Protein AF-A0A3A2ZND7-F1 (afdb_monomer)

Sequence (398 aa):
MRRGGEITGFNQIARPYLLRYAGAKEFNNSEEVTDALQNVILQHSDIRIFVRHYKVDVDVDVQGIIRKTGSQTSLVRFACSLSASIDPDRPYKLSPEESKSLNELPVVRARQDTADKRNHLDDEAVPNHHLRAKLELLQDRTTEAKRKYNKAVRELRNEKQRQRNRRIRENLERYRDEQPVLDLERQLARKLVDTKVMDTLENKGFMPPQQLIVIDAILTMPGTTLEAEYQRRINAINAITAFCPVKEGRPTPRPVQSCRRPVSDDDKSHPPAKRQRRLLEDDTVLSLRQAMETLRIKSKNKRPTVYFLCLGNPNLPLNERIAKHTTPDSLTRHFLRKHVNRPWPAGGVECNVCGMELFERKADLLNHAKRCHGTVVRGATIAKLVLECQHPAGLVVL

Organism: NCBI:txid2070753

Nearest PDB structures (foldseek):
  2v0o-assembly2_C  TM=2.479E-01  e=1.164E+00  Homo sapiens
  2q13-assembly1_A-2  TM=2.036E-01  e=2.330E+00  Homo sapiens
  2z0n-assembly1_A-2  TM=2.254E-01  e=5.153E+00  Homo sapiens
  5i6r-assembly1_A-2  TM=1.854E-01  e=8.462E+00  Homo sapiens

pLDDT: mean 74.57, std 17.46, range [28.83, 96.31]

Radius of gyration: 34.38 Å; Cα contacts (8 Å, |Δi|>4): 276; chains: 1; bounding box: 66×66×100 Å

Solvent-accessible surface area (backbone atoms only — not comparable to full-atom values): 23670 Å² total; per-residue (Å²): 93,48,68,56,23,40,74,54,18,31,78,60,84,35,45,72,64,56,56,52,37,52,51,52,45,52,36,74,72,34,93,87,40,48,73,69,56,43,26,59,77,70,69,43,97,47,68,66,57,47,47,71,73,51,60,76,73,86,47,58,31,61,66,27,54,76,69,68,73,55,63,54,29,69,57,40,34,48,64,71,32,73,73,60,39,49,31,90,84,50,66,70,72,74,53,76,66,59,58,50,54,58,57,71,35,67,75,44,40,57,33,44,54,54,24,52,58,39,52,56,65,66,72,77,70,77,80,82,94,72,63,76,73,52,49,54,58,52,50,53,50,51,54,50,46,54,49,53,26,56,48,32,50,50,53,35,53,52,45,54,49,49,54,51,56,48,51,48,48,52,53,41,49,50,46,66,64,48,48,62,50,54,52,51,52,31,50,75,71,58,42,80,65,58,68,69,58,53,51,54,58,68,70,46,89,80,66,58,73,52,56,54,48,29,52,50,38,63,55,52,63,81,46,98,44,72,66,50,36,51,49,45,52,52,48,26,52,51,29,45,61,68,33,67,81,60,76,79,67,79,82,69,77,71,74,74,78,70,78,78,78,79,84,85,81,91,82,83,89,85,88,84,87,70,68,60,60,60,54,51,53,51,51,52,53,50,52,51,51,56,53,54,56,56,38,51,74,88,49,99,83,62,65,44,46,53,55,64,65,44,54,39,37,85,92,50,60,67,72,64,24,66,41,73,38,96,43,72,68,53,46,41,51,47,45,42,62,72,70,59,73,44,86,78,57,94,86,34,51,63,37,63,77,82,70,65,56,71,24,80,48,77,67,56,48,51,52,44,35,38,73,64,37,48,47,76,80,84,62,78,68,54,59,52,59,57,53,58,71,75,55,79,91,80,78,91,77,136

Structure (mmCIF, N/CA/C/O backbone):
data_AF-A0A3A2ZND7-F1
#
_entry.id   AF-A0A3A2ZND7-F1
#
loop_
_atom_site.group_PDB
_atom_site.id
_atom_site.type_symbol
_atom_site.label_atom_id
_atom_site.label_alt_id
_atom_site.label_comp_id
_atom_site.label_asym_id
_atom_site.label_entity_id
_atom_site.label_seq_id
_atom_site.pdbx_PDB_ins_code
_atom_site.Cartn_x
_atom_site.Cartn_y
_atom_site.Cartn_z
_atom_site.occupancy
_atom_site.B_iso_or_equiv
_atom_site.auth_seq_id
_atom_site.auth_comp_id
_atom_site.auth_asym_id
_atom_site.auth_atom_id
_atom_site.pdbx_PDB_model_num
ATOM 1 N N . MET A 1 1 ? -2.348 -0.847 -6.771 1.00 82.50 1 MET A N 1
ATOM 2 C CA . MET A 1 1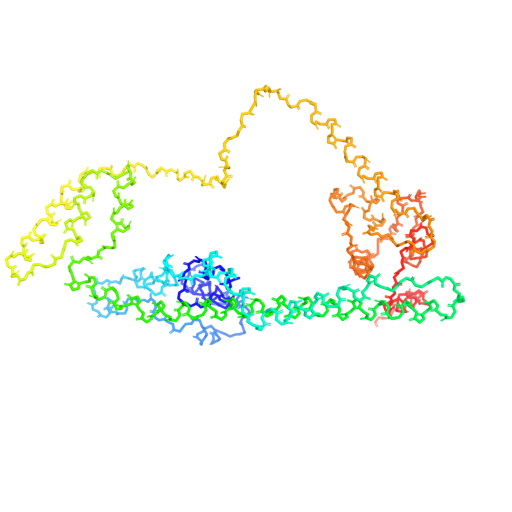 ? -2.669 -1.433 -5.449 1.00 82.50 1 MET A CA 1
ATOM 3 C C . MET A 1 1 ? -1.466 -1.510 -4.529 1.00 82.50 1 MET A C 1
ATOM 5 O O . MET A 1 1 ? -1.463 -0.767 -3.562 1.00 82.50 1 MET A O 1
ATOM 9 N N . ARG A 1 2 ? -0.423 -2.291 -4.849 1.00 84.38 2 ARG A N 1
ATOM 10 C CA . ARG A 1 2 ? 0.765 -2.448 -3.985 1.00 84.38 2 ARG A CA 1
ATOM 11 C C . ARG A 1 2 ? 1.323 -1.131 -3.434 1.00 84.38 2 ARG A C 1
ATOM 13 O O . ARG A 1 2 ? 1.423 -0.980 -2.226 1.00 84.38 2 ARG A O 1
ATOM 20 N N . ARG A 1 3 ? 1.605 -0.162 -4.313 1.00 86.12 3 ARG A N 1
ATOM 21 C CA . ARG A 1 3 ? 2.137 1.145 -3.902 1.00 86.12 3 ARG A CA 1
ATOM 22 C C . ARG A 1 3 ? 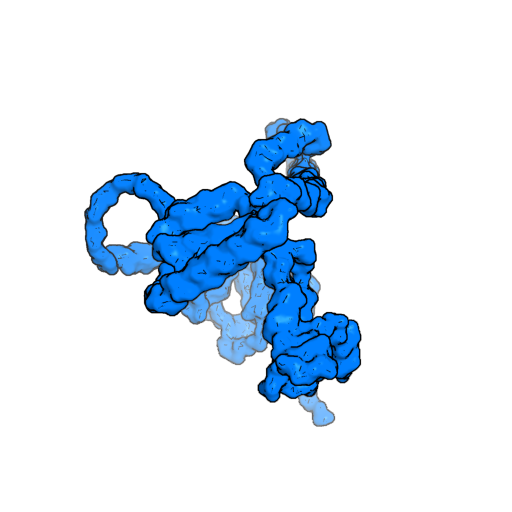1.192 1.925 -2.983 1.00 86.12 3 ARG A C 1
ATOM 24 O O . ARG A 1 3 ? 1.667 2.633 -2.112 1.00 86.12 3 ARG A O 1
ATOM 31 N N . GLY A 1 4 ? -0.121 1.784 -3.171 1.00 86.62 4 GLY A N 1
ATOM 32 C CA . GLY A 1 4 ? -1.122 2.386 -2.288 1.00 86.62 4 GLY A CA 1
ATOM 33 C C . GLY A 1 4 ? -1.046 1.796 -0.883 1.00 86.62 4 GLY A C 1
ATOM 34 O O . GLY A 1 4 ? -0.924 2.548 0.067 1.00 86.62 4 GLY A O 1
ATOM 35 N N . GLY A 1 5 ? -0.986 0.465 -0.763 1.00 86.88 5 GLY A N 1
ATOM 36 C CA . GLY A 1 5 ? -0.822 -0.191 0.541 1.00 86.88 5 GLY A CA 1
ATOM 37 C C . GLY A 1 5 ? 0.495 0.147 1.239 1.00 86.88 5 GLY A C 1
ATOM 38 O O . GLY A 1 5 ? 0.503 0.336 2.446 1.00 86.88 5 GLY A O 1
ATOM 39 N N . GLU A 1 6 ? 1.587 0.285 0.480 1.00 87.75 6 GLU A N 1
ATOM 40 C CA . GLU A 1 6 ? 2.873 0.764 1.007 1.00 87.75 6 GLU A CA 1
ATOM 41 C C . GLU A 1 6 ? 2.766 2.197 1.556 1.00 87.75 6 GLU A C 1
ATOM 43 O O . GLU A 1 6 ? 3.259 2.456 2.642 1.00 87.75 6 GLU A O 1
ATOM 48 N N . ILE A 1 7 ? 2.104 3.113 0.836 1.00 87.12 7 ILE A N 1
ATOM 49 C CA . ILE A 1 7 ? 1.906 4.508 1.276 1.00 87.12 7 ILE A CA 1
ATOM 50 C C . ILE A 1 7 ? 1.002 4.585 2.511 1.00 87.12 7 ILE A C 1
ATOM 52 O O . ILE A 1 7 ? 1.235 5.413 3.381 1.00 87.12 7 ILE A O 1
ATOM 56 N N . THR A 1 8 ? -0.038 3.754 2.564 1.00 86.62 8 THR A N 1
ATOM 57 C CA . THR A 1 8 ? -0.980 3.690 3.689 1.00 86.62 8 THR A CA 1
ATOM 58 C C . THR A 1 8 ? -0.385 2.982 4.911 1.00 86.62 8 THR A C 1
ATOM 60 O O . THR A 1 8 ? -0.956 3.071 5.987 1.00 86.62 8 THR A O 1
ATOM 63 N N . GLY A 1 9 ? 0.737 2.273 4.762 1.00 87.94 9 GLY A N 1
ATOM 64 C CA . GLY A 1 9 ? 1.390 1.583 5.873 1.00 87.94 9 GLY A CA 1
ATOM 65 C C . GLY A 1 9 ? 0.836 0.192 6.190 1.00 87.94 9 GLY A C 1
ATOM 66 O O . GLY A 1 9 ? 1.268 -0.408 7.162 1.00 87.94 9 GLY A O 1
ATOM 67 N N . PHE A 1 10 ? -0.051 -0.381 5.366 1.00 88.25 10 PHE A N 1
ATOM 68 C CA . PHE A 1 10 ? -0.634 -1.705 5.636 1.00 88.25 10 PHE A CA 1
ATOM 69 C C . PHE A 1 10 ? 0.430 -2.786 5.792 1.00 88.25 10 PHE A C 1
ATOM 71 O O . PHE A 1 10 ? 1.204 -3.015 4.859 1.00 88.25 10 PHE A O 1
ATOM 78 N N . ASN A 1 11 ? 0.420 -3.529 6.899 1.00 83.75 11 ASN A N 1
ATOM 79 C CA . ASN A 1 11 ? 1.403 -4.593 7.134 1.00 83.75 11 ASN A CA 1
ATOM 80 C C . ASN A 1 11 ? 1.460 -5.607 5.966 1.00 83.75 11 ASN A C 1
ATOM 82 O O . ASN A 1 11 ? 2.541 -5.955 5.473 1.00 83.75 11 ASN A O 1
ATOM 86 N N . GLN A 1 12 ? 0.295 -6.008 5.449 1.00 80.81 12 GLN A N 1
ATOM 87 C CA . GLN A 1 12 ? 0.191 -6.905 4.298 1.00 80.81 12 GLN A CA 1
ATOM 88 C C . GLN A 1 12 ? 0.306 -6.176 2.951 1.00 80.81 12 GLN A C 1
ATOM 90 O O . GLN A 1 12 ? -0.110 -5.032 2.772 1.00 80.81 12 GLN A O 1
ATOM 95 N N . ILE A 1 13 ? 0.828 -6.877 1.940 1.00 82.88 13 ILE A N 1
ATOM 96 C CA . ILE A 1 13 ? 0.927 -6.341 0.578 1.00 82.88 13 ILE A CA 1
ATOM 97 C C . ILE A 1 13 ? -0.479 -6.184 -0.012 1.00 82.88 13 ILE A C 1
ATOM 99 O O . ILE A 1 13 ? -1.147 -7.177 -0.298 1.00 82.88 13 ILE A O 1
ATOM 103 N N . ALA A 1 14 ? -0.880 -4.946 -0.308 1.00 86.75 14 ALA A N 1
ATOM 104 C CA . ALA A 1 14 ? -2.148 -4.655 -0.973 1.00 86.75 14 ALA A CA 1
ATOM 105 C C . ALA A 1 14 ? -2.222 -5.282 -2.381 1.00 86.75 14 ALA A C 1
ATOM 107 O O . ALA A 1 14 ? -1.612 -4.795 -3.344 1.00 86.75 14 ALA A O 1
ATOM 108 N N . ARG A 1 15 ? -3.010 -6.355 -2.512 1.00 88.56 15 ARG A N 1
ATOM 109 C CA . ARG A 1 15 ? -3.305 -7.064 -3.769 1.00 88.56 15 ARG A CA 1
ATOM 110 C C . ARG A 1 15 ? -4.769 -6.848 -4.174 1.00 88.56 15 ARG A C 1
ATOM 112 O O . ARG A 1 15 ? -5.600 -6.661 -3.292 1.00 88.56 15 ARG A O 1
ATOM 119 N N . PRO A 1 16 ? -5.116 -6.937 -5.473 1.00 89.62 16 PRO A N 1
ATOM 120 C CA . PRO A 1 16 ? -6.515 -6.882 -5.916 1.00 89.62 16 PRO A CA 1
ATOM 121 C C . PRO A 1 16 ? -7.414 -7.899 -5.203 1.00 89.62 16 PRO A C 1
ATOM 123 O O . PRO A 1 16 ? -8.553 -7.591 -4.876 1.00 89.62 16 PRO A O 1
ATOM 126 N N . TYR A 1 17 ? -6.866 -9.079 -4.891 1.00 88.69 17 TYR A N 1
ATOM 127 C CA . TYR A 1 17 ? -7.565 -10.102 -4.119 1.00 88.69 17 TYR A CA 1
ATOM 128 C C . TYR A 1 17 ? -8.058 -9.595 -2.759 1.00 88.69 17 TYR A C 1
ATOM 130 O O . TYR A 1 17 ? -9.180 -9.906 -2.399 1.00 88.69 17 TYR A O 1
ATOM 138 N N . LEU A 1 18 ? -7.281 -8.775 -2.039 1.00 85.31 18 LEU A N 1
ATOM 139 C CA . LEU A 1 18 ? -7.693 -8.249 -0.730 1.00 85.31 18 LEU A CA 1
ATOM 140 C C . LEU A 1 18 ? -8.900 -7.311 -0.837 1.00 85.31 18 LEU A C 1
ATOM 142 O O . LEU A 1 18 ? -9.757 -7.325 0.036 1.00 85.31 18 LEU A O 1
ATOM 146 N N . LEU A 1 19 ? -9.002 -6.537 -1.923 1.00 86.38 19 LEU A N 1
ATOM 147 C CA . LEU A 1 19 ? -10.187 -5.710 -2.168 1.00 86.38 19 LEU A CA 1
ATOM 148 C C . LEU A 1 19 ? -11.411 -6.565 -2.474 1.00 86.38 19 LEU A C 1
ATOM 150 O O . LEU A 1 19 ? -12.489 -6.309 -1.951 1.00 86.38 19 LEU A O 1
ATOM 154 N N . ARG A 1 20 ? -11.234 -7.594 -3.309 1.00 90.12 20 ARG A N 1
ATOM 155 C CA . ARG A 1 20 ? -12.300 -8.556 -3.592 1.00 90.12 20 ARG A CA 1
ATOM 156 C C . ARG A 1 20 ? -12.693 -9.320 -2.330 1.00 90.12 20 ARG A C 1
ATOM 158 O O . ARG A 1 20 ? -13.869 -9.587 -2.155 1.00 90.12 20 ARG A O 1
ATOM 165 N N . TYR A 1 21 ? -11.733 -9.629 -1.459 1.00 88.56 21 TYR A N 1
ATOM 166 C CA . TYR A 1 21 ? -11.968 -10.281 -0.178 1.00 88.56 21 TYR A CA 1
ATOM 167 C C . TYR A 1 21 ? -12.818 -9.420 0.747 1.00 88.56 21 TYR A C 1
ATOM 169 O O . TYR A 1 21 ? -13.872 -9.863 1.190 1.00 88.56 21 TYR A O 1
ATOM 177 N N . ALA A 1 22 ? -12.408 -8.166 0.947 1.00 85.06 22 ALA A N 1
ATOM 178 C CA . ALA A 1 22 ? -13.172 -7.201 1.723 1.00 85.06 22 ALA A CA 1
ATOM 179 C C . ALA A 1 22 ? -14.590 -7.022 1.156 1.00 85.06 22 ALA A C 1
ATOM 181 O O . ALA A 1 22 ? -15.558 -7.191 1.884 1.00 85.06 22 ALA A O 1
ATOM 182 N N . GLY A 1 23 ? -14.722 -6.781 -0.154 1.00 88.94 23 GLY A N 1
ATOM 183 C CA . GLY A 1 23 ? -16.029 -6.617 -0.798 1.00 88.94 23 GLY A CA 1
ATOM 184 C C . GLY A 1 23 ? -16.921 -7.856 -0.692 1.00 88.94 23 GLY A C 1
ATOM 185 O O . GLY A 1 23 ? -18.099 -7.737 -0.383 1.00 88.94 23 GLY A O 1
ATOM 186 N N . ALA A 1 24 ? -16.363 -9.055 -0.872 1.00 89.94 24 ALA A N 1
ATOM 187 C CA . ALA A 1 24 ? -17.101 -10.305 -0.707 1.00 89.94 24 ALA A CA 1
ATOM 188 C C . ALA A 1 24 ? -17.641 -10.473 0.723 1.00 89.94 24 ALA A C 1
ATOM 190 O O . ALA A 1 24 ? -18.758 -10.959 0.903 1.00 89.94 24 ALA A O 1
ATOM 191 N N . LYS A 1 25 ? -16.868 -10.042 1.727 1.00 86.94 25 LYS A N 1
ATOM 192 C CA . LYS A 1 25 ? -17.280 -10.065 3.133 1.00 86.94 25 LYS A CA 1
ATOM 193 C C . LYS A 1 25 ? -18.406 -9.072 3.417 1.00 86.94 25 LYS A C 1
ATOM 195 O O . LYS A 1 25 ? -19.359 -9.426 4.100 1.00 86.94 25 LYS A O 1
ATOM 200 N N . GLU A 1 26 ? -18.343 -7.875 2.831 1.00 87.81 26 GLU A N 1
ATOM 201 C CA . GLU A 1 26 ? -19.446 -6.906 2.899 1.00 87.81 26 GLU A CA 1
ATOM 202 C C . GLU A 1 26 ? -20.729 -7.455 2.277 1.00 87.81 26 GLU A C 1
ATOM 204 O O . GLU A 1 26 ? -21.790 -7.342 2.880 1.00 87.81 26 GLU A O 1
ATOM 209 N N . PHE A 1 27 ? -20.632 -8.110 1.116 1.00 90.69 27 PHE A N 1
ATOM 210 C CA . PHE A 1 27 ? -21.788 -8.745 0.483 1.00 90.69 27 PHE A CA 1
ATOM 211 C C . PHE A 1 27 ? -22.406 -9.824 1.375 1.00 90.69 27 PHE A C 1
ATOM 213 O O . PHE A 1 27 ? -23.616 -9.850 1.522 1.00 90.69 27 PHE A O 1
ATOM 220 N N . ASN A 1 28 ? -21.592 -10.669 2.017 1.00 87.88 28 ASN A N 1
ATOM 221 C CA . ASN A 1 28 ? -22.088 -11.723 2.913 1.00 87.88 28 ASN A CA 1
ATOM 222 C C . ASN A 1 28 ? -22.828 -11.177 4.142 1.00 87.88 28 ASN A C 1
ATOM 224 O O . ASN A 1 28 ? -23.677 -11.854 4.710 1.00 87.88 28 ASN A O 1
ATOM 228 N N . ASN A 1 29 ? -22.434 -9.993 4.605 1.00 84.44 29 ASN A N 1
ATOM 229 C CA . ASN A 1 29 ? -22.974 -9.384 5.814 1.00 84.44 29 ASN A CA 1
ATOM 230 C C . ASN A 1 29 ? -24.139 -8.426 5.516 1.00 84.44 29 ASN A C 1
ATOM 232 O O . ASN A 1 29 ? -24.696 -7.847 6.444 1.00 84.44 29 ASN A O 1
ATOM 236 N N . SER A 1 30 ? -24.470 -8.219 4.240 1.00 86.62 30 SER A N 1
ATOM 237 C CA . SER A 1 30 ? -25.561 -7.355 3.810 1.00 86.62 30 SER A CA 1
ATOM 238 C C . SER A 1 30 ? -26.863 -8.141 3.748 1.00 86.62 30 SER A C 1
ATOM 240 O O . SER A 1 30 ? -26.926 -9.196 3.126 1.00 86.62 30 SER A O 1
ATOM 242 N N . GLU A 1 31 ? -27.926 -7.588 4.325 1.00 89.31 31 GLU A N 1
ATOM 243 C CA . GLU A 1 31 ? -29.279 -8.139 4.179 1.00 89.31 31 GLU A CA 1
ATOM 244 C C . GLU A 1 31 ? -29.828 -7.961 2.751 1.00 89.31 31 GLU A C 1
ATOM 246 O O . GLU A 1 31 ? -30.711 -8.698 2.322 1.00 89.31 31 GLU A O 1
ATOM 251 N N . GLU A 1 32 ? -29.282 -7.008 1.987 1.00 93.88 32 GLU A N 1
ATOM 252 C CA . GLU A 1 32 ? -29.717 -6.693 0.620 1.00 93.88 32 GLU A CA 1
ATOM 253 C C . GLU A 1 32 ? -29.107 -7.634 -0.430 1.00 93.88 32 GLU A C 1
ATOM 255 O O . GLU A 1 32 ? -29.640 -7.774 -1.535 1.00 93.88 32 GLU A O 1
ATOM 260 N N . VAL A 1 33 ? -27.979 -8.280 -0.116 1.00 91.94 33 VAL A N 1
ATOM 261 C CA . VAL A 1 33 ? -27.241 -9.119 -1.065 1.00 91.94 33 VAL A CA 1
ATOM 262 C C . VAL A 1 33 ? -27.422 -10.590 -0.712 1.00 91.94 33 VAL A C 1
ATOM 264 O O . VAL A 1 33 ? -26.769 -11.124 0.175 1.00 91.94 33 VAL A O 1
ATOM 267 N N . THR A 1 34 ? -28.284 -11.272 -1.466 1.00 91.44 34 THR A N 1
ATOM 268 C CA . THR A 1 34 ? -28.481 -12.723 -1.321 1.00 91.44 34 THR A CA 1
ATOM 269 C C . THR A 1 34 ? -27.232 -13.516 -1.717 1.00 91.44 34 THR A C 1
ATOM 271 O O . THR A 1 34 ? -26.465 -13.083 -2.578 1.00 91.44 34 THR A O 1
ATOM 274 N N . ASP A 1 35 ? -27.071 -14.732 -1.187 1.00 89.06 35 ASP A N 1
ATOM 275 C CA . ASP A 1 35 ? -25.974 -15.648 -1.548 1.00 89.06 35 ASP A CA 1
ATOM 276 C C . ASP A 1 35 ? -25.872 -15.894 -3.066 1.00 89.06 35 ASP A C 1
ATOM 278 O O . ASP A 1 35 ? -24.781 -15.970 -3.639 1.00 89.06 35 ASP A O 1
ATOM 282 N N . ALA A 1 36 ? -27.017 -15.990 -3.752 1.00 90.31 36 ALA A N 1
ATOM 283 C CA . ALA A 1 36 ? -27.062 -16.142 -5.204 1.00 90.31 36 ALA A CA 1
ATOM 284 C C . ALA A 1 36 ? -26.516 -14.893 -5.913 1.00 90.31 36 ALA A C 1
ATOM 286 O O . ALA A 1 36 ? -25.667 -15.005 -6.800 1.00 90.31 36 ALA A O 1
ATOM 287 N N . LEU A 1 37 ? -26.948 -13.700 -5.491 1.00 93.38 37 LEU A N 1
ATOM 288 C CA . LEU A 1 37 ? -26.474 -12.435 -6.048 1.00 93.38 37 LEU A CA 1
ATOM 289 C C . LEU A 1 37 ? -24.988 -12.207 -5.745 1.00 93.38 37 LEU A C 1
ATOM 291 O O . LEU A 1 37 ? -24.238 -11.809 -6.635 1.00 93.38 37 LEU A O 1
ATOM 295 N N . GLN A 1 38 ? -24.536 -12.522 -4.532 1.00 93.56 38 GLN A N 1
ATOM 296 C CA . GLN A 1 38 ? -23.125 -12.491 -4.155 1.00 93.56 38 GLN A CA 1
ATOM 297 C C . GLN A 1 38 ? -22.286 -13.353 -5.107 1.00 93.56 38 GLN A C 1
ATOM 299 O O . GLN A 1 38 ? -21.266 -12.890 -5.622 1.00 93.56 38 GLN A O 1
ATOM 304 N N . ASN A 1 39 ? -22.714 -14.589 -5.375 1.00 91.62 39 ASN A N 1
ATOM 305 C CA . ASN A 1 39 ? -22.002 -15.484 -6.284 1.00 91.62 39 ASN A CA 1
ATOM 306 C C . ASN A 1 39 ? -22.015 -14.977 -7.728 1.00 91.62 39 ASN A C 1
ATOM 308 O O . ASN A 1 39 ? -20.993 -15.084 -8.402 1.00 91.62 39 ASN A O 1
ATOM 312 N N . VAL A 1 40 ? -23.097 -14.345 -8.191 1.00 94.44 40 VAL A N 1
ATOM 313 C CA . VAL A 1 40 ? -23.128 -13.674 -9.502 1.00 94.44 40 VAL A CA 1
ATOM 314 C C . VAL A 1 40 ? -22.128 -12.514 -9.551 1.00 94.44 40 VAL A C 1
ATOM 316 O O . VAL A 1 40 ? -21.325 -12.441 -10.483 1.00 94.44 40 VAL A O 1
ATOM 319 N N . ILE A 1 41 ? -22.110 -11.642 -8.535 1.00 93.56 41 ILE A N 1
ATOM 320 C CA . ILE A 1 41 ? -21.193 -10.492 -8.453 1.00 93.56 41 ILE A CA 1
ATOM 321 C C . ILE A 1 41 ? -19.734 -10.959 -8.427 1.00 93.56 41 ILE A C 1
ATOM 323 O O . ILE A 1 41 ? -18.876 -10.406 -9.119 1.00 93.56 41 ILE A O 1
ATOM 327 N N . LEU A 1 42 ? -19.440 -11.995 -7.641 1.00 92.81 42 LEU A N 1
ATOM 328 C CA . LEU A 1 42 ? -18.107 -12.580 -7.547 1.00 92.81 42 LEU A CA 1
ATOM 329 C C . LEU A 1 42 ? -17.800 -13.535 -8.713 1.00 92.81 42 LEU A C 1
ATOM 331 O O . LEU A 1 42 ? -16.659 -13.966 -8.846 1.00 92.81 42 LEU A O 1
ATOM 335 N N . GLN A 1 43 ? -18.752 -13.839 -9.594 1.00 94.44 43 GLN A N 1
ATOM 336 C CA . GLN A 1 43 ? -18.602 -14.823 -10.674 1.00 94.44 43 GLN A CA 1
ATOM 337 C C . GLN A 1 43 ? -18.158 -16.203 -10.158 1.00 94.44 43 GLN A C 1
ATOM 339 O O . GLN A 1 43 ? -17.268 -16.846 -10.716 1.00 94.44 43 GLN A O 1
ATOM 344 N N . HIS A 1 44 ? -18.738 -16.642 -9.046 1.00 94.75 44 HIS A N 1
ATOM 345 C CA . HIS A 1 44 ? -18.561 -17.988 -8.523 1.00 94.75 44 HIS A CA 1
ATOM 346 C C . HIS A 1 44 ? -19.662 -18.897 -9.066 1.00 94.75 44 HIS A C 1
ATOM 348 O O . HIS A 1 44 ? -20.836 -18.539 -9.053 1.00 94.75 44 HIS A O 1
ATOM 354 N N . SER A 1 45 ? -19.282 -20.094 -9.507 1.00 91.62 45 SER A N 1
ATOM 355 C CA . SER A 1 45 ? -20.238 -21.137 -9.888 1.00 91.62 45 SER A CA 1
ATOM 356 C C . SER A 1 45 ? -20.908 -21.802 -8.682 1.00 91.62 45 SER A C 1
ATOM 358 O O . SER A 1 45 ? -21.937 -22.448 -8.839 1.00 91.62 45 SER A O 1
ATOM 360 N N . ASP A 1 46 ? -20.315 -21.675 -7.491 1.00 91.38 46 ASP A N 1
ATOM 361 C CA . ASP A 1 46 ? -20.738 -22.366 -6.276 1.00 91.38 46 ASP A CA 1
ATOM 362 C C . ASP A 1 46 ? -20.352 -21.557 -5.026 1.00 91.38 46 ASP A C 1
ATOM 364 O O . ASP A 1 46 ? -19.225 -21.060 -4.918 1.00 91.38 46 ASP A O 1
ATOM 368 N N . ILE A 1 47 ? -21.262 -21.483 -4.051 1.00 89.44 47 ILE A N 1
ATOM 369 C CA . ILE A 1 47 ? -21.046 -20.835 -2.750 1.00 89.44 47 ILE A CA 1
ATOM 370 C C . ILE A 1 47 ? -19.860 -21.433 -1.977 1.00 89.44 47 ILE A C 1
ATOM 372 O O . ILE A 1 47 ? -19.195 -20.737 -1.211 1.00 89.44 47 ILE A O 1
ATOM 376 N N . ARG A 1 48 ? -19.505 -22.700 -2.212 1.00 91.50 48 ARG A N 1
ATOM 377 C CA . ARG A 1 48 ? -18.318 -23.339 -1.616 1.00 91.50 48 ARG A CA 1
ATOM 378 C C . ARG A 1 48 ? -17.025 -22.604 -1.969 1.00 91.50 48 ARG A C 1
ATOM 380 O O . ARG A 1 48 ? -16.095 -22.593 -1.163 1.00 91.50 48 ARG A O 1
ATOM 387 N N . ILE A 1 49 ? -16.966 -21.956 -3.136 1.00 91.81 49 ILE A N 1
ATOM 388 C CA . ILE A 1 49 ? -15.834 -21.106 -3.531 1.00 91.81 49 ILE A CA 1
ATOM 389 C C . ILE A 1 49 ? -15.761 -19.888 -2.607 1.00 91.81 49 ILE A C 1
ATOM 391 O O . ILE A 1 49 ? -14.679 -19.555 -2.123 1.00 91.81 49 ILE A O 1
ATOM 395 N N . PHE A 1 50 ? -16.905 -19.262 -2.311 1.00 90.94 50 PHE A N 1
ATOM 396 C CA . PHE A 1 50 ? -16.973 -18.178 -1.338 1.00 90.94 50 PHE A CA 1
ATOM 397 C C . PHE A 1 50 ? -16.494 -18.650 0.040 1.00 90.94 50 PHE A C 1
ATOM 399 O O . PHE A 1 50 ? -15.534 -18.100 0.573 1.00 90.94 50 PHE A O 1
ATOM 406 N N . VAL A 1 51 ? -17.079 -19.721 0.580 1.00 89.44 51 VAL A N 1
ATOM 407 C CA . VAL A 1 51 ? -16.729 -20.223 1.920 1.00 89.44 51 VAL A CA 1
ATOM 408 C C . VAL A 1 51 ? -15.231 -20.524 2.032 1.00 89.44 51 VAL A C 1
ATOM 410 O O . VAL A 1 51 ? -14.584 -20.084 2.977 1.00 89.44 51 VAL A O 1
ATOM 413 N N . ARG A 1 52 ? -14.650 -21.199 1.033 1.00 89.81 52 ARG A N 1
ATOM 414 C CA . ARG A 1 52 ? -13.235 -21.595 1.047 1.00 89.81 52 ARG A CA 1
ATOM 415 C C . ARG A 1 52 ? -12.259 -20.420 0.961 1.00 89.81 52 ARG A C 1
ATOM 417 O O . ARG A 1 52 ? -11.180 -20.491 1.541 1.00 89.81 52 ARG A O 1
ATOM 424 N N . HIS A 1 53 ? -12.586 -19.386 0.189 1.00 88.12 53 HIS A N 1
ATOM 425 C CA . HIS A 1 53 ? -11.639 -18.315 -0.142 1.00 88.12 53 HIS A CA 1
ATOM 426 C C . HIS A 1 53 ? -11.908 -16.999 0.600 1.00 88.12 53 HIS A C 1
ATOM 428 O O . HIS A 1 53 ? -10.995 -16.189 0.765 1.00 88.12 53 HIS A O 1
ATOM 434 N N . TYR A 1 54 ? -13.139 -16.786 1.056 1.00 87.56 54 TYR A N 1
ATOM 435 C CA . TYR A 1 54 ? -13.627 -15.500 1.551 1.00 87.56 54 TYR A CA 1
ATOM 436 C C . TYR A 1 54 ? -14.173 -15.557 2.982 1.00 87.56 54 TYR A C 1
ATOM 438 O O . TYR A 1 54 ? -14.165 -14.537 3.667 1.00 87.56 54 TYR A O 1
ATOM 446 N N . LYS A 1 55 ? -14.575 -16.738 3.470 1.00 82.50 55 LYS A N 1
ATOM 447 C CA . LYS A 1 55 ? -15.031 -16.957 4.853 1.00 82.50 55 LYS A CA 1
ATOM 448 C C . LYS A 1 55 ? -13.942 -17.619 5.705 1.00 82.50 55 LYS A C 1
ATOM 450 O O . LYS A 1 55 ? -14.170 -18.642 6.340 1.00 82.50 55 LYS A O 1
ATOM 455 N N . VAL A 1 56 ? -12.735 -17.052 5.658 1.00 74.38 56 VAL A N 1
ATOM 456 C CA . VAL A 1 56 ? -11.553 -17.605 6.343 1.00 74.38 56 VAL A CA 1
ATOM 457 C C . VAL A 1 56 ? -11.440 -17.079 7.777 1.00 74.38 56 VAL A C 1
ATOM 459 O O . VAL A 1 56 ? -11.087 -17.839 8.674 1.00 74.38 56 VAL A O 1
ATOM 462 N N . ASP A 1 57 ? -11.801 -15.812 8.004 1.00 74.00 57 ASP A N 1
ATOM 463 C CA . ASP A 1 57 ? -11.660 -15.163 9.312 1.00 74.00 57 ASP A CA 1
ATOM 464 C C . ASP A 1 57 ? -12.999 -14.986 10.027 1.00 74.00 57 ASP A C 1
ATOM 466 O O . ASP A 1 57 ? -13.964 -14.476 9.445 1.00 74.00 57 ASP A O 1
ATOM 470 N N . VAL A 1 58 ? -13.003 -15.303 11.322 1.00 75.25 58 VAL A N 1
ATOM 471 C CA . VAL A 1 58 ? -14.105 -15.023 12.246 1.00 75.25 58 VAL A CA 1
ATOM 472 C C . VAL A 1 58 ? -14.045 -13.550 12.653 1.00 75.25 58 VAL A C 1
ATOM 474 O O . VAL A 1 58 ? -13.203 -13.154 13.449 1.00 75.25 58 VAL A O 1
ATOM 477 N N . ASP A 1 59 ? -14.930 -12.728 12.095 1.00 78.12 59 ASP A N 1
ATOM 478 C CA . ASP A 1 59 ? -15.077 -11.297 12.410 1.00 78.12 59 ASP A CA 1
ATOM 479 C C . ASP A 1 59 ? -16.289 -10.990 13.298 1.00 78.12 59 ASP A C 1
ATOM 481 O O . ASP A 1 59 ? -16.731 -9.846 13.386 1.00 78.12 59 ASP A O 1
ATOM 485 N N . VAL A 1 60 ? -16.818 -12.016 13.964 1.00 83.62 60 VAL A N 1
ATOM 486 C CA . VAL A 1 60 ? -17.901 -11.910 14.944 1.00 83.62 60 VAL A CA 1
ATOM 487 C C . VAL A 1 60 ? -17.372 -12.127 16.355 1.00 83.62 60 VAL A C 1
ATOM 489 O O . VAL A 1 60 ? -16.424 -12.885 16.567 1.00 83.62 60 VAL A O 1
ATOM 492 N N . ASP A 1 61 ? -18.000 -11.480 17.335 1.00 88.56 61 ASP A N 1
ATOM 493 C CA . ASP A 1 61 ? -17.644 -11.638 18.746 1.00 88.56 61 ASP A CA 1
ATOM 494 C C . ASP A 1 61 ? -18.211 -12.947 19.314 1.00 88.56 61 ASP A C 1
ATOM 496 O O . ASP A 1 61 ? -19.227 -12.992 20.010 1.00 88.56 61 ASP A O 1
ATOM 500 N N . VAL A 1 62 ? -17.531 -14.049 18.993 1.00 87.75 62 VAL A N 1
ATOM 501 C CA . VAL A 1 62 ? -17.911 -15.393 19.446 1.00 87.75 62 VAL A CA 1
ATOM 502 C C . VAL A 1 62 ? -17.941 -15.480 20.974 1.00 87.75 62 VAL A C 1
ATOM 504 O O . VAL A 1 62 ? -18.807 -16.153 21.529 1.00 87.75 62 VAL A O 1
ATOM 507 N N . GLN A 1 63 ? -17.033 -14.789 21.669 1.00 87.56 63 GLN A N 1
ATOM 508 C CA . GLN A 1 63 ? -16.984 -14.803 23.133 1.00 87.56 63 GLN A CA 1
ATOM 509 C C . GLN A 1 63 ? -18.215 -14.126 23.738 1.00 87.56 63 GLN A C 1
ATOM 511 O O . GLN A 1 63 ? -18.850 -14.716 24.614 1.00 87.56 63 GLN A O 1
ATOM 516 N N . GLY A 1 64 ? -18.584 -12.937 23.255 1.00 88.81 64 GLY A N 1
ATOM 517 C CA . GLY A 1 64 ? -19.778 -12.224 23.711 1.00 88.81 64 GLY A CA 1
ATOM 518 C C . GLY A 1 64 ? -21.068 -13.007 23.458 1.00 88.81 64 GLY A C 1
ATOM 519 O O . GLY A 1 64 ? -21.950 -13.057 24.321 1.00 88.81 64 GLY A O 1
ATOM 520 N N . ILE A 1 65 ? -21.142 -13.704 22.318 1.00 87.88 65 ILE A N 1
ATOM 521 C CA . ILE A 1 65 ? -22.255 -14.602 21.979 1.00 87.88 65 ILE A CA 1
ATOM 522 C C . ILE A 1 65 ? -22.326 -15.783 22.958 1.00 87.88 65 ILE A C 1
ATOM 524 O O . ILE A 1 65 ? -23.376 -16.009 23.561 1.00 87.88 65 ILE A O 1
ATOM 528 N N . ILE A 1 66 ? -21.222 -16.515 23.159 1.00 90.81 66 ILE A N 1
ATOM 529 C CA . ILE A 1 66 ? -21.177 -17.690 24.051 1.00 90.81 66 ILE A CA 1
ATOM 530 C C . ILE A 1 66 ? -21.533 -17.302 25.489 1.00 90.81 66 ILE A C 1
ATOM 532 O O . ILE A 1 66 ? -22.279 -18.012 26.163 1.00 90.81 66 ILE A O 1
ATOM 536 N N . ARG A 1 67 ? -21.022 -16.162 25.962 1.00 92.50 67 ARG A N 1
ATOM 537 C CA . ARG A 1 67 ? -21.234 -15.681 27.333 1.00 92.50 67 ARG A CA 1
ATOM 538 C C . ARG A 1 67 ? -22.573 -14.970 27.533 1.00 92.50 67 ARG A C 1
ATOM 540 O O . ARG A 1 67 ? -22.886 -14.609 28.662 1.00 92.50 67 ARG A O 1
ATOM 547 N N . LYS A 1 68 ? -23.362 -14.770 26.469 1.00 89.88 68 LYS A N 1
ATOM 548 C CA . LYS A 1 68 ? -24.635 -14.024 26.482 1.00 89.88 68 LYS A CA 1
ATOM 549 C C . LYS A 1 68 ? -24.510 -12.602 27.050 1.00 89.88 68 LYS A C 1
ATOM 551 O O . LYS A 1 68 ? -25.463 -12.072 27.611 1.00 89.88 68 LYS A O 1
ATOM 556 N N . THR A 1 69 ? -23.352 -11.966 26.885 1.00 89.94 69 THR A N 1
ATOM 557 C CA . THR A 1 69 ? -23.090 -10.591 27.355 1.00 89.94 69 THR A CA 1
ATOM 558 C C . THR A 1 69 ? -23.440 -9.525 26.313 1.00 89.94 69 THR A C 1
ATOM 560 O O . THR A 1 69 ? -23.225 -8.340 26.547 1.00 89.94 69 THR A O 1
ATOM 563 N N . GLY A 1 70 ? -23.969 -9.942 25.159 1.00 86.12 70 GLY A N 1
ATOM 564 C CA . GLY A 1 70 ? -24.090 -9.106 23.966 1.00 86.12 70 GLY A CA 1
ATOM 565 C C . GLY A 1 70 ? -22.834 -9.196 23.095 1.00 86.12 70 GLY A C 1
ATOM 566 O O . GLY A 1 70 ? -21.740 -9.453 23.594 1.00 86.12 70 GLY A O 1
ATOM 567 N N . SER A 1 71 ? -23.010 -9.032 21.782 1.00 85.69 71 SER A N 1
ATOM 568 C CA . SER A 1 71 ? -21.943 -9.183 20.786 1.00 85.69 71 SER A CA 1
ATOM 569 C C . SER A 1 71 ? -21.327 -7.833 20.426 1.00 85.69 71 SER A C 1
ATOM 571 O O . SER A 1 71 ? -22.034 -6.944 19.950 1.00 85.69 71 SER A O 1
ATOM 573 N N . GLN A 1 72 ? -20.009 -7.692 20.559 1.00 88.44 72 GLN A N 1
ATOM 574 C CA . GLN A 1 72 ? -19.256 -6.527 20.077 1.00 88.44 72 GLN A CA 1
ATOM 575 C C . GLN A 1 72 ? -18.711 -6.745 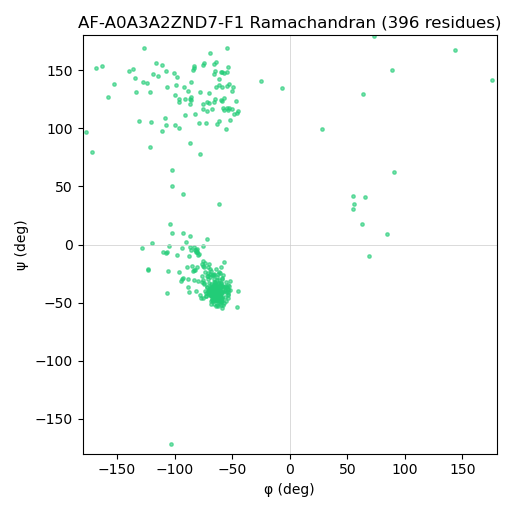18.655 1.00 88.44 72 GLN A C 1
ATOM 577 O O . GLN A 1 72 ? -17.565 -6.416 18.348 1.00 88.44 72 GLN A O 1
ATOM 582 N N . THR A 1 73 ? -19.533 -7.299 17.755 1.00 84.69 73 THR A N 1
ATOM 583 C CA . THR A 1 73 ? -19.143 -7.649 16.373 1.00 84.69 73 THR A CA 1
ATOM 584 C C . THR A 1 73 ? -18.494 -6.484 15.624 1.00 84.69 73 THR A C 1
ATOM 586 O O . THR A 1 73 ? -17.524 -6.686 14.902 1.00 84.69 73 THR A O 1
ATOM 589 N N . SER A 1 74 ? -18.990 -5.257 15.799 1.00 85.56 74 SER A N 1
ATOM 590 C CA . SER A 1 74 ? -18.416 -4.068 15.155 1.00 85.56 74 SER A CA 1
ATOM 591 C C . SER A 1 74 ? -16.972 -3.804 15.593 1.00 85.56 74 SER A C 1
ATOM 593 O O . SER A 1 74 ? -16.125 -3.505 14.750 1.00 85.56 74 SER A O 1
ATOM 595 N N . LEU A 1 75 ? -16.676 -3.970 16.885 1.00 86.81 75 LEU A N 1
ATOM 596 C CA . LEU A 1 75 ? -15.332 -3.830 17.442 1.00 86.81 75 LEU A CA 1
ATOM 597 C C . LEU A 1 75 ? -14.405 -4.930 16.916 1.00 86.81 75 LEU A C 1
ATOM 599 O O . LEU A 1 75 ? -13.314 -4.631 16.435 1.00 86.81 75 LEU A O 1
ATOM 603 N N . VAL A 1 76 ? -14.849 -6.191 16.959 1.00 86.75 76 VAL A N 1
ATOM 604 C CA . VAL A 1 76 ? -14.066 -7.334 16.463 1.00 86.75 76 VAL A CA 1
ATOM 605 C C . VAL A 1 76 ? -13.770 -7.167 14.977 1.00 86.75 76 VAL A C 1
ATOM 607 O O . VAL A 1 76 ? -12.621 -7.269 14.555 1.00 86.75 76 VAL A O 1
ATOM 610 N N . ARG A 1 77 ? -14.773 -6.802 14.179 1.00 83.75 77 ARG A N 1
ATOM 611 C CA . ARG A 1 77 ? -14.606 -6.531 12.751 1.00 83.75 77 ARG A CA 1
ATOM 612 C C . ARG A 1 77 ? -13.637 -5.382 12.484 1.00 83.75 77 ARG A C 1
ATOM 614 O O . ARG A 1 77 ? -12.837 -5.477 11.555 1.00 83.75 77 ARG A O 1
ATOM 621 N N . PHE A 1 78 ? -13.678 -4.317 13.284 1.00 83.50 78 PHE A N 1
ATOM 622 C CA . PHE A 1 78 ? -12.708 -3.230 13.182 1.00 83.50 78 PHE A CA 1
ATOM 623 C C . PHE A 1 78 ? -11.287 -3.714 13.506 1.00 83.50 78 PHE A C 1
ATOM 625 O O . PHE A 1 78 ? -10.377 -3.482 12.711 1.00 83.50 78 PHE A O 1
ATOM 632 N N . ALA A 1 79 ? -11.101 -4.451 14.602 1.00 84.12 79 ALA A N 1
ATOM 633 C CA . ALA A 1 79 ? -9.807 -5.003 15.010 1.00 84.12 79 ALA A CA 1
ATOM 634 C C . ALA A 1 79 ? -9.240 -6.008 13.987 1.00 84.12 79 ALA A C 1
ATOM 636 O O . ALA A 1 79 ? -8.033 -6.053 13.764 1.00 84.12 79 ALA A O 1
ATOM 637 N N . CYS A 1 80 ? -10.105 -6.769 13.312 1.00 79.62 80 CYS A N 1
ATOM 638 C CA . CYS A 1 80 ? -9.733 -7.720 12.263 1.00 79.62 80 CYS A CA 1
ATOM 639 C C . CYS A 1 80 ? -9.636 -7.092 10.858 1.00 79.62 80 CYS A C 1
ATOM 641 O O . CYS A 1 80 ? -9.313 -7.782 9.889 1.00 79.62 80 CYS A O 1
ATOM 643 N N . SER A 1 81 ? -9.937 -5.800 10.707 1.00 80.12 81 SER A N 1
ATOM 644 C CA . SER A 1 81 ? -9.871 -5.114 9.416 1.00 80.12 81 SER A CA 1
ATOM 645 C C . SER A 1 81 ? -8.431 -4.838 8.979 1.00 80.12 81 SER A C 1
ATOM 647 O O . SER A 1 81 ? -7.526 -4.657 9.791 1.00 80.12 81 SER A O 1
ATOM 649 N N . LEU A 1 82 ? -8.217 -4.681 7.669 1.00 80.50 82 LEU A N 1
ATOM 650 C CA . LEU A 1 82 ? -6.918 -4.251 7.142 1.00 80.50 82 LEU A CA 1
ATOM 651 C C . LEU A 1 82 ? -6.488 -2.879 7.702 1.00 80.50 82 LEU A C 1
ATOM 653 O O . LEU A 1 82 ? -5.291 -2.623 7.840 1.00 80.50 82 LEU A O 1
ATOM 657 N N . SER A 1 83 ? -7.449 -2.014 8.047 1.00 82.81 83 SER A N 1
ATOM 658 C CA . SER A 1 83 ? -7.182 -0.702 8.639 1.00 82.81 83 SER A CA 1
ATOM 659 C C . SER A 1 83 ? -6.555 -0.766 10.028 1.00 82.81 83 SER A C 1
ATOM 661 O O . SER A 1 83 ? -5.809 0.145 10.365 1.00 82.81 83 SER A O 1
ATOM 663 N N . ALA A 1 84 ? -6.751 -1.847 10.788 1.00 84.38 84 ALA A N 1
ATOM 664 C CA . ALA A 1 84 ? -6.052 -2.043 12.062 1.00 84.38 84 ALA A CA 1
ATOM 665 C C . ALA A 1 84 ? -4.528 -2.176 11.881 1.00 84.38 84 ALA A C 1
ATOM 667 O O . ALA A 1 84 ? -3.769 -1.939 12.810 1.00 84.38 84 ALA A O 1
ATOM 668 N N . SER A 1 85 ? -4.072 -2.523 10.671 1.00 86.19 85 SER A N 1
ATOM 669 C CA . SER A 1 85 ? -2.647 -2.624 10.329 1.00 86.19 85 SER A CA 1
ATOM 670 C C . SER A 1 85 ? -2.050 -1.345 9.736 1.00 86.19 85 SER A C 1
ATOM 672 O O . SER A 1 85 ? -0.957 -1.401 9.169 1.00 86.19 85 SER A O 1
ATOM 674 N N . ILE A 1 86 ? -2.786 -0.229 9.762 1.00 88.25 86 ILE A N 1
ATOM 675 C CA . ILE A 1 86 ? -2.284 1.067 9.297 1.00 88.25 86 ILE A CA 1
ATOM 676 C C . ILE A 1 86 ? -1.239 1.562 10.282 1.00 88.25 86 ILE A C 1
ATOM 678 O O . ILE A 1 86 ? -1.533 1.782 11.451 1.00 88.25 86 ILE A O 1
ATOM 682 N N . ASP A 1 87 ? -0.047 1.795 9.757 1.00 87.31 87 ASP A N 1
ATOM 683 C CA . ASP A 1 87 ? 1.081 2.322 10.500 1.00 87.31 87 ASP A CA 1
ATOM 684 C C . ASP A 1 87 ? 1.695 3.488 9.705 1.00 87.31 87 ASP A C 1
ATOM 686 O O . ASP A 1 87 ? 2.310 3.263 8.654 1.00 87.31 87 ASP A O 1
ATOM 690 N N . PRO A 1 88 ? 1.484 4.739 10.152 1.00 84.38 88 PRO A N 1
ATOM 691 C CA . PRO A 1 88 ? 2.012 5.924 9.482 1.00 84.38 88 PRO A CA 1
ATOM 692 C C . PRO A 1 88 ? 3.543 5.995 9.448 1.00 84.38 88 PRO A C 1
ATOM 694 O O . PRO A 1 88 ? 4.090 6.604 8.524 1.00 84.38 88 PRO A O 1
ATOM 697 N N . ASP A 1 89 ? 4.220 5.388 10.424 1.00 85.25 89 ASP A N 1
ATOM 698 C CA . ASP A 1 89 ? 5.676 5.454 10.577 1.00 85.25 89 ASP A CA 1
ATOM 699 C C . ASP A 1 89 ? 6.392 4.361 9.778 1.00 85.25 89 ASP A C 1
ATOM 701 O O . ASP A 1 89 ? 7.610 4.414 9.570 1.00 85.25 89 ASP A O 1
ATOM 705 N N . ARG A 1 90 ? 5.634 3.404 9.235 1.00 88.50 90 ARG A N 1
ATOM 706 C CA . ARG A 1 90 ? 6.174 2.316 8.430 1.00 88.50 90 ARG A CA 1
ATOM 707 C C . ARG A 1 90 ? 6.927 2.826 7.187 1.00 88.50 90 ARG A C 1
ATOM 709 O O . ARG A 1 90 ? 6.340 3.469 6.306 1.00 88.50 90 ARG A O 1
ATOM 716 N N . PRO A 1 91 ? 8.211 2.464 7.007 1.00 89.81 91 PRO A N 1
ATOM 717 C CA . PRO A 1 91 ? 9.030 3.013 5.933 1.00 89.81 91 PRO A CA 1
ATOM 718 C C . PRO A 1 91 ? 8.623 2.472 4.555 1.00 89.81 91 PRO A C 1
ATOM 720 O O . PRO A 1 91 ? 8.682 1.278 4.278 1.00 89.81 91 PRO A O 1
ATOM 723 N N . TYR A 1 92 ? 8.273 3.371 3.633 1.00 88.88 92 TYR A N 1
ATOM 724 C CA . TYR A 1 92 ? 7.869 3.014 2.259 1.00 88.88 92 TYR A CA 1
ATOM 725 C C . TYR A 1 92 ? 8.623 3.783 1.157 1.00 88.88 92 TYR A C 1
ATOM 727 O O . TYR A 1 92 ? 8.423 3.567 -0.052 1.00 88.88 92 TYR A O 1
ATOM 735 N N . LYS A 1 93 ? 9.490 4.712 1.563 1.00 89.25 93 LYS A N 1
ATOM 736 C CA . LYS A 1 93 ? 10.367 5.531 0.721 1.00 89.25 93 LYS A CA 1
ATOM 737 C C . LYS A 1 93 ? 11.753 5.574 1.355 1.00 89.25 93 LYS A C 1
ATOM 739 O O . LYS A 1 93 ? 11.879 5.481 2.567 1.00 89.25 93 LYS A O 1
ATOM 744 N N . LEU A 1 94 ? 12.763 5.734 0.509 1.00 91.44 94 LEU A N 1
ATOM 745 C CA . LEU A 1 94 ? 14.124 6.028 0.948 1.00 91.44 94 LEU A CA 1
ATOM 746 C C . LEU A 1 94 ? 14.269 7.524 1.195 1.00 91.44 94 LEU A C 1
ATOM 748 O O . LEU A 1 94 ? 13.601 8.321 0.520 1.00 91.44 94 LEU A O 1
ATOM 752 N N . SER A 1 95 ? 15.172 7.895 2.099 1.00 90.69 95 SER A N 1
ATOM 753 C CA . SER A 1 95 ? 15.560 9.296 2.234 1.00 90.69 95 SER A CA 1
ATOM 754 C C . SER A 1 95 ? 16.249 9.787 0.946 1.00 90.69 95 SER A C 1
ATOM 756 O O . SER A 1 95 ? 16.775 8.983 0.161 1.00 90.69 95 SER A O 1
ATOM 758 N N . PRO A 1 96 ? 16.261 11.105 0.673 1.00 91.12 96 PRO A N 1
ATOM 759 C CA . PRO A 1 96 ? 17.003 11.651 -0.461 1.00 91.12 96 PRO A CA 1
ATOM 760 C C . PRO A 1 96 ? 18.493 11.282 -0.427 1.00 91.12 96 PRO A C 1
ATOM 762 O O . PRO A 1 96 ? 19.076 11.009 -1.474 1.00 91.12 96 PRO A O 1
ATOM 765 N N . GLU A 1 97 ? 19.089 11.236 0.763 1.00 92.50 97 GLU A N 1
ATOM 766 C CA . GLU A 1 97 ? 20.493 10.880 0.995 1.00 92.50 97 GLU A CA 1
ATOM 767 C C . GLU A 1 97 ? 20.757 9.404 0.693 1.00 92.50 97 GLU A C 1
ATOM 769 O O . GLU A 1 97 ? 21.643 9.090 -0.101 1.00 92.50 97 GLU A O 1
ATOM 774 N N . GLU A 1 98 ? 19.927 8.498 1.219 1.00 91.06 98 GLU A N 1
ATOM 775 C CA . GLU A 1 98 ? 19.992 7.068 0.899 1.00 91.06 98 GLU A CA 1
ATOM 776 C C . GLU A 1 98 ? 19.786 6.830 -0.599 1.00 91.06 98 GLU A C 1
ATOM 778 O O . GLU A 1 98 ? 20.477 6.036 -1.234 1.00 91.06 98 GLU A O 1
ATOM 783 N N . SER A 1 99 ? 18.840 7.542 -1.214 1.00 91.19 99 SER A N 1
ATOM 784 C CA . SER A 1 99 ? 18.606 7.418 -2.648 1.00 91.19 99 SER A CA 1
ATOM 785 C C . SER A 1 99 ? 19.790 7.916 -3.482 1.00 91.19 99 SER A C 1
ATOM 787 O O . SER A 1 99 ? 19.944 7.437 -4.611 1.00 91.19 99 SER A O 1
ATOM 789 N N . LYS A 1 100 ? 20.570 8.888 -2.991 1.00 92.12 100 LYS A N 1
ATOM 790 C CA . LYS A 1 100 ? 21.791 9.372 -3.649 1.00 92.12 100 LYS A CA 1
ATOM 791 C C . LYS A 1 100 ? 22.927 8.368 -3.478 1.00 92.12 100 LYS A C 1
ATOM 793 O O . LYS A 1 100 ? 23.537 8.009 -4.480 1.00 92.12 100 LYS A O 1
ATOM 798 N N . SER A 1 101 ? 23.142 7.843 -2.271 1.00 93.88 101 SER A N 1
ATOM 799 C CA . SER A 1 101 ? 24.211 6.870 -2.003 1.00 93.88 101 SER A CA 1
ATOM 800 C C . SER A 1 101 ? 24.057 5.577 -2.813 1.00 93.88 101 SER A C 1
ATOM 802 O O . SER A 1 101 ? 25.047 4.998 -3.251 1.00 93.88 101 SER A O 1
ATOM 804 N N . LEU A 1 102 ? 22.826 5.164 -3.136 1.00 93.06 102 LEU A N 1
ATOM 805 C CA . LEU A 1 102 ? 22.590 4.024 -4.031 1.00 93.06 102 LEU A CA 1
ATOM 806 C C . LEU A 1 102 ? 23.127 4.223 -5.458 1.00 93.06 102 LEU A C 1
ATOM 808 O O . LEU A 1 102 ? 23.407 3.234 -6.137 1.00 93.06 102 LEU A O 1
ATOM 812 N N . ASN A 1 103 ? 23.263 5.463 -5.938 1.00 91.06 103 ASN A N 1
ATOM 813 C CA . ASN A 1 103 ? 23.864 5.722 -7.250 1.00 91.06 103 ASN A CA 1
ATOM 814 C C . ASN A 1 103 ? 25.385 5.513 -7.238 1.00 91.06 103 ASN A C 1
ATOM 816 O O . ASN A 1 103 ? 25.956 5.200 -8.278 1.00 91.06 103 ASN A O 1
ATOM 820 N N . GLU A 1 104 ? 26.008 5.623 -6.065 1.00 93.56 104 GLU A N 1
ATOM 821 C CA . GLU A 1 104 ? 27.448 5.463 -5.864 1.00 93.56 104 GLU A CA 1
ATOM 822 C C . GLU A 1 104 ? 27.883 3.992 -5.786 1.00 93.56 104 GLU A C 1
ATOM 824 O O . GLU A 1 104 ? 29.084 3.709 -5.756 1.00 93.56 104 GLU A O 1
ATOM 829 N N . LEU A 1 105 ? 26.933 3.046 -5.775 1.00 94.31 105 LEU A N 1
ATOM 830 C CA . LEU A 1 105 ? 27.224 1.615 -5.709 1.00 94.31 105 LEU A CA 1
ATOM 831 C C . LEU A 1 105 ? 28.046 1.151 -6.925 1.00 94.31 105 LEU A C 1
ATOM 833 O O . LEU A 1 105 ? 27.674 1.476 -8.058 1.00 94.31 105 LEU A O 1
ATOM 837 N N . PRO A 1 106 ? 29.080 0.303 -6.738 1.00 95.25 106 PRO A N 1
ATOM 838 C CA . PRO A 1 106 ? 29.946 -0.152 -7.830 1.00 95.25 106 PRO A CA 1
ATOM 839 C C . PRO A 1 106 ? 29.177 -0.765 -9.005 1.00 95.25 106 PRO A C 1
ATOM 841 O O . PRO A 1 106 ? 29.450 -0.462 -10.161 1.00 95.25 106 PRO A O 1
ATOM 844 N N . VAL A 1 107 ? 28.147 -1.569 -8.717 1.00 94.75 107 VAL A N 1
ATOM 845 C CA . VAL A 1 107 ? 27.298 -2.196 -9.744 1.00 94.75 107 VAL A CA 1
ATOM 846 C C . VAL A 1 107 ? 26.492 -1.176 -10.557 1.00 94.75 107 VAL A C 1
ATOM 848 O O . VAL A 1 107 ? 26.242 -1.387 -11.744 1.00 94.75 107 VAL A O 1
ATOM 851 N N . VAL A 1 108 ? 26.082 -0.065 -9.938 1.00 95.00 108 VAL A N 1
ATOM 852 C CA . VAL A 1 108 ? 25.335 1.002 -10.610 1.00 95.00 108 VAL A CA 1
ATOM 853 C C . VAL A 1 108 ? 26.286 1.853 -11.443 1.00 95.00 108 VAL A C 1
ATOM 855 O O . VAL A 1 108 ? 25.969 2.108 -12.605 1.00 95.00 108 VAL A O 1
ATOM 858 N N . ARG A 1 109 ? 27.462 2.210 -10.905 1.00 95.44 109 ARG A N 1
ATOM 859 C CA . ARG A 1 109 ? 28.504 2.934 -11.650 1.00 95.44 109 ARG A CA 1
ATOM 860 C C . ARG A 1 109 ? 28.993 2.151 -12.862 1.00 95.44 109 ARG A C 1
ATOM 862 O O . ARG A 1 109 ? 28.920 2.661 -13.966 1.00 95.44 109 ARG A O 1
ATOM 869 N N . ALA A 1 110 ? 29.326 0.870 -12.708 1.00 93.94 110 ALA A N 1
ATOM 870 C CA . ALA A 1 110 ? 29.777 0.041 -13.828 1.00 93.94 110 ALA A CA 1
ATOM 871 C C . ALA A 1 110 ? 28.755 -0.011 -14.985 1.00 93.94 110 ALA A C 1
ATOM 873 O O . ALA A 1 110 ? 29.117 -0.020 -16.166 1.00 93.94 110 ALA A O 1
ATOM 874 N N . ARG A 1 111 ? 27.450 -0.021 -14.668 1.00 93.31 111 ARG A N 1
ATOM 875 C CA . ARG A 1 111 ? 26.383 0.051 -15.681 1.00 93.31 111 ARG A CA 1
ATOM 876 C C . ARG A 1 111 ? 26.191 1.449 -16.256 1.00 93.31 111 ARG A C 1
ATOM 878 O O . ARG A 1 111 ? 25.815 1.550 -17.422 1.00 93.31 111 ARG A O 1
ATOM 885 N N . GLN A 1 112 ? 26.423 2.486 -15.458 1.00 94.06 112 GLN A N 1
ATOM 886 C CA . GLN A 1 112 ? 26.434 3.877 -15.901 1.00 94.06 112 GLN A CA 1
ATOM 887 C C . GLN A 1 112 ? 27.558 4.075 -16.923 1.00 94.06 112 GLN A C 1
ATOM 889 O O . GLN A 1 112 ? 27.262 4.390 -18.069 1.00 94.06 112 GLN A O 1
ATOM 894 N N . ASP A 1 113 ? 28.786 3.680 -16.586 1.00 93.19 113 ASP A N 1
ATOM 895 C CA . ASP A 1 113 ? 29.948 3.738 -17.479 1.00 93.19 113 ASP A CA 1
ATOM 896 C C . ASP A 1 113 ? 29.705 2.966 -18.781 1.00 93.19 113 ASP A C 1
ATOM 898 O O . ASP A 1 113 ? 30.086 3.390 -19.867 1.00 93.19 113 ASP A O 1
ATOM 902 N N . THR A 1 114 ? 29.040 1.810 -18.697 1.00 90.81 114 THR A N 1
ATOM 903 C CA . THR A 1 114 ? 28.682 1.009 -19.875 1.00 90.81 114 THR A CA 1
ATOM 904 C C . THR A 1 114 ? 27.665 1.719 -20.777 1.00 90.81 114 THR A C 1
ATOM 906 O O . THR A 1 114 ? 27.714 1.564 -22.000 1.00 90.81 114 THR A O 1
ATOM 909 N N . ALA A 1 115 ? 26.716 2.456 -20.198 1.00 91.19 115 ALA A N 1
ATOM 910 C CA . ALA A 1 115 ? 25.757 3.252 -20.955 1.00 91.19 115 ALA A CA 1
ATOM 911 C C . ALA A 1 115 ? 26.438 4.472 -21.590 1.00 91.19 115 ALA A C 1
ATOM 913 O O . ALA A 1 115 ? 26.213 4.730 -22.771 1.00 91.19 115 ALA A O 1
ATOM 914 N N . ASP A 1 116 ? 27.321 5.140 -20.850 1.00 90.19 116 ASP A N 1
ATOM 915 C CA . ASP A 1 116 ? 28.032 6.340 -21.296 1.00 90.19 116 ASP A CA 1
ATOM 916 C C . ASP A 1 116 ? 29.031 6.001 -22.416 1.00 90.19 116 ASP A C 1
ATOM 918 O O . ASP A 1 116 ? 28.990 6.609 -23.484 1.00 90.19 116 ASP A O 1
ATOM 922 N N . LYS A 1 117 ? 29.808 4.915 -22.278 1.00 88.12 117 LYS A N 1
ATOM 923 C CA . LYS A 1 117 ? 30.667 4.376 -23.356 1.00 88.12 117 LYS A CA 1
ATOM 924 C C . LYS A 1 117 ? 29.895 4.095 -24.645 1.00 88.12 117 LYS A C 1
ATOM 926 O O . LYS A 1 117 ? 30.423 4.277 -25.733 1.00 88.12 117 LYS A O 1
ATOM 931 N N . ARG A 1 118 ? 28.648 3.626 -24.539 1.00 83.06 118 ARG A N 1
ATOM 932 C CA . ARG A 1 118 ? 27.796 3.332 -25.704 1.00 83.06 118 ARG A CA 1
ATOM 933 C C . ARG A 1 118 ? 27.135 4.573 -26.296 1.00 83.06 118 ARG A C 1
ATOM 935 O O . ARG A 1 118 ? 26.726 4.498 -27.443 1.00 83.06 118 ARG A O 1
ATOM 942 N N . ASN A 1 119 ? 27.038 5.663 -25.538 1.00 80.50 119 ASN A N 1
ATOM 943 C CA . ASN A 1 119 ? 26.572 6.956 -26.028 1.00 80.50 119 ASN A CA 1
ATOM 944 C C . ASN A 1 119 ? 27.639 7.614 -26.917 1.00 80.50 119 ASN A C 1
ATOM 946 O O . ASN A 1 119 ? 27.335 8.071 -28.008 1.00 80.50 119 ASN A O 1
ATOM 950 N N . HIS A 1 120 ? 28.905 7.576 -26.489 1.00 65.94 120 HIS A N 1
ATOM 951 C CA . HIS A 1 120 ? 30.019 8.176 -27.236 1.00 65.94 120 HIS A CA 1
ATOM 952 C C . HIS A 1 120 ? 30.310 7.491 -28.583 1.00 65.94 120 HIS A C 1
ATOM 954 O O . HIS A 1 120 ? 30.775 8.137 -29.515 1.00 65.94 120 HIS A O 1
ATOM 960 N N . LEU A 1 121 ? 29.980 6.202 -28.722 1.00 59.56 121 LEU A N 1
ATOM 961 C CA . LEU A 1 121 ? 30.117 5.471 -29.989 1.00 59.56 121 LEU A CA 1
ATOM 962 C C . LEU A 1 121 ? 29.110 5.912 -31.071 1.00 59.56 121 LEU A C 1
ATOM 964 O O . LEU A 1 121 ? 29.317 5.582 -32.239 1.00 59.56 121 LEU A O 1
ATOM 968 N N . ASP A 1 122 ? 28.037 6.623 -30.702 1.00 52.97 122 ASP A N 1
ATOM 969 C CA . ASP A 1 122 ? 27.064 7.174 -31.655 1.00 52.97 122 ASP A CA 1
ATOM 970 C C . ASP A 1 122 ? 27.530 8.533 -32.241 1.00 52.97 122 ASP A C 1
ATOM 972 O O . ASP A 1 122 ? 27.106 8.881 -33.343 1.00 52.97 122 ASP A O 1
ATOM 976 N N . ASP A 1 123 ? 28.439 9.259 -31.567 1.00 54.28 123 ASP A N 1
ATOM 977 C CA . ASP A 1 123 ? 28.918 10.593 -31.985 1.00 54.28 123 ASP A CA 1
ATOM 978 C C . ASP A 1 123 ? 30.139 10.544 -32.936 1.00 54.28 123 ASP A C 1
ATOM 980 O O . ASP A 1 123 ? 30.286 11.408 -33.799 1.00 54.28 123 ASP A O 1
ATOM 984 N N . GLU A 1 124 ? 30.999 9.520 -32.847 1.00 54.47 124 GLU A N 1
ATOM 985 C CA . GLU A 1 124 ? 32.218 9.395 -33.679 1.00 54.47 124 GLU A CA 1
ATOM 986 C C . GLU A 1 124 ? 31.975 8.842 -35.101 1.00 54.47 124 GLU A C 1
ATOM 988 O O . GLU A 1 124 ? 32.892 8.774 -35.923 1.00 54.47 124 GLU A O 1
ATOM 993 N N . ALA A 1 125 ? 30.745 8.446 -35.441 1.00 51.28 125 ALA A N 1
ATOM 994 C CA . ALA A 1 125 ? 30.426 7.795 -36.711 1.00 51.28 125 ALA A CA 1
ATOM 995 C C . ALA A 1 125 ? 29.758 8.742 -37.726 1.00 51.28 125 ALA A C 1
ATOM 997 O O . ALA A 1 125 ? 28.638 8.492 -38.171 1.00 51.28 125 ALA A O 1
ATOM 998 N N . VAL A 1 126 ? 30.470 9.782 -38.178 1.00 55.53 126 VAL A N 1
ATOM 999 C CA . VAL A 1 126 ? 30.115 10.497 -39.424 1.00 55.53 126 VAL A CA 1
ATOM 1000 C C . VAL A 1 126 ? 31.274 10.463 -40.430 1.00 55.53 126 VAL A C 1
ATOM 1002 O O . VAL A 1 126 ? 32.045 11.416 -40.518 1.00 55.53 126 VAL A O 1
ATOM 1005 N N . PRO A 1 127 ? 31.427 9.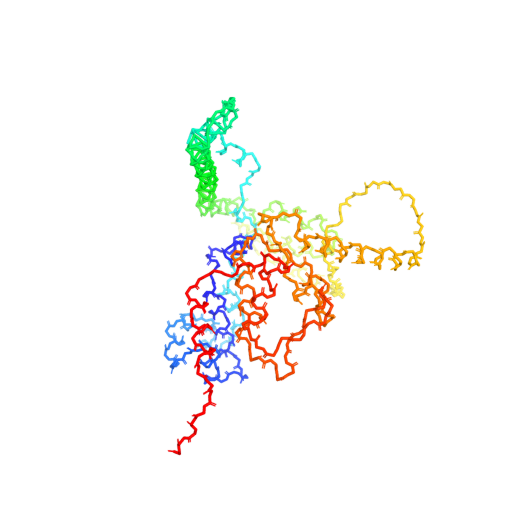389 -41.230 1.00 52.44 127 PRO A N 1
ATOM 1006 C CA . PRO A 1 127 ? 32.348 9.403 -42.358 1.00 52.44 127 PRO A CA 1
ATOM 1007 C C . PRO A 1 127 ? 31.709 9.981 -43.622 1.00 52.44 127 PRO A C 1
ATOM 1009 O O . PRO A 1 127 ? 30.565 9.687 -43.976 1.00 52.44 127 PRO A O 1
ATOM 1012 N N . ASN A 1 128 ? 32.528 10.766 -44.315 1.00 56.41 128 ASN A N 1
ATOM 1013 C CA . ASN A 1 128 ? 32.265 11.412 -45.589 1.00 56.41 128 ASN A CA 1
ATOM 1014 C C . ASN A 1 128 ? 31.796 10.452 -46.703 1.00 56.41 128 ASN A C 1
ATOM 1016 O O . ASN A 1 128 ? 32.112 9.265 -46.759 1.00 56.41 128 ASN A O 1
ATOM 1020 N N . HIS A 1 129 ? 31.037 11.051 -47.609 1.00 53.28 129 HIS A N 1
ATOM 1021 C CA . HIS A 1 129 ? 30.236 10.498 -48.694 1.00 53.28 129 HIS A CA 1
ATOM 1022 C C . HIS A 1 129 ? 30.943 9.461 -49.605 1.00 53.28 129 HIS A C 1
ATOM 1024 O O . HIS A 1 129 ? 31.761 9.835 -50.444 1.00 53.28 129 HIS A O 1
ATOM 1030 N N . HIS A 1 130 ? 30.536 8.178 -49.571 1.00 50.78 130 HIS A N 1
ATOM 1031 C CA . HIS A 1 130 ? 30.598 7.321 -50.772 1.00 50.78 130 HIS A CA 1
ATOM 1032 C C . HIS A 1 130 ? 29.648 6.104 -50.769 1.00 50.78 130 HIS A C 1
ATOM 1034 O O . HIS A 1 130 ? 29.711 5.254 -49.888 1.00 50.78 130 HIS A O 1
ATOM 1040 N N . LEU A 1 131 ? 28.860 6.013 -51.851 1.00 55.34 131 LEU A N 1
ATOM 1041 C CA . LEU A 1 131 ? 28.090 4.882 -52.404 1.00 55.34 131 LEU A CA 1
ATOM 1042 C C . LEU A 1 131 ? 26.933 4.272 -51.581 1.00 55.34 131 LEU A C 1
ATOM 1044 O O . LEU A 1 131 ? 27.060 3.835 -50.443 1.00 55.34 131 LEU A O 1
ATOM 1048 N N . ARG A 1 132 ? 25.783 4.155 -52.259 1.00 53.25 132 ARG A N 1
ATOM 1049 C CA . ARG A 1 132 ? 24.456 3.724 -51.775 1.00 53.25 132 ARG A CA 1
ATOM 1050 C C . ARG A 1 132 ? 24.441 2.384 -51.012 1.00 53.25 132 ARG A C 1
ATOM 1052 O O . ARG A 1 132 ? 23.661 2.250 -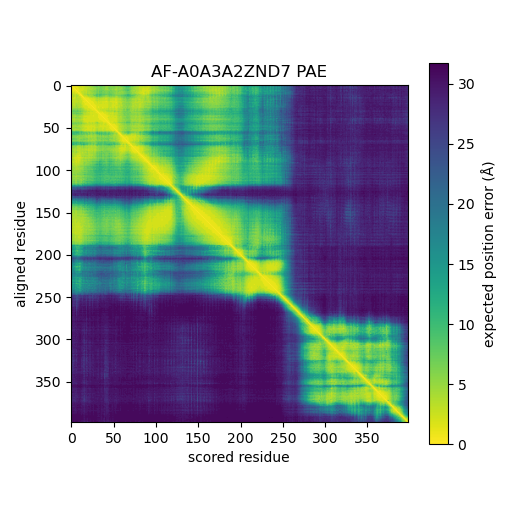50.081 1.00 53.25 132 ARG A O 1
ATOM 1059 N N . ALA A 1 133 ? 25.333 1.445 -51.347 1.00 55.41 133 ALA A N 1
ATOM 1060 C CA . ALA A 1 133 ? 25.480 0.159 -50.649 1.00 55.41 133 ALA A CA 1
ATOM 1061 C C . ALA A 1 133 ? 26.191 0.275 -49.283 1.00 55.41 133 ALA A C 1
ATOM 1063 O O . ALA A 1 133 ? 25.870 -0.456 -48.351 1.00 55.41 133 ALA A O 1
ATOM 1064 N N . LYS A 1 134 ? 27.109 1.240 -49.113 1.00 60.38 134 LYS A N 1
ATOM 1065 C CA . LYS A 1 134 ? 27.684 1.560 -47.792 1.00 60.38 134 LYS A CA 1
ATOM 1066 C C . LYS A 1 134 ? 26.656 2.242 -46.887 1.00 60.38 134 LYS A C 1
ATOM 1068 O O . LYS A 1 134 ? 26.759 2.153 -45.671 1.00 60.38 134 LYS A O 1
ATOM 1073 N N . LEU A 1 135 ? 25.653 2.892 -47.474 1.00 61.84 135 LEU A N 1
ATOM 1074 C CA . LEU A 1 135 ? 24.612 3.634 -46.764 1.00 61.84 135 LEU A CA 1
ATOM 1075 C C . LEU A 1 135 ? 23.664 2.705 -45.986 1.00 61.84 135 LEU A C 1
ATOM 1077 O O . LEU A 1 135 ? 23.340 3.014 -44.844 1.00 61.84 135 LEU A O 1
ATOM 1081 N N . GLU A 1 136 ? 23.288 1.554 -46.553 1.00 66.56 136 GLU A N 1
ATOM 1082 C CA . GLU A 1 136 ? 22.499 0.527 -45.848 1.00 66.56 136 GLU A CA 1
ATOM 1083 C C . GLU A 1 136 ? 23.297 -0.103 -44.694 1.00 66.56 136 GLU A C 1
ATOM 1085 O O . GLU A 1 136 ? 22.815 -0.133 -43.565 1.00 66.56 136 GLU A O 1
ATOM 1090 N N . LEU A 1 137 ? 24.565 -0.472 -44.919 1.00 71.69 137 LEU A N 1
ATOM 1091 C CA . LEU A 1 137 ? 25.438 -1.019 -43.869 1.00 71.69 137 LEU A CA 1
ATOM 1092 C C . LEU A 1 137 ? 25.682 -0.023 -42.715 1.00 71.69 137 LEU A C 1
ATOM 1094 O O . LEU A 1 137 ? 25.729 -0.407 -41.545 1.00 71.69 137 LEU A O 1
ATOM 1098 N N . LEU A 1 138 ? 25.824 1.270 -43.023 1.00 68.12 138 LEU A N 1
ATOM 1099 C CA . LEU A 1 138 ? 25.950 2.333 -42.020 1.00 68.12 138 LEU A CA 1
ATOM 1100 C C . LEU A 1 138 ? 24.635 2.558 -41.252 1.00 68.12 138 LEU A C 1
ATOM 1102 O O . LEU A 1 138 ? 24.658 2.782 -40.038 1.00 68.12 138 LEU A O 1
ATOM 1106 N N . GLN A 1 139 ? 23.481 2.458 -41.918 1.00 71.62 139 GLN A N 1
ATOM 1107 C CA . GLN A 1 139 ? 22.169 2.509 -41.263 1.00 71.62 139 GLN A CA 1
ATOM 1108 C C . GLN A 1 139 ? 21.948 1.304 -40.335 1.00 71.62 139 GLN A C 1
ATOM 1110 O O . GLN A 1 139 ? 21.487 1.466 -39.203 1.00 71.62 139 GLN A O 1
ATOM 1115 N N . ASP A 1 140 ? 22.347 0.104 -40.748 1.00 79.31 140 ASP A N 1
ATOM 1116 C CA . ASP A 1 140 ? 22.266 -1.088 -39.904 1.00 79.31 140 ASP A CA 1
ATOM 1117 C C . ASP A 1 140 ? 23.176 -0.963 -38.675 1.00 79.31 140 ASP A C 1
ATOM 1119 O O . ASP A 1 140 ? 22.737 -1.195 -37.547 1.00 79.31 140 ASP A O 1
ATOM 1123 N N . ARG A 1 141 ? 24.405 -0.467 -38.852 1.00 78.62 141 ARG A N 1
ATOM 1124 C CA . ARG A 1 141 ? 25.349 -0.253 -37.745 1.00 78.62 141 ARG A CA 1
ATOM 1125 C C . ARG A 1 141 ? 24.860 0.792 -36.738 1.00 78.62 141 ARG A C 1
ATOM 1127 O O . ARG A 1 141 ? 24.947 0.563 -35.533 1.00 78.62 141 ARG A O 1
ATOM 1134 N N . THR A 1 142 ? 24.312 1.912 -37.208 1.00 80.31 142 THR A N 1
ATOM 1135 C CA . THR A 1 142 ? 23.758 2.969 -36.337 1.00 80.31 142 THR A CA 1
ATOM 1136 C C . THR A 1 142 ? 22.494 2.506 -35.612 1.00 80.31 142 THR A C 1
ATOM 1138 O O . THR A 1 142 ? 22.317 2.771 -34.420 1.00 80.31 142 THR A O 1
ATOM 1141 N N . THR A 1 143 ? 21.616 1.748 -36.278 1.00 83.44 143 THR A N 1
ATOM 1142 C CA . THR A 1 143 ? 20.437 1.177 -35.611 1.00 83.44 143 THR A CA 1
ATOM 1143 C C . THR A 1 143 ? 20.820 0.123 -34.572 1.00 83.44 143 THR A C 1
ATOM 1145 O O . THR A 1 143 ? 20.199 0.066 -33.506 1.00 83.44 143 THR A O 1
ATOM 1148 N N . GLU A 1 144 ? 21.855 -0.679 -34.823 1.00 86.06 144 GLU A N 1
ATOM 1149 C CA . GLU A 1 144 ? 22.381 -1.643 -33.860 1.00 86.06 144 GLU A CA 1
ATOM 1150 C C . GLU A 1 144 ? 23.048 -0.957 -32.657 1.00 86.06 144 GLU A C 1
ATOM 1152 O O . GLU A 1 144 ? 22.780 -1.340 -31.513 1.00 86.06 144 GLU A O 1
ATOM 1157 N N . ALA A 1 145 ? 23.848 0.089 -32.882 1.00 84.62 145 ALA A N 1
ATOM 1158 C CA . ALA A 1 145 ? 24.471 0.886 -31.823 1.00 84.62 145 ALA A CA 1
ATOM 1159 C C . ALA A 1 145 ? 23.411 1.523 -30.909 1.00 84.62 145 ALA A C 1
ATOM 1161 O O . ALA A 1 145 ? 23.385 1.262 -29.701 1.00 84.62 145 ALA A O 1
ATOM 1162 N N . LYS A 1 146 ? 22.399 2.169 -31.498 1.00 86.69 146 LYS A N 1
ATOM 1163 C CA . LYS A 1 146 ? 21.251 2.717 -30.766 1.00 86.69 146 LYS A CA 1
ATOM 1164 C C . LYS A 1 146 ? 20.463 1.648 -30.002 1.00 86.69 146 LYS A C 1
ATOM 1166 O O . LYS A 1 146 ? 19.975 1.894 -28.895 1.00 86.69 146 LYS A O 1
ATOM 1171 N N . ARG A 1 147 ? 20.310 0.434 -30.549 1.00 89.75 147 ARG A N 1
ATOM 1172 C CA . ARG A 1 147 ? 19.697 -0.703 -29.826 1.00 89.75 147 ARG A CA 1
ATOM 1173 C C . ARG A 1 147 ? 20.539 -1.111 -28.615 1.00 89.75 147 ARG A C 1
ATOM 1175 O O . ARG A 1 147 ? 19.967 -1.342 -27.546 1.00 89.75 147 ARG A O 1
ATOM 1182 N N . LYS A 1 148 ? 21.867 -1.177 -28.758 1.00 89.94 148 LYS A N 1
ATOM 1183 C CA . LYS A 1 148 ? 22.812 -1.498 -27.674 1.00 89.94 148 LYS A CA 1
ATOM 1184 C C . LYS A 1 148 ? 22.806 -0.424 -26.583 1.00 89.94 148 LYS A C 1
ATOM 1186 O O . LYS A 1 148 ? 22.707 -0.781 -25.408 1.00 89.94 148 LYS A O 1
ATOM 1191 N N . TYR A 1 149 ? 22.809 0.857 -26.946 1.00 90.75 149 TYR A N 1
ATOM 1192 C CA . TYR A 1 149 ? 22.663 1.974 -26.009 1.00 90.75 149 TYR A CA 1
ATOM 1193 C C . TYR A 1 149 ? 21.335 1.898 -25.240 1.00 90.75 149 TYR A C 1
ATOM 1195 O O . TYR 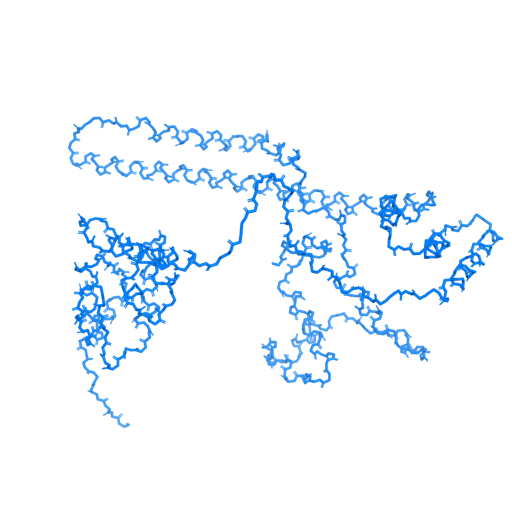A 1 149 ? 21.321 1.825 -24.011 1.00 90.75 149 TYR A O 1
ATOM 1203 N N . ASN A 1 150 ? 20.206 1.768 -25.944 1.00 92.56 150 ASN A N 1
ATOM 1204 C CA . ASN A 1 150 ? 18.888 1.642 -25.309 1.00 92.56 150 ASN A CA 1
ATOM 1205 C C . ASN A 1 150 ? 18.783 0.411 -24.394 1.00 92.56 150 ASN A C 1
ATOM 1207 O O . ASN A 1 150 ? 18.073 0.430 -23.385 1.00 92.56 150 ASN A O 1
ATOM 1211 N N . LYS A 1 151 ? 19.460 -0.692 -24.734 1.00 95.25 151 LYS A N 1
ATOM 1212 C CA . LYS A 1 151 ? 19.570 -1.864 -23.857 1.00 95.25 151 LYS A CA 1
ATOM 1213 C C . LYS A 1 151 ? 20.350 -1.519 -22.582 1.00 95.25 151 LYS A C 1
ATOM 1215 O O . LYS A 1 151 ? 19.831 -1.781 -21.500 1.00 95.25 151 LYS A O 1
ATOM 1220 N N . ALA A 1 152 ? 21.500 -0.856 -22.701 1.00 93.81 152 ALA A N 1
ATOM 1221 C CA . ALA A 1 152 ? 22.324 -0.422 -21.570 1.00 93.81 152 ALA A CA 1
ATOM 1222 C C . ALA A 1 152 ? 21.563 0.507 -20.609 1.00 93.81 152 ALA A C 1
ATOM 1224 O O . ALA A 1 152 ? 21.532 0.274 -19.402 1.00 93.81 152 ALA A O 1
ATOM 1225 N N . VAL A 1 153 ? 20.859 1.510 -21.143 1.00 94.94 153 VAL A N 1
ATOM 1226 C CA . VAL A 1 153 ? 20.053 2.451 -20.347 1.00 94.94 153 VAL A CA 1
ATOM 1227 C C . VAL A 1 153 ? 18.921 1.734 -19.604 1.00 94.94 153 VAL A C 1
ATOM 1229 O O . VAL A 1 153 ? 18.654 2.025 -18.433 1.00 94.94 153 VAL A O 1
ATOM 1232 N N . ARG A 1 154 ? 18.255 0.763 -20.247 1.00 96.25 154 ARG A N 1
ATOM 1233 C CA . ARG A 1 154 ? 17.234 -0.067 -19.583 1.00 96.25 154 ARG A CA 1
ATOM 1234 C C . ARG A 1 154 ? 17.837 -0.905 -18.460 1.00 96.25 154 ARG A C 1
ATOM 1236 O O . ARG A 1 154 ? 17.259 -0.959 -17.378 1.00 96.25 154 ARG A O 1
ATOM 1243 N N . GLU A 1 155 ? 18.985 -1.533 -18.689 1.00 95.44 155 GLU A N 1
ATOM 1244 C CA . GLU A 1 155 ? 19.691 -2.336 -17.684 1.00 95.44 155 GLU A CA 1
ATOM 1245 C C . GLU A 1 155 ? 20.145 -1.500 -16.485 1.00 95.44 155 GLU A C 1
ATOM 1247 O O . GLU A 1 155 ? 19.995 -1.946 -15.346 1.00 95.44 155 GLU A O 1
ATOM 1252 N N . LEU A 1 156 ? 20.633 -0.282 -16.719 1.00 95.75 156 LEU A N 1
ATOM 1253 C CA . LEU A 1 156 ? 20.974 0.691 -15.684 1.00 95.75 156 LEU A CA 1
ATOM 1254 C C . LEU A 1 156 ? 19.744 1.093 -14.859 1.00 95.75 156 LEU A C 1
ATOM 1256 O O . LEU A 1 156 ? 19.775 1.036 -13.629 1.00 95.75 156 LEU A O 1
ATOM 1260 N N . ARG A 1 157 ? 18.636 1.464 -15.516 1.00 95.69 157 ARG A N 1
ATOM 1261 C CA . ARG A 1 157 ? 17.385 1.834 -14.831 1.00 95.69 157 ARG A CA 1
ATOM 1262 C C . ARG A 1 157 ? 16.845 0.676 -13.993 1.00 95.69 157 ARG A C 1
ATOM 1264 O O . ARG A 1 157 ? 16.443 0.881 -12.849 1.00 95.69 157 ARG A O 1
ATOM 1271 N N . ASN A 1 158 ? 16.862 -0.533 -14.549 1.00 96.31 158 ASN A N 1
ATOM 1272 C CA . ASN A 1 158 ? 16.429 -1.739 -13.854 1.00 96.31 158 ASN A CA 1
ATOM 1273 C C . ASN A 1 158 ? 17.305 -2.019 -12.629 1.00 96.31 158 ASN A C 1
ATOM 1275 O O . ASN A 1 158 ? 16.768 -2.372 -11.583 1.00 96.31 158 ASN A O 1
ATOM 1279 N N . GLU A 1 159 ? 18.623 -1.828 -12.725 1.00 95.88 159 GLU A N 1
ATOM 1280 C CA . GLU A 1 159 ? 19.530 -2.020 -11.590 1.00 95.88 159 GLU A CA 1
ATOM 1281 C C . GLU A 1 159 ? 19.306 -0.982 -10.494 1.00 95.88 159 GLU A C 1
ATOM 1283 O O . GLU A 1 159 ? 19.108 -1.356 -9.341 1.00 95.88 159 GLU A O 1
ATOM 1288 N N . LYS A 1 160 ? 19.214 0.307 -10.849 1.00 94.62 160 LYS A N 1
ATOM 1289 C CA . LYS A 1 160 ? 18.862 1.376 -9.899 1.00 94.62 160 LYS A CA 1
ATOM 1290 C C . LYS A 1 160 ? 17.554 1.052 -9.172 1.00 94.62 160 LYS A C 1
ATOM 1292 O O . LYS A 1 160 ? 17.469 1.187 -7.953 1.00 94.62 160 LYS A O 1
ATOM 1297 N N . GLN A 1 161 ? 16.545 0.556 -9.893 1.00 93.75 161 GLN A N 1
ATOM 1298 C CA . GLN A 1 161 ? 15.280 0.146 -9.285 1.00 93.75 161 GLN A CA 1
ATOM 1299 C C . GLN A 1 161 ? 15.423 -1.090 -8.382 1.00 93.75 161 GLN A C 1
ATOM 1301 O O . GLN A 1 161 ? 14.802 -1.135 -7.321 1.00 93.75 161 GLN A O 1
ATOM 1306 N N . ARG A 1 162 ? 16.231 -2.088 -8.764 1.00 94.69 162 ARG A N 1
ATOM 1307 C CA . ARG A 1 162 ? 16.501 -3.282 -7.943 1.00 94.69 162 ARG A CA 1
ATOM 1308 C C . ARG A 1 162 ? 17.179 -2.913 -6.631 1.00 94.69 162 ARG A C 1
ATOM 1310 O O . ARG A 1 162 ? 16.706 -3.354 -5.588 1.00 94.69 162 ARG A O 1
ATOM 1317 N N . GLN A 1 163 ? 18.212 -2.073 -6.681 1.00 95.19 163 GLN A N 1
ATOM 1318 C CA . GLN A 1 163 ? 18.928 -1.617 -5.489 1.00 95.19 163 GLN A CA 1
ATOM 1319 C C . GLN A 1 163 ? 18.010 -0.805 -4.566 1.00 95.19 163 GLN A C 1
ATOM 1321 O O . GLN A 1 163 ? 17.952 -1.074 -3.370 1.00 95.19 163 GLN A O 1
ATOM 1326 N N . ARG A 1 164 ? 17.176 0.089 -5.119 1.00 93.12 164 ARG A N 1
ATOM 1327 C CA . ARG A 1 164 ? 16.144 0.799 -4.339 1.00 93.12 164 ARG A CA 1
ATOM 1328 C C . 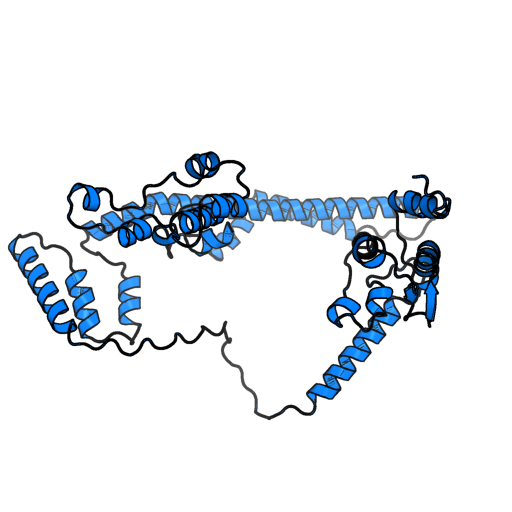ARG A 1 164 ? 15.148 -0.154 -3.678 1.00 93.12 164 ARG A C 1
ATOM 1330 O O . ARG A 1 164 ? 14.896 -0.046 -2.484 1.00 93.12 164 ARG A O 1
ATOM 1337 N N . ASN A 1 165 ? 14.600 -1.109 -4.429 1.00 91.88 165 ASN A N 1
ATOM 1338 C CA . ASN A 1 165 ? 13.644 -2.088 -3.900 1.00 91.88 165 ASN A CA 1
ATOM 1339 C C . ASN A 1 165 ? 14.277 -3.022 -2.858 1.00 91.88 165 ASN A C 1
ATOM 1341 O O . ASN A 1 165 ? 13.585 -3.506 -1.966 1.00 91.88 165 ASN A O 1
ATOM 1345 N N . ARG A 1 166 ? 15.570 -3.332 -2.990 1.00 93.69 166 ARG A N 1
ATOM 1346 C CA . ARG A 1 166 ? 16.329 -4.078 -1.986 1.00 93.69 166 ARG A CA 1
ATOM 1347 C C . ARG A 1 166 ? 16.454 -3.256 -0.707 1.00 93.69 166 ARG A C 1
ATOM 1349 O O . ARG A 1 166 ? 16.028 -3.739 0.332 1.00 93.69 166 ARG A O 1
ATOM 1356 N N . ARG A 1 167 ? 16.905 -2.004 -0.804 1.00 94.56 167 ARG A N 1
ATOM 1357 C CA . ARG A 1 167 ? 17.083 -1.133 0.362 1.00 94.56 167 ARG A CA 1
ATOM 1358 C C . ARG A 1 167 ? 15.780 -0.857 1.110 1.00 94.56 167 ARG A C 1
ATOM 1360 O O . ARG A 1 167 ? 15.757 -0.903 2.328 1.00 94.56 167 ARG A O 1
ATOM 1367 N N . ILE A 1 168 ? 14.673 -0.648 0.393 1.00 91.81 168 ILE A N 1
ATOM 1368 C CA . ILE A 1 168 ? 13.349 -0.494 1.021 1.00 91.81 168 ILE A CA 1
ATOM 1369 C C . ILE A 1 168 ? 12.957 -1.760 1.796 1.00 91.81 168 ILE A C 1
ATOM 1371 O O . ILE A 1 168 ? 12.389 -1.650 2.875 1.00 91.81 168 ILE A O 1
ATOM 1375 N N . ARG A 1 169 ? 13.259 -2.957 1.272 1.00 90.38 169 ARG A N 1
ATOM 1376 C CA . ARG A 1 169 ? 12.987 -4.215 1.985 1.00 90.38 169 ARG A CA 1
ATOM 1377 C C . ARG A 1 169 ? 13.846 -4.361 3.237 1.00 90.38 169 ARG A C 1
ATOM 1379 O O . ARG A 1 169 ? 13.293 -4.698 4.268 1.00 90.38 169 ARG A O 1
ATOM 1386 N N . GLU A 1 170 ? 15.134 -4.041 3.152 1.00 93.75 170 GLU A N 1
ATOM 1387 C CA . GLU A 1 170 ? 16.041 -4.036 4.311 1.00 93.75 170 GLU A CA 1
ATOM 1388 C C . GLU A 1 170 ? 15.575 -3.039 5.385 1.00 93.75 170 GLU A C 1
ATOM 1390 O O . GLU A 1 170 ? 15.563 -3.361 6.566 1.00 93.75 170 GLU A O 1
ATOM 1395 N N . ASN A 1 171 ? 15.133 -1.838 4.992 1.00 93.12 171 ASN A N 1
ATOM 1396 C CA . ASN A 1 171 ? 14.581 -0.853 5.929 1.00 93.12 171 ASN A CA 1
ATOM 1397 C C . ASN A 1 171 ? 13.276 -1.348 6.573 1.00 93.12 171 ASN A C 1
ATOM 1399 O O . ASN A 1 171 ? 13.066 -1.127 7.758 1.00 93.12 171 ASN A O 1
ATOM 1403 N N . LEU A 1 172 ? 12.412 -2.022 5.809 1.00 90.44 172 LEU A N 1
ATOM 1404 C CA . LEU A 1 172 ? 11.176 -2.618 6.325 1.00 90.44 172 LEU A CA 1
ATOM 1405 C C . LEU A 1 172 ? 11.427 -3.784 7.284 1.00 90.44 172 LEU A C 1
ATOM 1407 O O . LEU A 1 172 ? 10.658 -3.962 8.220 1.00 90.44 172 LEU A O 1
ATOM 1411 N N . GLU A 1 173 ? 12.442 -4.600 7.018 1.00 91.75 173 GLU A N 1
ATOM 1412 C CA . GLU A 1 173 ? 12.829 -5.726 7.868 1.00 91.75 173 GLU A CA 1
ATOM 1413 C C . GLU A 1 173 ? 13.401 -5.219 9.190 1.00 91.75 173 GLU A C 1
ATOM 1415 O O . GLU A 1 173 ? 12.838 -5.522 10.234 1.00 91.75 173 GLU A O 1
ATOM 1420 N N . ARG A 1 174 ? 14.369 -4.296 9.133 1.00 94.06 174 ARG A N 1
ATOM 1421 C CA . ARG A 1 174 ? 14.874 -3.605 10.328 1.00 94.06 174 ARG A CA 1
ATOM 1422 C C . ARG A 1 174 ? 13.763 -2.961 11.141 1.00 94.06 174 ARG A C 1
ATOM 1424 O O . ARG A 1 174 ? 13.696 -3.166 12.339 1.00 94.06 174 ARG A O 1
ATOM 1431 N N . TYR A 1 175 ? 12.843 -2.253 10.490 1.00 92.56 175 TYR A N 1
ATOM 1432 C CA . TYR A 1 175 ? 11.705 -1.653 11.180 1.00 92.56 175 TYR A CA 1
ATOM 1433 C C . TYR A 1 175 ? 10.842 -2.693 11.909 1.00 92.56 175 TYR A C 1
ATOM 1435 O O . TYR A 1 175 ? 10.419 -2.458 13.032 1.00 92.56 175 TYR A O 1
ATOM 1443 N N . ARG A 1 176 ? 10.583 -3.853 11.295 1.00 89.81 176 ARG A N 1
ATOM 1444 C CA . ARG A 1 176 ? 9.789 -4.919 11.927 1.00 89.81 176 ARG A CA 1
ATOM 1445 C C . ARG A 1 176 ? 10.464 -5.518 13.155 1.00 89.81 176 ARG A C 1
ATOM 1447 O O . ARG A 1 176 ? 9.747 -5.916 14.065 1.00 89.81 176 ARG A O 1
ATOM 1454 N N . ASP A 1 177 ? 11.789 -5.574 13.160 1.00 92.38 177 ASP A N 1
ATOM 1455 C CA . ASP A 1 177 ? 12.559 -6.175 14.246 1.00 92.38 177 ASP A CA 1
ATOM 1456 C C . ASP A 1 177 ? 12.859 -5.155 15.359 1.00 92.38 177 ASP A C 1
ATOM 1458 O O . ASP A 1 177 ? 12.743 -5.468 16.541 1.00 92.38 177 ASP A O 1
ATOM 1462 N N . GLU A 1 178 ? 13.197 -3.918 14.989 1.00 93.38 178 GLU A N 1
ATOM 1463 C CA . GLU A 1 178 ? 13.602 -2.849 15.908 1.00 93.38 178 GLU A CA 1
ATOM 1464 C C . GLU A 1 178 ? 12.397 -2.157 16.560 1.00 93.38 178 GLU A C 1
ATOM 1466 O O . GLU A 1 178 ? 12.437 -1.859 17.752 1.00 93.38 178 GLU A O 1
ATOM 1471 N N . GLN A 1 179 ? 11.305 -1.917 15.821 1.00 89.56 179 GLN A N 1
ATOM 1472 C CA . GLN A 1 179 ? 10.175 -1.137 16.337 1.00 89.56 179 GLN A CA 1
ATOM 1473 C C . GLN A 1 179 ? 9.516 -1.764 17.579 1.00 89.56 179 GLN A C 1
ATOM 1475 O O . GLN A 1 179 ? 9.302 -1.035 18.547 1.00 89.56 179 GLN A O 1
ATOM 1480 N N . PRO A 1 180 ? 9.257 -3.088 17.634 1.00 90.69 180 PRO A N 1
ATOM 1481 C CA . PRO A 1 180 ? 8.726 -3.710 18.844 1.00 90.69 180 PRO A CA 1
ATOM 1482 C C . PRO A 1 180 ? 9.658 -3.563 20.050 1.00 90.69 180 PRO A C 1
ATOM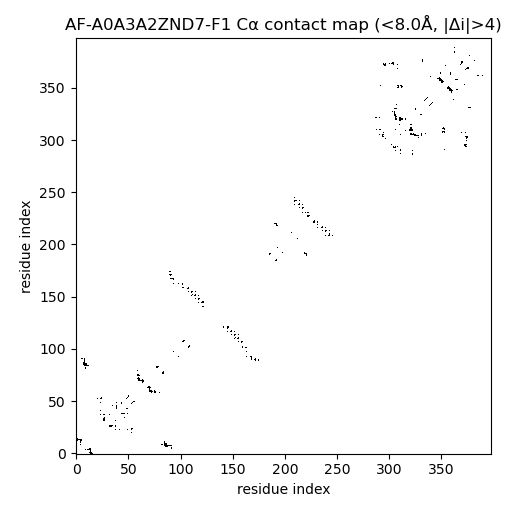 1484 O O . PRO A 1 180 ? 9.180 -3.392 21.168 1.00 90.69 180 PRO A O 1
ATOM 1487 N N . VAL A 1 181 ? 10.978 -3.605 19.838 1.00 92.31 181 VAL A N 1
ATOM 1488 C CA . VAL A 1 181 ? 11.968 -3.417 20.911 1.00 92.31 181 VAL A CA 1
ATOM 1489 C C . VAL A 1 181 ? 11.913 -1.984 21.429 1.00 92.31 181 VAL A C 1
ATOM 1491 O O . VAL A 1 181 ? 11.804 -1.784 22.635 1.00 92.31 181 VAL A O 1
ATOM 1494 N N . LEU A 1 182 ? 11.891 -0.995 20.532 1.00 88.31 182 LEU A N 1
ATOM 1495 C CA . LEU A 1 182 ? 11.753 0.414 20.905 1.00 88.31 182 LEU A CA 1
ATOM 1496 C C . LEU A 1 182 ? 10.450 0.673 21.671 1.00 88.31 182 LEU A C 1
ATOM 1498 O O . LEU A 1 182 ? 10.447 1.416 22.651 1.00 88.31 182 LEU A O 1
ATOM 1502 N N . ASP A 1 183 ? 9.345 0.052 21.259 1.00 85.81 183 ASP A N 1
ATOM 1503 C CA . ASP A 1 183 ? 8.057 0.194 21.938 1.00 85.81 183 ASP A CA 1
ATOM 1504 C C . ASP A 1 183 ? 8.060 -0.474 23.324 1.00 85.81 183 ASP A C 1
ATOM 1506 O O . ASP A 1 183 ? 7.540 0.106 24.280 1.00 85.81 183 ASP A O 1
ATOM 1510 N N . LEU A 1 184 ? 8.711 -1.633 23.480 1.00 87.25 184 LEU A N 1
ATOM 1511 C CA . LEU A 1 184 ? 8.921 -2.272 24.785 1.00 87.25 184 LEU A CA 1
ATOM 1512 C C . LEU A 1 184 ? 9.803 -1.417 25.705 1.00 87.25 184 LEU A C 1
ATOM 1514 O O . LEU A 1 184 ? 9.451 -1.192 26.863 1.00 87.25 184 LEU A O 1
ATOM 1518 N N . GLU A 1 185 ? 10.924 -0.901 25.204 1.00 89.00 185 GLU A N 1
ATOM 1519 C CA . GLU A 1 185 ? 11.818 -0.018 25.960 1.00 89.00 185 GLU A CA 1
ATOM 1520 C C . GLU A 1 185 ? 11.106 1.267 26.398 1.00 89.00 185 GLU A C 1
ATOM 1522 O O . GLU A 1 185 ? 11.251 1.700 27.543 1.00 89.00 185 GLU A O 1
ATOM 1527 N N . ARG A 1 186 ? 10.271 1.850 25.530 1.00 83.88 186 ARG A N 1
ATOM 1528 C CA . ARG A 1 186 ? 9.421 3.005 25.861 1.00 83.88 186 ARG A CA 1
ATOM 1529 C C . ARG A 1 186 ? 8.432 2.686 26.978 1.00 83.88 186 ARG A C 1
ATOM 1531 O O . ARG A 1 186 ? 8.328 3.458 27.934 1.00 83.88 186 ARG A O 1
ATOM 1538 N N . GLN A 1 187 ? 7.749 1.542 26.898 1.00 80.62 187 GLN A N 1
ATOM 1539 C CA . GLN A 1 187 ? 6.833 1.094 27.949 1.00 80.62 187 GLN A CA 1
ATOM 1540 C C . GLN A 1 187 ? 7.562 0.906 29.287 1.00 80.62 187 GLN A C 1
ATOM 1542 O O . GLN A 1 187 ? 7.079 1.381 30.317 1.00 80.62 187 GLN A O 1
ATOM 1547 N N . LEU A 1 188 ? 8.753 0.298 29.283 1.00 81.56 188 LEU A N 1
ATOM 1548 C CA . LEU A 1 188 ? 9.588 0.138 30.480 1.00 81.56 188 LEU A CA 1
ATOM 1549 C C . LEU A 1 188 ? 10.074 1.482 31.039 1.00 81.56 188 LEU A C 1
ATOM 1551 O O . LEU A 1 188 ? 10.070 1.684 32.254 1.00 81.56 188 LEU A O 1
ATOM 1555 N N . ALA A 1 189 ? 10.404 2.435 30.166 1.00 81.31 189 ALA A N 1
ATOM 1556 C CA . ALA A 1 189 ? 10.739 3.811 30.527 1.00 81.31 189 ALA A CA 1
ATOM 1557 C C . ALA A 1 189 ? 9.523 4.640 30.990 1.00 81.31 189 ALA A C 1
ATOM 1559 O O . ALA A 1 189 ? 9.659 5.839 31.237 1.00 81.31 189 ALA A O 1
ATOM 1560 N N . ARG A 1 190 ? 8.338 4.021 31.104 1.00 73.19 190 ARG A N 1
ATOM 1561 C CA . ARG A 1 190 ? 7.060 4.659 31.448 1.00 73.19 190 ARG A CA 1
ATOM 1562 C C . ARG A 1 190 ? 6.670 5.808 30.517 1.00 73.19 190 ARG A C 1
ATOM 1564 O O . ARG A 1 190 ? 6.037 6.772 30.942 1.00 73.19 190 ARG A O 1
ATOM 1571 N N . LYS A 1 191 ? 7.011 5.690 29.237 1.00 70.81 191 LYS A N 1
ATOM 1572 C CA . LYS A 1 191 ? 6.588 6.611 28.180 1.00 70.81 191 LYS A CA 1
ATOM 1573 C C . LYS A 1 191 ? 5.620 5.873 27.261 1.00 70.81 191 LYS A C 1
ATOM 1575 O O . LYS A 1 191 ? 6.047 5.109 26.404 1.00 70.81 191 LYS A O 1
ATOM 1580 N N . LEU A 1 192 ? 4.315 6.066 27.471 1.00 67.19 192 LEU A N 1
ATOM 1581 C CA . LEU A 1 192 ? 3.274 5.359 26.709 1.00 67.19 192 LEU A CA 1
ATOM 1582 C C . LEU A 1 192 ? 3.098 5.915 25.288 1.00 67.19 192 LEU A C 1
ATOM 1584 O O . LEU A 1 192 ? 2.685 5.192 24.386 1.00 67.19 192 LEU A O 1
ATOM 1588 N N . VAL A 1 193 ? 3.411 7.196 25.089 1.00 68.12 193 VAL A N 1
ATOM 1589 C CA . VAL A 1 193 ? 3.218 7.905 23.821 1.00 68.12 193 VAL A CA 1
ATOM 1590 C C . VAL A 1 193 ? 4.534 8.503 23.343 1.00 68.12 193 VAL A C 1
ATOM 1592 O O . VAL A 1 193 ? 5.320 9.024 24.135 1.00 68.12 193 VAL A O 1
ATOM 1595 N N . ASP A 1 194 ? 4.782 8.399 22.034 1.00 68.88 194 ASP A N 1
ATOM 1596 C CA . ASP A 1 194 ? 5.961 8.983 21.398 1.00 68.88 194 ASP A CA 1
ATOM 1597 C C . ASP A 1 194 ? 5.971 10.507 21.573 1.00 68.88 194 ASP A C 1
ATOM 1599 O O . ASP A 1 194 ? 4.929 11.161 21.475 1.00 68.88 194 ASP A O 1
ATOM 1603 N N . THR A 1 195 ? 7.149 11.095 21.784 1.00 69.88 195 THR A N 1
ATOM 1604 C CA . THR A 1 195 ? 7.271 12.541 22.032 1.00 69.88 195 THR A CA 1
ATOM 1605 C C . THR A 1 195 ? 6.724 13.349 20.862 1.00 69.88 195 THR A C 1
ATOM 1607 O O . THR A 1 195 ? 6.043 14.340 21.074 1.00 69.88 195 THR A O 1
ATOM 1610 N N . LYS A 1 196 ? 6.892 12.864 19.625 1.00 72.12 196 LYS A N 1
ATOM 1611 C CA . LYS A 1 196 ? 6.297 13.492 18.437 1.00 72.12 196 LYS A CA 1
ATOM 1612 C C . LYS A 1 196 ? 4.773 13.508 18.476 1.00 72.12 196 LYS A C 1
ATOM 1614 O O . LYS A 1 196 ? 4.162 14.461 18.002 1.00 72.12 196 LYS A O 1
ATOM 1619 N N . VAL A 1 197 ? 4.146 12.452 18.995 1.00 70.31 197 VAL A N 1
ATOM 1620 C CA . VAL A 1 197 ? 2.684 12.380 19.099 1.00 70.31 197 VAL A CA 1
ATOM 1621 C C . VAL A 1 197 ? 2.203 13.386 20.141 1.00 70.31 197 VAL A C 1
ATOM 1623 O O . VAL A 1 197 ? 1.283 14.144 19.835 1.00 70.31 197 VAL A O 1
ATOM 1626 N N . MET A 1 198 ? 2.879 13.480 21.290 1.00 67.75 198 MET A N 1
ATOM 1627 C CA . MET A 1 198 ? 2.614 14.513 22.302 1.00 67.75 198 MET A CA 1
ATOM 1628 C C . MET A 1 198 ? 2.798 15.927 21.734 1.00 67.75 198 MET A C 1
ATOM 1630 O O . MET A 1 198 ? 1.860 16.720 21.773 1.00 67.75 198 MET A O 1
ATOM 1634 N N . ASP A 1 199 ? 3.914 16.198 21.053 1.00 68.00 199 ASP A N 1
ATOM 1635 C CA . ASP A 1 199 ? 4.167 17.488 20.404 1.00 68.00 199 ASP A CA 1
ATOM 1636 C C . ASP A 1 199 ? 3.075 17.824 19.374 1.00 68.00 199 ASP A C 1
ATOM 1638 O O . ASP A 1 199 ? 2.638 18.967 19.250 1.00 68.00 199 ASP A O 1
ATOM 1642 N N . THR A 1 200 ? 2.592 16.844 18.600 1.00 70.38 200 THR A N 1
ATOM 1643 C CA . THR A 1 200 ? 1.494 17.085 17.647 1.00 70.38 200 THR A CA 1
ATOM 1644 C C . THR A 1 200 ? 0.136 17.289 18.309 1.00 70.38 200 THR A C 1
ATOM 1646 O O . THR A 1 200 ? -0.719 17.943 17.708 1.00 70.38 200 THR A O 1
ATOM 1649 N N . LEU A 1 201 ? -0.089 16.721 19.495 1.00 67.06 201 LEU A N 1
ATOM 1650 C CA . LEU A 1 201 ? -1.293 16.952 20.293 1.00 67.06 201 LEU A CA 1
ATOM 1651 C C . LEU A 1 201 ? -1.282 18.378 20.854 1.00 67.06 201 LEU A C 1
ATOM 1653 O O . LEU A 1 201 ? -2.292 19.068 20.745 1.00 67.06 201 LEU A O 1
ATOM 1657 N N . GLU A 1 202 ? -0.135 18.841 21.350 1.00 66.06 202 GLU A N 1
ATOM 1658 C CA . GLU A 1 202 ? 0.051 20.188 21.901 1.00 66.06 202 GLU A CA 1
ATOM 1659 C C . GLU A 1 202 ? -0.002 21.283 20.822 1.00 66.06 202 GLU A C 1
ATOM 1661 O O . GLU A 1 202 ? -0.647 22.315 21.001 1.00 66.06 202 GLU A O 1
ATOM 1666 N N . ASN A 1 203 ? 0.610 21.050 19.654 1.00 64.06 203 ASN A N 1
ATOM 1667 C CA . ASN A 1 203 ? 0.684 22.045 18.574 1.00 64.06 203 ASN A CA 1
ATOM 1668 C C . ASN A 1 203 ? -0.624 22.219 17.781 1.00 64.06 203 ASN A C 1
ATOM 1670 O O . ASN A 1 203 ? -0.796 23.201 17.053 1.00 64.06 203 ASN A O 1
ATOM 1674 N N . LYS A 1 204 ? -1.571 21.280 17.881 1.00 58.91 204 LYS A N 1
ATOM 1675 C CA . LYS A 1 204 ? -2.895 21.417 17.262 1.00 58.91 204 LYS A CA 1
ATOM 1676 C C . LYS A 1 204 ? -3.798 22.176 18.228 1.00 58.91 204 LYS A C 1
ATOM 1678 O O . LYS A 1 204 ? -4.537 21.553 18.981 1.00 58.91 204 LYS A O 1
ATOM 1683 N N . GLY A 1 205 ? -3.782 23.510 18.156 1.00 58.56 205 GLY A N 1
ATOM 1684 C CA . GLY A 1 205 ? -4.621 24.446 18.936 1.00 58.56 205 GLY A CA 1
ATOM 1685 C C . GLY A 1 205 ? -6.148 24.330 18.739 1.00 58.56 205 GLY A C 1
ATOM 1686 O O . GLY A 1 205 ? -6.853 25.332 18.735 1.00 58.56 205 GLY A O 1
ATOM 1687 N N . PHE A 1 206 ? -6.655 23.116 18.532 1.00 60.38 206 PHE A N 1
ATOM 1688 C CA . PHE A 1 206 ? -8.050 22.735 18.350 1.00 60.38 206 PHE A CA 1
ATOM 1689 C C . PHE A 1 206 ? -8.621 21.949 19.542 1.00 60.38 206 PHE A C 1
ATOM 1691 O O . PHE A 1 206 ? -9.820 21.676 19.533 1.00 60.38 206 PHE A O 1
ATOM 1698 N N . MET A 1 207 ? -7.814 21.567 20.541 1.00 68.50 207 MET A N 1
ATOM 1699 C CA . MET A 1 207 ? -8.306 20.805 21.696 1.00 68.50 207 MET A CA 1
ATOM 1700 C C . MET A 1 207 ? -8.548 21.698 22.923 1.00 68.50 207 MET A C 1
ATOM 1702 O O . MET A 1 207 ? -7.645 22.435 23.323 1.00 68.50 207 MET A O 1
ATOM 1706 N N . PRO A 1 208 ? -9.742 21.634 23.548 1.00 74.44 208 PRO A N 1
ATOM 1707 C CA . PRO A 1 208 ? -9.995 22.261 24.840 1.00 74.44 208 PRO A CA 1
ATOM 1708 C C . PRO A 1 208 ? -9.012 21.755 25.912 1.00 74.44 208 PRO A C 1
ATOM 1710 O O . PRO A 1 208 ? -8.655 20.574 25.891 1.00 74.44 208 PRO A O 1
ATOM 1713 N N . PRO A 1 209 ? -8.632 22.585 26.901 1.00 77.50 209 PRO A N 1
ATOM 1714 C CA . PRO A 1 209 ? -7.730 22.182 27.986 1.00 77.50 209 PRO A CA 1
ATOM 1715 C C . PRO A 1 209 ? -8.173 20.905 28.714 1.00 77.50 209 PRO A C 1
ATOM 1717 O O . PRO A 1 209 ? -7.352 20.073 29.083 1.00 77.50 209 PRO A O 1
ATOM 1720 N N . GLN A 1 210 ? -9.484 20.709 28.866 1.00 80.56 210 GLN A N 1
ATOM 1721 C CA . GLN A 1 210 ? -10.067 19.526 29.498 1.00 80.56 210 GLN A CA 1
ATOM 1722 C C . GLN A 1 210 ? -9.778 18.242 28.707 1.00 80.56 210 GLN A C 1
ATOM 1724 O O . GLN A 1 210 ? -9.574 17.193 29.307 1.00 80.56 210 GLN A O 1
ATOM 1729 N N . GLN A 1 211 ? -9.716 18.317 27.374 1.00 81.81 211 GLN A N 1
ATOM 1730 C CA . GLN A 1 211 ? -9.403 17.167 26.525 1.00 81.81 211 GLN A CA 1
ATOM 1731 C C . GLN A 1 211 ? -7.934 16.755 26.667 1.00 81.81 211 GLN A C 1
ATOM 1733 O O . GLN A 1 211 ? -7.639 15.565 26.735 1.00 81.81 211 GLN A O 1
ATOM 1738 N N . LEU A 1 212 ? -7.022 17.727 26.780 1.00 80.00 212 LEU A N 1
ATOM 1739 C CA . LEU A 1 212 ? -5.609 17.460 27.063 1.00 80.00 212 LEU A CA 1
ATOM 1740 C C . LEU A 1 212 ? -5.426 16.807 28.437 1.00 80.00 212 LEU A C 1
ATOM 1742 O O . LEU A 1 212 ? -4.698 15.827 28.539 1.00 80.00 212 LEU A O 1
ATOM 1746 N N . ILE A 1 213 ? -6.144 17.282 29.461 1.00 82.94 213 ILE A N 1
ATOM 1747 C CA . ILE A 1 213 ? -6.116 16.693 30.810 1.00 82.94 213 ILE A CA 1
ATOM 1748 C C . ILE A 1 213 ? -6.634 15.247 30.799 1.00 82.94 213 ILE A C 1
ATOM 1750 O O . ILE A 1 213 ? -6.061 14.384 31.458 1.00 82.94 213 ILE A O 1
ATOM 1754 N N . VAL A 1 214 ? -7.695 14.954 30.039 1.00 87.12 214 VAL A N 1
ATOM 1755 C CA . VAL A 1 214 ? -8.193 13.578 29.876 1.00 87.12 214 VAL A CA 1
ATOM 1756 C C . VAL A 1 214 ? -7.153 12.690 29.209 1.00 87.12 214 VAL A C 1
ATOM 1758 O O . VAL A 1 214 ? -6.894 11.588 29.688 1.00 87.12 214 VAL A O 1
ATOM 1761 N N . ILE A 1 215 ? -6.559 13.162 28.113 1.00 83.44 215 ILE A N 1
ATOM 1762 C CA . ILE A 1 215 ? -5.541 12.423 27.364 1.00 83.44 215 ILE A CA 1
ATOM 1763 C C . ILE A 1 215 ? -4.338 12.130 28.266 1.00 83.44 215 ILE A C 1
ATOM 1765 O O . ILE A 1 215 ? -3.930 10.977 28.366 1.00 83.44 215 ILE A O 1
ATOM 1769 N N . ASP A 1 216 ? -3.835 13.132 28.982 1.00 81.50 216 ASP A N 1
ATOM 1770 C CA . ASP A 1 216 ? -2.726 12.983 29.926 1.00 81.50 216 ASP A CA 1
ATOM 1771 C C . ASP A 1 216 ? -3.056 11.989 31.054 1.00 81.50 216 ASP A C 1
ATOM 1773 O O . ASP A 1 216 ? -2.331 11.016 31.267 1.00 81.50 216 ASP A O 1
ATOM 1777 N N . ALA A 1 217 ? -4.210 12.139 31.713 1.00 85.94 217 ALA A N 1
ATOM 1778 C CA . ALA A 1 217 ? -4.605 11.274 32.822 1.00 85.94 217 ALA A CA 1
ATOM 1779 C C . ALA A 1 217 ? -4.844 9.811 32.397 1.00 85.94 217 ALA A C 1
ATOM 1781 O O . ALA A 1 217 ? -4.538 8.893 33.161 1.00 85.94 217 ALA A O 1
ATOM 1782 N N . ILE A 1 218 ? -5.367 9.575 31.185 1.00 85.50 218 ILE A N 1
ATOM 1783 C CA . ILE A 1 218 ? -5.575 8.225 30.630 1.00 85.50 218 ILE A CA 1
ATOM 1784 C C . ILE A 1 218 ? -4.247 7.587 30.213 1.00 85.50 218 ILE A C 1
ATOM 1786 O O . ILE A 1 218 ? -4.053 6.390 30.425 1.00 85.50 218 ILE A O 1
ATOM 1790 N N . LEU A 1 219 ? -3.345 8.364 29.613 1.00 82.12 219 LEU A N 1
ATOM 1791 C CA . LEU A 1 219 ? -2.062 7.870 29.107 1.00 82.12 219 LEU A CA 1
ATOM 1792 C C . LEU A 1 219 ? -0.961 7.841 30.175 1.00 82.12 219 LEU A C 1
ATOM 1794 O O . LEU A 1 219 ? 0.137 7.342 29.916 1.00 82.12 219 LEU A O 1
ATOM 1798 N N . THR A 1 220 ? -1.248 8.346 31.376 1.00 82.81 220 THR A N 1
ATOM 1799 C CA . THR A 1 220 ? -0.352 8.261 32.528 1.00 82.81 220 THR A CA 1
ATOM 1800 C C . THR A 1 220 ? -0.050 6.794 32.852 1.00 82.81 220 THR A C 1
ATOM 1802 O O . THR A 1 220 ? -0.935 5.939 32.904 1.00 82.81 220 THR A O 1
ATOM 1805 N N . MET A 1 221 ? 1.218 6.482 33.109 1.00 77.69 221 MET A N 1
ATOM 1806 C CA . MET A 1 221 ? 1.642 5.108 33.382 1.00 77.69 221 MET A CA 1
ATOM 1807 C C . MET A 1 221 ? 1.260 4.623 34.789 1.00 77.69 221 MET A C 1
ATOM 1809 O O . MET A 1 221 ? 1.124 5.430 35.710 1.00 77.69 221 MET A O 1
ATOM 1813 N N . PRO A 1 222 ? 1.107 3.299 34.990 1.00 79.62 222 PRO A N 1
ATOM 1814 C CA . PRO A 1 222 ? 0.962 2.707 36.319 1.00 79.62 222 PRO A CA 1
ATOM 1815 C C . PRO A 1 222 ? 2.104 3.081 37.259 1.00 79.62 222 PRO A C 1
ATOM 1817 O O . PRO A 1 222 ? 3.279 3.057 36.881 1.00 79.62 222 PRO A O 1
ATOM 1820 N N . GLY A 1 223 ? 1.747 3.414 38.500 1.00 76.81 223 GLY A N 1
ATOM 1821 C CA . GLY A 1 223 ? 2.715 3.581 39.580 1.00 76.81 223 GLY A CA 1
ATOM 1822 C C . GLY A 1 223 ? 3.342 2.244 39.989 1.00 76.81 223 GLY A C 1
ATOM 1823 O O . GLY A 1 223 ? 2.832 1.176 39.664 1.00 76.81 223 GLY A O 1
ATOM 1824 N N . THR A 1 224 ? 4.453 2.287 40.730 1.00 83.62 224 THR A N 1
ATOM 1825 C CA . THR A 1 224 ? 5.080 1.075 41.303 1.00 83.62 224 THR A CA 1
ATOM 1826 C C . THR A 1 224 ? 4.308 0.491 42.477 1.00 83.62 224 THR A C 1
ATOM 1828 O O . THR A 1 224 ? 4.589 -0.632 42.882 1.00 83.62 224 THR A O 1
ATOM 1831 N N . THR A 1 225 ? 3.387 1.262 43.055 1.00 90.19 225 THR A N 1
ATOM 1832 C CA . THR A 1 225 ? 2.590 0.877 44.219 1.00 90.19 225 THR A CA 1
ATOM 1833 C C . THR A 1 225 ? 1.113 0.813 43.863 1.00 90.19 225 THR A C 1
ATOM 1835 O O . THR A 1 225 ? 0.642 1.473 42.930 1.00 90.19 225 THR A O 1
ATOM 1838 N N . LEU A 1 226 ? 0.377 0.023 44.641 1.00 87.94 226 LEU A N 1
ATOM 1839 C CA . LEU A 1 226 ? -1.063 -0.143 44.498 1.00 87.94 226 LEU A CA 1
ATOM 1840 C C . LEU A 1 226 ? -1.797 1.194 44.703 1.00 87.94 226 LEU A C 1
ATOM 1842 O O . LEU A 1 226 ? -2.709 1.531 43.954 1.00 87.94 226 LEU A O 1
ATOM 1846 N N . GLU A 1 227 ? -1.359 1.993 45.675 1.00 91.00 227 GLU A N 1
ATOM 1847 C CA . GLU A 1 227 ? -1.938 3.297 46.003 1.00 91.00 227 GLU A CA 1
ATOM 1848 C C . GLU A 1 227 ? -1.751 4.305 44.866 1.00 91.00 227 GLU A C 1
ATOM 1850 O O . GLU A 1 227 ? -2.692 5.011 44.506 1.00 91.00 227 GLU A O 1
ATOM 1855 N N . ALA A 1 228 ? -0.563 4.351 44.254 1.00 86.62 228 ALA A N 1
ATOM 1856 C CA . ALA A 1 228 ? -0.296 5.238 43.123 1.00 86.62 228 ALA A CA 1
ATOM 1857 C C . ALA A 1 228 ? -1.132 4.850 41.892 1.00 86.62 228 ALA A C 1
ATOM 1859 O O . ALA A 1 228 ? -1.628 5.718 41.173 1.00 86.62 228 ALA A O 1
ATOM 1860 N N . GLU A 1 229 ? -1.339 3.550 41.673 1.00 89.12 229 GLU A N 1
ATOM 1861 C CA . GLU A 1 229 ? -2.232 3.031 40.636 1.00 89.12 229 GLU A CA 1
ATOM 1862 C C . GLU A 1 229 ? -3.698 3.416 40.895 1.00 89.12 229 GLU A C 1
ATOM 1864 O O . GLU A 1 229 ? -4.379 3.891 39.980 1.00 89.12 229 GLU A O 1
ATOM 1869 N N . TYR A 1 230 ? -4.187 3.269 42.132 1.00 90.19 230 TYR A N 1
ATOM 1870 C CA . TYR A 1 230 ? -5.533 3.715 42.500 1.00 90.19 230 TYR A CA 1
ATOM 1871 C C . TYR A 1 230 ? -5.699 5.219 42.309 1.00 90.19 230 TYR A C 1
ATOM 1873 O O . TYR A 1 230 ? -6.679 5.645 41.698 1.00 90.19 230 TYR A O 1
ATOM 1881 N N . GLN A 1 231 ? -4.727 6.019 42.749 1.00 90.50 231 GLN A N 1
ATOM 1882 C CA . GLN A 1 231 ? -4.783 7.466 42.587 1.00 90.50 231 GLN A CA 1
ATOM 1883 C C . GLN A 1 231 ? -4.791 7.869 41.111 1.00 90.50 231 GLN A C 1
ATOM 1885 O O . GLN A 1 231 ? -5.575 8.730 40.717 1.00 90.50 231 GLN A O 1
ATOM 1890 N N . ARG A 1 232 ? -3.990 7.212 40.264 1.00 89.44 232 ARG A N 1
ATOM 1891 C CA . ARG A 1 232 ? -4.018 7.446 38.816 1.00 89.44 232 ARG A CA 1
ATOM 1892 C C . ARG A 1 232 ? -5.394 7.142 38.224 1.00 89.44 232 ARG A C 1
ATOM 1894 O O . ARG A 1 232 ? -5.916 7.941 37.451 1.00 89.44 232 ARG A O 1
ATOM 1901 N N . ARG A 1 233 ? -6.005 6.009 38.591 1.00 90.38 233 ARG A N 1
ATOM 1902 C CA . ARG A 1 233 ? -7.361 5.651 38.134 1.00 90.38 233 ARG A CA 1
ATOM 1903 C C . ARG A 1 233 ? -8.393 6.684 38.575 1.00 90.38 233 ARG A C 1
ATOM 1905 O O . ARG A 1 233 ? -9.212 7.089 37.758 1.00 90.38 233 ARG A O 1
ATOM 1912 N N . ILE A 1 234 ? -8.326 7.137 39.825 1.00 93.69 234 ILE A N 1
ATOM 1913 C CA . ILE A 1 234 ? -9.199 8.193 40.353 1.00 93.69 234 ILE A CA 1
ATOM 1914 C C . ILE A 1 234 ? -9.013 9.486 39.551 1.00 93.69 234 ILE A C 1
ATOM 1916 O O . ILE A 1 234 ? -9.995 10.079 39.113 1.00 93.69 234 ILE A O 1
ATOM 1920 N N . ASN A 1 235 ? -7.769 9.891 39.285 1.00 91.06 235 ASN A N 1
ATOM 1921 C CA . ASN A 1 235 ? -7.469 11.085 38.496 1.00 91.06 235 ASN A CA 1
ATOM 1922 C C . ASN A 1 235 ? -8.022 10.980 37.066 1.00 91.06 235 ASN A C 1
ATOM 1924 O O . ASN A 1 235 ? -8.628 11.934 36.584 1.00 91.06 235 ASN A O 1
ATOM 1928 N N . ALA A 1 236 ? -7.888 9.821 36.415 1.00 91.88 236 ALA A N 1
ATOM 1929 C CA . ALA A 1 236 ? -8.459 9.577 35.091 1.00 91.88 236 ALA A CA 1
ATOM 1930 C C . ALA A 1 236 ? -9.997 9.635 35.100 1.00 91.88 236 ALA A C 1
ATOM 1932 O O . ALA A 1 236 ? -10.592 10.277 34.236 1.00 91.88 236 ALA A O 1
ATOM 1933 N N . ILE A 1 237 ? -10.649 9.031 36.100 1.00 92.38 237 ILE A N 1
ATOM 1934 C CA . ILE A 1 237 ? -12.111 9.098 36.273 1.00 92.38 237 ILE A CA 1
ATOM 1935 C C . ILE A 1 237 ? -12.564 10.549 36.464 1.00 92.38 237 ILE A C 1
ATOM 1937 O O . ILE A 1 237 ? -13.518 10.989 35.820 1.00 92.38 237 ILE A O 1
ATOM 1941 N N . ASN A 1 238 ? -11.863 11.309 37.305 1.00 92.75 238 ASN A N 1
ATOM 1942 C CA . ASN A 1 238 ? -12.170 12.713 37.559 1.00 92.75 238 ASN A CA 1
ATOM 1943 C C . ASN A 1 238 ? -11.981 13.568 36.301 1.00 92.75 238 ASN A C 1
ATOM 1945 O O . ASN A 1 238 ? -12.842 14.388 35.989 1.00 92.75 238 ASN A O 1
ATOM 1949 N N . ALA A 1 239 ? -10.902 13.344 35.546 1.00 91.19 239 ALA A N 1
ATOM 1950 C CA . ALA A 1 239 ? -10.642 14.034 34.287 1.00 91.19 239 ALA A CA 1
ATOM 1951 C C . ALA A 1 239 ? -11.744 13.760 33.254 1.00 91.19 239 ALA A C 1
ATOM 1953 O O . ALA A 1 239 ? -12.283 14.699 32.670 1.00 91.19 239 ALA A O 1
ATOM 1954 N N . ILE A 1 240 ? -12.134 12.492 33.069 1.00 90.00 240 ILE A N 1
ATOM 1955 C CA . ILE A 1 240 ? -13.229 12.109 32.163 1.00 90.00 240 ILE A CA 1
ATOM 1956 C C . ILE A 1 240 ? -14.538 12.764 32.609 1.00 90.00 240 ILE A C 1
ATOM 1958 O O . ILE A 1 240 ? -15.232 13.363 31.794 1.00 90.00 240 ILE A O 1
ATOM 1962 N N . THR A 1 241 ? -14.847 12.719 33.906 1.00 90.44 241 THR A N 1
ATOM 1963 C CA . THR A 1 241 ? -16.057 13.334 34.473 1.00 90.44 241 THR A CA 1
ATOM 1964 C C . THR A 1 241 ? -16.093 14.844 34.225 1.00 90.44 241 THR A C 1
ATOM 1966 O O . THR A 1 241 ? -17.132 15.382 33.845 1.00 90.44 241 THR A O 1
ATOM 1969 N N . ALA A 1 242 ? -14.956 15.528 34.380 1.00 87.75 242 ALA A N 1
ATOM 1970 C CA . ALA A 1 242 ? -14.820 16.956 34.102 1.00 87.75 242 ALA A CA 1
ATOM 1971 C C . ALA A 1 242 ? -14.918 17.293 32.603 1.00 87.75 242 ALA A C 1
ATOM 1973 O O . ALA A 1 242 ? -15.308 18.406 32.248 1.00 87.75 242 ALA A O 1
ATOM 1974 N N . PHE A 1 243 ? -14.589 16.345 31.723 1.00 86.94 243 PHE A N 1
ATOM 1975 C CA . PHE A 1 243 ? -14.712 16.496 30.275 1.00 86.94 243 PHE A CA 1
ATOM 1976 C C . PHE A 1 243 ? -16.119 16.200 29.744 1.00 86.94 243 PHE A C 1
ATOM 1978 O O . PHE A 1 243 ? -16.538 16.851 28.795 1.00 86.94 243 PHE A O 1
ATOM 1985 N N . CYS A 1 244 ? -16.890 15.306 30.371 1.00 86.00 244 CYS A N 1
ATOM 1986 C CA . CYS A 1 244 ? -18.268 14.980 29.974 1.00 86.00 244 CYS A CA 1
ATOM 1987 C C . CYS A 1 244 ? -19.185 16.184 29.634 1.00 86.00 244 CYS A C 1
ATOM 1989 O O . CYS A 1 244 ? -19.958 16.069 28.682 1.00 86.00 244 CYS A O 1
ATOM 1991 N N . PRO A 1 245 ? -19.162 17.332 30.350 1.00 84.00 245 PRO A N 1
ATOM 1992 C CA . PRO A 1 245 ? -19.991 18.492 30.000 1.00 84.00 245 PRO A CA 1
ATOM 1993 C C . PRO A 1 245 ? -19.440 19.347 28.843 1.00 84.00 245 PRO A C 1
ATOM 1995 O O . PRO A 1 245 ? -20.128 20.263 28.379 1.00 84.00 245 PRO A O 1
ATOM 1998 N N . VAL A 1 246 ? -18.211 19.102 28.378 1.00 80.50 246 VAL A N 1
ATOM 1999 C CA . VAL A 1 246 ? -17.578 19.860 27.293 1.00 80.50 246 VAL A CA 1
ATOM 2000 C C . VAL A 1 246 ? -18.248 19.491 25.974 1.00 80.50 246 VAL A C 1
ATOM 2002 O O . VAL A 1 246 ? -18.164 18.364 25.496 1.00 80.50 246 VAL A O 1
ATOM 2005 N N . LYS A 1 247 ? -18.918 20.464 25.351 1.00 72.94 247 LYS A N 1
ATOM 2006 C CA . LYS A 1 247 ? -19.471 20.290 24.006 1.00 72.94 247 LYS A CA 1
ATOM 2007 C C . LYS A 1 247 ? -18.328 20.297 22.998 1.00 72.94 247 LYS A C 1
ATOM 2009 O O . LYS A 1 247 ? -17.816 21.364 22.659 1.00 72.94 247 LYS A O 1
ATOM 2014 N N . GLU A 1 248 ? -17.968 19.124 22.487 1.00 64.44 248 GLU A N 1
ATOM 2015 C CA . GLU A 1 248 ? -17.242 19.030 21.222 1.00 64.44 248 GLU A CA 1
ATOM 2016 C C . GLU A 1 248 ? -18.079 19.790 20.181 1.00 64.44 248 GLU A C 1
ATOM 2018 O O . GLU A 1 248 ? -19.265 19.506 19.993 1.00 64.44 248 GLU A O 1
ATOM 2023 N N . GLY A 1 249 ? -17.528 20.865 19.608 1.00 60.38 249 GLY A N 1
ATOM 2024 C CA . GLY A 1 249 ? -18.257 21.716 18.667 1.00 60.38 249 GLY A CA 1
ATOM 2025 C C . GLY A 1 249 ? -18.848 20.914 17.500 1.00 60.38 249 GLY A C 1
ATOM 2026 O O . GLY A 1 249 ? -18.513 19.749 17.287 1.00 60.38 249 GLY A O 1
ATOM 2027 N N . ARG A 1 250 ? -19.726 21.536 16.695 1.00 51.78 250 ARG A N 1
ATOM 2028 C CA . ARG A 1 250 ? -20.210 20.893 15.456 1.00 51.78 250 ARG A CA 1
ATOM 2029 C C . ARG A 1 250 ? -19.004 20.369 14.669 1.00 51.78 250 ARG A C 1
ATOM 2031 O O . ARG A 1 250 ? -18.051 21.141 14.542 1.00 51.78 250 ARG A O 1
ATOM 2038 N N . PRO A 1 251 ? -19.043 19.138 14.117 1.00 48.81 251 PRO A N 1
ATOM 2039 C CA . PRO A 1 251 ? -17.992 18.662 13.233 1.00 48.81 251 PRO A CA 1
ATOM 2040 C C . PRO A 1 251 ? -17.799 19.716 12.154 1.00 48.81 251 PRO A C 1
ATOM 2042 O O . PRO A 1 251 ? -18.676 19.921 11.310 1.00 48.81 251 PRO A O 1
ATOM 2045 N N . THR A 1 252 ? -16.696 20.454 12.223 1.00 43.97 252 THR A N 1
ATOM 2046 C CA . THR A 1 252 ? -16.356 21.402 11.178 1.00 43.97 252 THR A CA 1
ATOM 2047 C C . THR A 1 252 ? -16.237 20.548 9.924 1.00 43.97 252 THR A C 1
ATOM 2049 O O . THR A 1 252 ? -15.494 19.557 9.960 1.00 43.97 252 THR A O 1
ATOM 2052 N N . PRO A 1 253 ? -16.969 20.847 8.832 1.00 42.06 253 PRO A N 1
ATOM 2053 C CA . PRO A 1 253 ? -16.703 20.198 7.563 1.00 42.06 253 PRO A CA 1
ATOM 2054 C C . PRO A 1 253 ? -15.210 20.352 7.350 1.00 42.06 253 PRO A C 1
ATOM 2056 O O . PRO A 1 253 ? -14.712 21.483 7.338 1.00 42.06 253 PRO A O 1
ATOM 2059 N N . ARG A 1 254 ? -14.481 19.228 7.305 1.00 41.28 254 ARG A N 1
ATOM 2060 C CA . ARG A 1 254 ? -13.059 19.265 6.979 1.00 41.28 254 ARG A CA 1
ATOM 2061 C C . ARG A 1 254 ? -12.965 20.176 5.762 1.00 41.28 254 ARG A C 1
ATOM 2063 O O . ARG A 1 254 ? -13.664 19.885 4.784 1.00 41.28 254 ARG A O 1
ATOM 2070 N N . PRO A 1 255 ? -12.168 21.259 5.789 1.00 37.41 255 PRO A N 1
ATOM 2071 C CA . PRO A 1 255 ? -11.814 21.897 4.544 1.00 37.41 255 PRO A CA 1
ATOM 2072 C C . PRO A 1 255 ? -11.264 20.747 3.718 1.00 37.41 255 PRO A C 1
ATOM 2074 O O . PRO A 1 255 ? -10.326 20.070 4.154 1.00 37.41 255 PRO A O 1
ATOM 2077 N N . VAL A 1 256 ? -11.922 20.434 2.601 1.00 32.56 256 VAL A N 1
ATOM 2078 C CA . VAL A 1 256 ? -11.330 19.576 1.584 1.00 32.56 256 VAL A CA 1
ATOM 2079 C C . VAL A 1 256 ? -9.935 20.146 1.434 1.00 32.56 256 VAL A C 1
ATOM 2081 O O . VAL A 1 256 ? -9.814 21.327 1.110 1.00 32.56 256 VAL A O 1
ATOM 2084 N N . GLN A 1 257 ? -8.910 19.379 1.819 1.00 36.00 257 GLN A N 1
ATOM 2085 C CA . GLN A 1 257 ? -7.531 19.799 1.649 1.00 36.00 257 GLN A CA 1
ATOM 2086 C C . GLN A 1 257 ? -7.404 20.116 0.168 1.00 36.00 257 GLN A C 1
ATOM 2088 O O . GLN A 1 257 ? -7.302 19.214 -0.663 1.00 36.00 257 GLN A O 1
ATOM 2093 N N . SER A 1 258 ? -7.488 21.403 -0.165 1.00 32.19 258 SER A N 1
ATOM 2094 C CA . SER A 1 258 ? -7.156 21.885 -1.480 1.00 32.19 258 SER A CA 1
ATOM 2095 C C . SER A 1 258 ? -5.730 21.421 -1.668 1.00 32.19 258 SER A C 1
ATOM 2097 O O . SER A 1 258 ? -4.853 21.784 -0.875 1.00 32.19 258 SER A O 1
ATOM 2099 N N . CYS A 1 259 ? -5.509 20.541 -2.641 1.00 31.86 259 CYS A N 1
ATOM 2100 C CA . CYS A 1 259 ? -4.172 20.171 -3.042 1.00 31.86 259 CYS A CA 1
ATOM 2101 C C . CYS A 1 259 ? -3.345 21.453 -3.157 1.00 31.86 259 CYS A C 1
ATOM 2103 O O . CYS A 1 259 ? -3.662 22.307 -3.975 1.00 31.86 259 CYS A O 1
ATOM 2105 N N . ARG A 1 260 ? -2.342 21.575 -2.281 1.00 32.44 260 ARG A N 1
ATOM 2106 C CA . ARG A 1 260 ? -1.131 22.387 -2.422 1.00 32.44 260 ARG A CA 1
ATOM 2107 C C . ARG A 1 260 ? -1.303 23.626 -3.308 1.00 32.44 260 ARG A C 1
ATOM 2109 O O . ARG A 1 260 ? -1.121 23.541 -4.520 1.00 32.44 260 ARG A O 1
ATOM 2116 N N . ARG A 1 261 ? -1.498 24.792 -2.695 1.00 30.62 261 ARG A N 1
ATOM 2117 C CA . ARG A 1 261 ? -0.900 26.002 -3.264 1.00 30.62 261 ARG A CA 1
ATOM 2118 C C . ARG A 1 261 ? 0.523 26.142 -2.716 1.00 30.62 261 ARG A C 1
ATOM 2120 O O . ARG A 1 261 ? 0.689 26.101 -1.498 1.00 30.62 261 ARG A O 1
ATOM 2127 N N . PRO A 1 262 ? 1.541 26.249 -3.583 1.00 35.50 262 PRO A N 1
ATOM 2128 C CA . PRO A 1 262 ? 2.832 26.807 -3.211 1.00 35.50 262 PRO A CA 1
ATOM 2129 C C . PRO A 1 262 ? 2.660 28.247 -2.714 1.00 35.50 262 PRO A C 1
ATOM 2131 O O . PRO A 1 262 ? 1.750 28.952 -3.151 1.00 35.50 262 PRO A O 1
ATOM 2134 N N . VAL A 1 263 ? 3.533 28.641 -1.791 1.00 29.77 263 VAL A N 1
ATOM 2135 C CA . VAL A 1 263 ? 3.683 30.014 -1.299 1.00 29.77 263 VAL A CA 1
ATOM 2136 C C . VAL A 1 263 ? 4.053 30.960 -2.451 1.00 29.77 263 VAL A C 1
ATOM 2138 O O . VAL A 1 263 ? 4.670 30.550 -3.432 1.00 29.77 263 VAL A O 1
ATOM 2141 N N . SER A 1 264 ? 3.573 32.191 -2.288 1.00 36.56 264 SER A N 1
ATOM 2142 C CA . SER A 1 264 ? 3.544 33.355 -3.176 1.00 36.56 264 SER A CA 1
ATOM 2143 C C . SER A 1 264 ? 4.897 33.787 -3.744 1.00 36.56 264 SER A C 1
ATOM 2145 O O . SER A 1 264 ? 5.887 33.748 -3.025 1.00 36.56 264 SER A O 1
ATOM 2147 N N . ASP A 1 265 ? 4.873 34.339 -4.959 1.00 30.70 265 ASP A N 1
ATOM 2148 C CA . ASP A 1 265 ? 5.591 35.579 -5.252 1.00 30.70 265 ASP A CA 1
ATOM 2149 C C . ASP A 1 265 ? 4.672 36.517 -6.047 1.00 30.70 265 ASP A C 1
ATOM 2151 O O . ASP A 1 265 ? 3.803 36.085 -6.807 1.00 30.70 265 ASP A O 1
ATOM 2155 N N . ASP A 1 266 ? 4.832 37.789 -5.718 1.00 37.25 266 ASP A N 1
ATOM 2156 C CA . ASP A 1 266 ? 4.054 38.983 -6.039 1.00 37.25 266 ASP A CA 1
ATOM 2157 C C . ASP A 1 266 ? 3.786 39.192 -7.548 1.00 37.25 266 ASP A C 1
ATOM 2159 O O . ASP A 1 266 ? 4.674 38.969 -8.364 1.00 37.25 266 ASP A O 1
ATOM 2163 N N . ASP A 1 267 ? 2.565 39.604 -7.920 1.00 32.88 267 ASP A N 1
ATOM 2164 C CA . ASP A 1 267 ? 2.297 40.850 -8.669 1.00 32.88 267 ASP A CA 1
ATOM 2165 C C . ASP A 1 267 ? 0.793 40.982 -9.027 1.00 32.88 267 ASP A C 1
ATOM 2167 O O . ASP A 1 267 ? 0.071 40.032 -9.339 1.00 32.88 267 ASP A O 1
ATOM 2171 N N . LYS A 1 268 ? 0.360 42.233 -8.929 1.00 36.00 268 LYS A N 1
ATOM 2172 C CA . LYS A 1 268 ? -0.907 42.930 -9.185 1.00 36.00 268 LYS A CA 1
ATOM 2173 C C . LYS A 1 268 ? -2.109 42.225 -9.845 1.00 36.00 268 LYS A C 1
ATOM 2175 O O . LYS A 1 268 ? -2.084 41.644 -10.925 1.00 36.00 268 LYS A O 1
ATOM 2180 N N . SER A 1 269 ? -3.242 42.503 -9.195 1.00 44.94 269 SER A N 1
ATOM 2181 C CA . SER A 1 269 ? -4.644 42.529 -9.637 1.00 44.94 269 SER A CA 1
ATOM 2182 C C . SER A 1 269 ? -4.934 42.761 -11.132 1.00 44.94 269 SER A C 1
ATOM 2184 O O . SER A 1 269 ? -4.374 43.694 -11.688 1.00 44.94 269 SER A O 1
ATOM 2186 N N . HIS A 1 270 ? -5.939 42.058 -11.698 1.00 28.83 270 HIS A N 1
ATOM 2187 C CA . HIS A 1 270 ? -7.092 42.617 -12.457 1.00 28.83 270 HIS A CA 1
ATOM 2188 C C . HIS A 1 270 ? -8.199 41.546 -12.723 1.00 28.83 270 HIS A C 1
ATOM 2190 O O . HIS A 1 270 ? -7.875 40.361 -12.817 1.00 28.83 270 HIS A O 1
ATOM 2196 N N . PRO A 1 271 ? -9.500 41.920 -12.863 1.00 35.44 271 PRO A N 1
ATOM 2197 C CA . PRO A 1 271 ? -10.625 41.014 -13.177 1.00 35.44 271 PRO A CA 1
ATOM 2198 C C . PRO A 1 271 ? -11.066 41.133 -14.678 1.00 35.44 271 PRO A C 1
ATOM 2200 O O . PRO A 1 271 ? -10.374 41.785 -15.455 1.00 35.44 271 PRO A O 1
ATOM 2203 N N . PRO A 1 272 ? -12.182 40.532 -15.167 1.00 50.78 272 PRO A N 1
ATOM 2204 C CA . PRO A 1 272 ? -12.240 39.147 -15.639 1.00 50.78 272 PRO A CA 1
ATOM 2205 C C . PRO A 1 272 ? -12.802 38.934 -17.082 1.00 50.78 272 PRO A C 1
ATOM 2207 O O . PRO A 1 272 ? -13.429 39.785 -17.711 1.00 50.78 272 PRO A O 1
ATOM 2210 N N . ALA A 1 273 ? -12.624 37.699 -17.569 1.00 44.09 273 ALA A N 1
ATOM 2211 C CA . ALA A 1 273 ? -13.568 36.867 -18.342 1.00 44.09 273 ALA A CA 1
ATOM 2212 C C . ALA A 1 273 ? -14.017 37.180 -19.793 1.00 44.09 273 ALA A C 1
ATOM 2214 O O . ALA A 1 273 ? -14.586 36.277 -20.405 1.00 44.09 273 ALA A O 1
ATOM 2215 N N . LYS A 1 274 ? -13.751 38.331 -20.432 1.00 38.56 274 LYS A N 1
ATOM 2216 C CA . LYS A 1 274 ? -14.187 38.525 -21.850 1.00 38.56 274 LYS A CA 1
ATOM 2217 C C . LYS A 1 274 ? -13.139 38.232 -22.931 1.00 38.56 274 LYS A C 1
ATOM 2219 O O . LYS A 1 274 ? -13.508 37.894 -24.053 1.00 38.56 274 LYS A O 1
ATOM 2224 N N . ARG A 1 275 ? -11.842 38.292 -22.614 1.00 38.38 275 ARG A N 1
ATOM 2225 C CA . ARG A 1 275 ? -10.761 38.079 -23.603 1.00 38.38 275 ARG A CA 1
ATOM 2226 C C . ARG A 1 275 ? -10.410 36.601 -23.829 1.00 38.38 275 ARG A C 1
ATOM 2228 O O . ARG A 1 275 ? -9.916 36.240 -24.891 1.00 38.38 275 ARG A O 1
ATOM 2235 N N . GLN A 1 276 ? -10.721 35.746 -22.856 1.00 43.03 276 GLN A N 1
ATOM 2236 C CA . GLN A 1 276 ? -10.347 34.328 -22.854 1.00 43.03 276 GLN A CA 1
ATOM 2237 C C . GLN A 1 276 ? -11.119 33.496 -23.887 1.00 43.03 276 GLN A C 1
ATOM 2239 O O . GLN A 1 276 ? -10.570 32.542 -24.422 1.00 43.03 276 GLN A O 1
ATOM 2244 N N . ARG A 1 277 ? -12.361 33.880 -24.222 1.00 39.53 277 ARG A N 1
ATOM 2245 C CA . ARG A 1 277 ? -13.191 33.125 -25.174 1.00 39.53 277 ARG A CA 1
ATOM 2246 C C . ARG A 1 277 ? -12.684 33.231 -26.619 1.00 39.53 277 ARG A C 1
ATOM 2248 O O . ARG A 1 277 ? -12.635 32.217 -27.298 1.00 39.53 277 ARG A O 1
ATOM 2255 N N . ARG A 1 278 ? -12.223 34.420 -27.045 1.00 41.47 278 ARG A N 1
ATOM 2256 C CA . ARG A 1 278 ? -11.613 34.607 -28.378 1.00 41.47 278 ARG A CA 1
ATOM 2257 C C . ARG A 1 278 ? -10.244 33.930 -28.493 1.00 41.47 278 ARG A C 1
ATOM 2259 O O . ARG A 1 278 ? -9.983 33.293 -29.499 1.00 41.47 278 ARG A O 1
ATOM 2266 N N . LEU A 1 279 ? -9.421 33.987 -27.440 1.00 46.22 279 LEU A N 1
ATOM 2267 C CA . LEU A 1 279 ? -8.121 33.299 -27.408 1.00 46.22 279 LEU A CA 1
ATOM 2268 C C . LEU A 1 279 ? -8.256 31.767 -27.464 1.00 46.22 279 LEU A C 1
ATOM 2270 O O . LEU A 1 279 ? -7.481 31.122 -28.156 1.00 46.22 279 LEU A O 1
ATOM 2274 N N . LEU A 1 280 ? -9.250 31.186 -26.779 1.00 51.28 280 LEU A N 1
ATOM 2275 C CA . LEU A 1 280 ? -9.528 29.744 -26.832 1.00 51.28 280 LEU A CA 1
ATOM 2276 C C . LEU A 1 280 ? -10.047 29.299 -28.207 1.00 51.28 280 LEU A C 1
ATOM 2278 O O . LEU A 1 280 ? -9.607 28.271 -28.712 1.00 51.28 280 LEU A O 1
ATOM 2282 N N . GLU A 1 281 ? -10.958 30.051 -28.828 1.00 49.62 281 GLU A N 1
ATOM 2283 C CA . GLU A 1 281 ? -11.437 29.737 -30.182 1.00 49.62 281 GLU A CA 1
ATOM 2284 C C . GLU A 1 281 ? -10.294 29.829 -31.209 1.00 49.62 281 GLU A C 1
ATOM 2286 O O . GLU A 1 281 ? -10.099 28.882 -31.975 1.00 49.62 281 GLU A O 1
ATOM 2291 N N . ASP A 1 282 ? -9.455 30.867 -31.138 1.00 55.94 282 ASP A N 1
ATOM 2292 C CA . ASP A 1 282 ? -8.279 31.016 -32.005 1.00 55.94 282 ASP A CA 1
ATOM 2293 C C . ASP A 1 282 ? -7.241 29.895 -31.792 1.00 55.94 282 ASP A C 1
ATOM 2295 O O . ASP A 1 282 ? -6.762 29.314 -32.769 1.00 55.94 282 ASP A O 1
ATOM 2299 N N . ASP A 1 283 ? -6.954 29.486 -30.549 1.00 63.66 283 ASP A N 1
ATOM 2300 C CA . ASP A 1 283 ? -6.027 28.377 -30.251 1.00 63.66 283 ASP A CA 1
ATOM 2301 C C . ASP A 1 283 ? -6.541 27.020 -30.757 1.00 63.66 283 ASP A C 1
ATOM 2303 O O . ASP A 1 283 ? -5.764 26.177 -31.228 1.00 63.66 283 ASP A O 1
ATOM 2307 N N . THR A 1 284 ? -7.855 26.781 -30.690 1.00 64.19 284 THR A N 1
ATOM 2308 C CA . THR A 1 284 ? -8.455 25.531 -31.185 1.00 64.19 284 THR A CA 1
ATOM 2309 C C . THR A 1 284 ? -8.442 25.453 -32.711 1.00 64.19 284 THR A C 1
ATOM 2311 O O . THR A 1 284 ? -8.113 24.399 -33.268 1.00 64.19 284 THR A O 1
ATOM 2314 N N . VAL A 1 285 ? -8.721 26.567 -33.396 1.00 64.75 285 VAL A N 1
ATOM 2315 C CA . VAL A 1 285 ? -8.659 26.671 -34.860 1.00 64.75 285 VAL A CA 1
ATOM 2316 C C . VAL A 1 285 ? -7.214 26.547 -35.348 1.00 64.75 285 VAL A C 1
ATOM 2318 O O . VAL A 1 285 ? -6.955 25.800 -36.295 1.00 64.75 285 VAL A O 1
ATOM 2321 N N . LEU A 1 286 ? -6.252 27.178 -34.667 1.00 70.25 286 LEU A N 1
ATOM 2322 C CA . LEU A 1 286 ? -4.820 27.038 -34.956 1.00 70.25 286 LEU A CA 1
ATOM 2323 C C . LEU A 1 286 ? -4.331 25.598 -34.746 1.00 70.25 286 LEU A C 1
ATOM 2325 O O . LEU A 1 286 ? -3.621 25.062 -35.600 1.00 70.25 286 LEU A O 1
ATOM 2329 N N . SER A 1 287 ? -4.766 24.933 -33.673 1.00 70.50 287 SER A N 1
ATOM 2330 C CA . SER A 1 287 ? -4.417 23.534 -33.380 1.00 70.50 287 SER A CA 1
ATOM 2331 C C . SER A 1 287 ? -4.967 22.559 -34.426 1.00 70.50 287 SER A C 1
ATOM 2333 O O . SER A 1 287 ? -4.262 21.640 -34.854 1.00 70.50 287 SER A O 1
ATOM 2335 N N . LEU A 1 288 ? -6.207 22.766 -34.884 1.00 69.19 288 LEU A N 1
ATOM 2336 C CA . LEU A 1 288 ? -6.795 21.987 -35.977 1.00 69.19 288 LEU A CA 1
ATOM 2337 C C . LEU A 1 288 ? -6.060 22.240 -37.294 1.00 69.19 288 LEU A C 1
ATOM 2339 O O . LEU A 1 288 ? -5.725 21.283 -37.990 1.00 69.19 288 LEU A O 1
ATOM 2343 N N . ARG A 1 289 ? -5.734 23.499 -37.609 1.00 68.00 289 ARG A N 1
ATOM 2344 C CA . ARG A 1 289 ? -4.994 23.869 -38.824 1.00 68.00 289 ARG A CA 1
ATOM 2345 C C . ARG A 1 289 ? -3.599 23.245 -38.850 1.00 68.00 289 ARG A C 1
ATOM 2347 O O . ARG A 1 289 ? -3.210 22.649 -39.854 1.00 68.00 289 ARG A O 1
ATOM 2354 N N . GLN A 1 290 ? -2.883 23.294 -37.729 1.00 70.88 290 GLN A N 1
ATOM 2355 C CA . GLN A 1 290 ? -1.569 22.674 -37.579 1.00 70.88 290 GLN A CA 1
ATOM 2356 C C . GLN A 1 290 ? -1.651 21.146 -37.723 1.00 70.88 290 GLN A C 1
ATOM 2358 O O . GLN A 1 290 ? -0.815 20.538 -38.390 1.00 70.88 290 GLN A O 1
ATOM 2363 N N . ALA A 1 291 ? -2.684 20.511 -37.163 1.00 66.75 291 ALA A N 1
ATOM 2364 C CA . ALA A 1 291 ? -2.908 19.078 -37.321 1.00 66.75 291 ALA A CA 1
ATOM 2365 C C . ALA A 1 291 ? -3.288 18.700 -38.771 1.00 66.75 291 ALA A C 1
ATOM 2367 O O . ALA A 1 291 ? -2.764 17.716 -39.296 1.00 66.75 291 ALA A O 1
ATOM 2368 N N . MET A 1 292 ? -4.088 19.509 -39.473 1.00 68.19 292 MET A N 1
ATOM 2369 C CA . MET A 1 292 ? -4.384 19.329 -40.904 1.00 68.19 292 MET A CA 1
ATOM 2370 C C . MET A 1 292 ? -3.125 19.436 -41.775 1.00 68.19 292 MET A C 1
ATOM 2372 O O . MET A 1 292 ? -2.941 18.647 -42.703 1.00 68.19 292 MET A O 1
ATOM 2376 N N . GLU A 1 293 ? -2.210 20.353 -41.455 1.00 65.00 293 GLU A N 1
ATOM 2377 C CA . GLU A 1 293 ? -0.931 20.482 -42.162 1.00 65.00 293 GLU A CA 1
ATOM 2378 C C . GLU A 1 293 ? 0.001 19.279 -41.967 1.00 65.00 293 GLU A C 1
ATOM 2380 O O . GLU A 1 293 ? 0.807 18.990 -42.854 1.00 65.00 293 GLU A O 1
ATOM 2385 N N . THR A 1 294 ? -0.119 18.546 -40.852 1.00 65.50 294 THR A N 1
ATOM 2386 C CA . THR A 1 294 ? 0.641 17.299 -40.637 1.00 65.50 294 THR A CA 1
ATOM 2387 C C . THR A 1 294 ? 0.114 16.110 -41.443 1.00 65.50 294 THR A C 1
ATOM 2389 O O . THR A 1 294 ? 0.850 15.142 -41.636 1.00 65.50 294 THR A O 1
ATOM 2392 N N . LEU A 1 295 ? -1.129 16.181 -41.934 1.00 60.00 295 LEU A N 1
ATOM 2393 C CA . LEU A 1 295 ? -1.758 15.140 -42.756 1.00 60.00 295 LEU A CA 1
ATOM 2394 C C . LEU A 1 295 ? -1.515 15.323 -44.258 1.00 60.00 295 LEU A C 1
ATOM 2396 O O . LEU A 1 295 ? -1.661 14.366 -45.018 1.00 60.00 295 LEU A O 1
ATOM 2400 N N . ARG A 1 296 ? -1.142 16.530 -44.701 1.00 59.72 296 ARG A N 1
ATOM 2401 C CA . ARG A 1 296 ? -0.775 16.792 -46.099 1.00 59.72 296 ARG A CA 1
ATOM 2402 C C . ARG A 1 296 ? 0.623 16.236 -46.372 1.00 59.72 296 ARG A C 1
ATOM 2404 O O . ARG A 1 296 ? 1.599 16.620 -45.728 1.00 59.72 296 ARG A O 1
ATOM 2411 N N . ILE A 1 297 ? 0.723 15.314 -47.328 1.00 56.72 297 ILE A N 1
ATOM 2412 C CA . ILE A 1 297 ? 1.973 14.629 -47.681 1.00 56.72 297 ILE A CA 1
ATOM 2413 C C . ILE A 1 297 ? 2.988 15.654 -48.216 1.00 56.72 297 ILE A C 1
ATOM 2415 O O . ILE A 1 297 ? 2.898 16.080 -49.361 1.00 56.72 297 ILE A O 1
ATOM 2419 N N . LYS A 1 298 ? 3.984 16.036 -47.403 1.00 57.47 298 LYS A N 1
ATOM 2420 C CA . LYS A 1 298 ? 5.116 16.883 -47.845 1.00 57.47 298 LYS A CA 1
ATOM 2421 C C . LYS A 1 298 ? 6.258 16.068 -48.485 1.00 57.47 298 LYS A C 1
ATOM 2423 O O . LYS A 1 298 ? 7.083 16.627 -49.194 1.00 57.47 298 LYS A O 1
ATOM 2428 N N . SER A 1 299 ? 6.323 14.752 -48.248 1.00 54.00 299 SER A N 1
ATOM 2429 C CA . SER A 1 299 ? 7.238 13.807 -48.916 1.00 54.00 299 SER A CA 1
ATOM 2430 C C . SER A 1 299 ? 6.774 12.353 -48.716 1.00 54.00 299 SER A C 1
ATOM 2432 O O . SER A 1 299 ? 6.143 12.048 -47.705 1.00 54.00 299 SER A O 1
ATOM 2434 N N . LYS A 1 300 ? 7.111 11.432 -49.640 1.00 53.69 300 LYS A N 1
ATOM 2435 C CA . LYS A 1 300 ? 6.665 10.011 -49.628 1.00 53.69 300 LYS A CA 1
ATOM 2436 C C . LYS A 1 300 ? 7.028 9.217 -48.353 1.00 53.69 300 LYS A C 1
ATOM 2438 O O . LYS A 1 300 ? 6.455 8.157 -48.124 1.00 53.69 300 LYS A O 1
ATOM 2443 N N . ASN A 1 301 ? 7.946 9.725 -47.524 1.00 53.34 301 ASN A N 1
ATOM 2444 C CA . ASN A 1 301 ? 8.489 9.022 -46.353 1.00 53.34 301 ASN A CA 1
ATOM 2445 C C . ASN A 1 301 ? 8.001 9.566 -44.995 1.00 53.34 301 ASN A C 1
ATOM 2447 O O . ASN A 1 301 ? 8.291 8.951 -43.967 1.00 53.34 301 ASN A O 1
ATOM 2451 N N . LYS A 1 302 ? 7.264 10.688 -44.948 1.00 56.91 302 LYS A N 1
ATOM 2452 C CA . LYS A 1 302 ? 6.684 11.204 -43.695 1.00 56.91 302 LYS A CA 1
ATOM 2453 C C . LYS A 1 302 ? 5.332 10.545 -43.430 1.00 56.91 302 LYS A C 1
ATOM 2455 O O . LYS A 1 302 ? 4.443 10.593 -44.272 1.00 56.91 302 LYS A O 1
ATOM 2460 N N . ARG A 1 303 ? 5.188 9.926 -42.254 1.00 63.22 303 ARG A N 1
ATOM 2461 C CA . ARG A 1 303 ? 3.952 9.257 -41.826 1.00 63.22 303 ARG A CA 1
ATOM 2462 C C . ARG A 1 303 ? 3.149 10.173 -40.901 1.00 63.22 303 ARG A C 1
ATOM 2464 O O . ARG A 1 303 ? 3.759 10.784 -40.020 1.00 63.22 303 ARG A O 1
ATOM 2471 N N . PRO A 1 304 ? 1.818 10.256 -41.059 1.00 67.12 304 PRO A N 1
ATOM 2472 C CA . PRO A 1 304 ? 0.986 11.033 -40.151 1.00 67.12 304 PRO A CA 1
ATOM 2473 C C . PRO A 1 304 ? 1.014 10.418 -38.747 1.00 67.12 304 PRO A C 1
ATOM 2475 O O . PRO A 1 304 ? 1.158 9.205 -38.598 1.00 67.12 304 PRO A O 1
ATOM 2478 N N . THR A 1 305 ? 0.873 11.255 -37.719 1.00 66.88 305 THR A N 1
ATOM 2479 C CA . THR A 1 305 ? 0.731 10.838 -36.311 1.00 66.88 305 THR A CA 1
ATOM 2480 C C . THR A 1 305 ? -0.696 11.007 -35.792 1.00 66.88 305 THR A C 1
ATOM 2482 O O . THR A 1 305 ? -1.000 10.551 -34.697 1.00 66.88 305 THR A O 1
ATOM 2485 N N . VAL A 1 306 ? -1.588 11.615 -36.573 1.00 72.50 306 VAL A N 1
ATOM 2486 C CA . VAL A 1 306 ? -3.010 11.813 -36.255 1.00 72.50 306 VAL A CA 1
ATOM 2487 C C . VAL A 1 306 ? -3.842 11.084 -37.311 1.00 72.50 306 VAL A C 1
ATOM 2489 O O . VAL A 1 306 ? -3.411 10.965 -38.457 1.00 72.50 306 VAL A O 1
ATOM 2492 N N . TYR A 1 307 ? -5.007 10.547 -36.943 1.00 74.19 307 TYR A N 1
ATOM 2493 C CA . TYR A 1 307 ? -5.863 9.819 -37.883 1.00 74.19 307 TYR A CA 1
ATOM 2494 C C . TYR A 1 307 ? -6.875 10.758 -38.565 1.00 74.19 307 TYR A C 1
ATOM 2496 O O . TYR A 1 307 ? -7.626 11.460 -37.890 1.00 74.19 307 TYR A O 1
ATOM 2504 N N . PHE A 1 308 ? -6.903 10.770 -39.903 1.00 71.69 308 PHE A N 1
ATOM 2505 C CA . PHE A 1 308 ? -7.632 11.773 -40.696 1.00 71.69 308 PHE A CA 1
ATOM 2506 C C . PHE A 1 308 ? -9.159 11.749 -40.496 1.00 71.69 308 PHE A C 1
ATOM 2508 O O . PHE A 1 308 ? -9.763 12.815 -40.417 1.00 71.69 308 PHE A O 1
ATOM 2515 N N . LEU A 1 309 ? -9.785 10.574 -40.318 1.00 73.38 309 LEU A N 1
ATOM 2516 C CA . LEU A 1 309 ? -11.230 10.501 -40.034 1.00 73.38 309 LEU A CA 1
ATOM 2517 C C . LEU A 1 309 ? -11.584 11.010 -38.633 1.00 73.38 309 LEU A C 1
ATOM 2519 O O . LEU A 1 309 ? -12.645 11.593 -38.453 1.00 73.38 309 LEU A O 1
ATOM 2523 N N . CYS A 1 310 ? -10.713 10.818 -37.637 1.00 75.19 310 CYS A N 1
ATOM 2524 C CA . CYS A 1 310 ? -10.931 11.404 -36.311 1.00 75.19 310 CYS A CA 1
ATOM 2525 C C . CYS A 1 310 ? -10.831 12.925 -36.379 1.00 75.19 310 CYS A C 1
ATOM 2527 O O . CYS A 1 310 ? -11.644 13.619 -35.782 1.00 75.19 310 CYS A O 1
ATOM 2529 N N . LEU A 1 311 ? -9.881 13.444 -37.154 1.00 75.50 311 LEU A N 1
ATOM 2530 C CA . LEU A 1 311 ? -9.694 14.877 -37.325 1.00 75.50 311 LEU A CA 1
ATOM 2531 C C . LEU A 1 311 ? -10.873 15.539 -38.066 1.00 75.50 311 LEU A C 1
ATOM 2533 O O . LEU A 1 311 ? -11.307 16.630 -37.686 1.00 75.50 311 LEU A O 1
ATOM 2537 N N . GLY A 1 312 ? -11.425 14.852 -39.069 1.00 67.81 312 GLY A N 1
ATOM 2538 C CA . GLY A 1 312 ? -12.573 15.293 -39.866 1.00 67.81 312 GLY A CA 1
ATOM 2539 C C . GLY A 1 312 ? -13.956 15.051 -39.245 1.00 67.81 312 GLY A C 1
ATOM 2540 O O . GLY A 1 312 ? -14.947 15.479 -39.828 1.00 67.81 312 GLY A O 1
ATOM 2541 N N . ASN A 1 313 ? -14.062 14.387 -38.089 1.00 73.44 313 ASN A N 1
ATOM 2542 C CA . ASN A 1 313 ? -15.358 14.086 -37.475 1.00 73.44 313 ASN A CA 1
ATOM 2543 C C . ASN A 1 313 ? -15.789 15.201 -36.498 1.00 73.44 313 ASN A C 1
ATOM 2545 O O . ASN A 1 313 ? -15.172 15.336 -35.436 1.00 73.44 313 ASN A O 1
ATOM 2549 N N . PRO A 1 314 ? -16.845 15.982 -36.805 1.00 66.19 314 PRO A N 1
ATOM 2550 C CA . PRO A 1 314 ? -17.312 17.062 -35.935 1.00 66.19 314 PRO A CA 1
ATOM 2551 C C . PRO A 1 314 ? -17.986 16.554 -34.651 1.00 66.19 314 PRO A C 1
ATOM 2553 O O . PRO A 1 314 ? -18.050 17.292 -33.674 1.00 66.19 314 PRO A O 1
ATOM 2556 N N . ASN A 1 315 ? -18.426 15.292 -34.620 1.00 71.12 315 ASN A N 1
ATOM 2557 C CA . ASN A 1 315 ? -19.114 14.687 -33.477 1.00 71.12 315 ASN A CA 1
ATOM 2558 C C . ASN A 1 315 ? -18.151 14.163 -32.395 1.00 71.12 315 ASN A C 1
ATOM 2560 O O . ASN A 1 315 ? -18.597 13.629 -31.380 1.00 71.12 315 ASN A O 1
ATOM 2564 N N . LEU A 1 316 ? -16.833 14.269 -32.604 1.00 73.62 316 LEU A N 1
ATOM 2565 C CA . LEU A 1 316 ? -15.825 13.899 -31.610 1.00 73.62 316 LEU A CA 1
ATOM 2566 C C . LEU A 1 316 ? -15.314 15.131 -30.847 1.00 73.62 316 LEU A C 1
ATOM 2568 O O . LEU A 1 316 ? -15.121 16.190 -31.450 1.00 73.62 316 LEU A O 1
ATOM 2572 N N . PRO A 1 317 ? -15.011 15.000 -29.542 1.00 77.12 317 PRO A N 1
ATOM 2573 C CA . PRO A 1 317 ? -14.412 16.089 -28.782 1.00 77.12 317 PRO A CA 1
ATOM 2574 C C . PRO A 1 317 ? -12.998 16.400 -29.305 1.00 77.12 317 PRO A C 1
ATOM 2576 O O . PRO A 1 317 ? -12.277 15.517 -29.775 1.00 77.12 317 PRO A O 1
ATOM 2579 N N . LEU A 1 318 ? -12.588 17.673 -29.245 1.00 72.81 318 LEU A N 1
ATOM 2580 C CA . LEU A 1 318 ? -11.367 18.178 -29.895 1.00 72.81 318 LEU A CA 1
ATOM 2581 C C . LEU A 1 318 ? -10.100 17.392 -29.519 1.00 72.81 318 LEU A C 1
ATOM 2583 O O . LEU A 1 318 ? -9.272 17.110 -30.382 1.00 72.81 318 LEU A O 1
ATOM 2587 N N . ASN A 1 319 ? -9.976 16.996 -28.253 1.00 73.75 319 ASN A N 1
ATOM 2588 C CA . ASN A 1 319 ? -8.871 16.189 -27.731 1.00 73.75 319 ASN A CA 1
ATOM 2589 C C . ASN A 1 319 ? -8.736 14.820 -28.424 1.00 73.75 319 ASN A C 1
ATOM 2591 O O . ASN A 1 319 ? -7.621 14.334 -28.599 1.00 73.75 319 ASN A O 1
ATOM 2595 N N . GLU A 1 320 ? -9.844 14.214 -28.854 1.00 73.69 320 GLU A N 1
ATOM 2596 C CA . GLU A 1 320 ? -9.841 12.978 -29.638 1.00 73.69 320 GLU A CA 1
ATOM 2597 C C . GLU A 1 320 ? -9.545 13.224 -31.118 1.00 73.69 320 GLU A C 1
ATOM 2599 O O . GLU A 1 320 ? -8.927 12.379 -31.768 1.00 73.69 320 GLU A O 1
ATOM 2604 N N . ARG A 1 321 ? -9.945 14.383 -31.651 1.00 74.25 321 ARG A N 1
ATOM 2605 C CA . ARG A 1 321 ? -9.709 14.769 -33.052 1.00 74.25 321 ARG A CA 1
ATOM 2606 C C . ARG A 1 321 ? -8.229 15.022 -33.345 1.00 74.25 321 ARG A C 1
ATOM 2608 O O . ARG A 1 321 ? -7.755 14.690 -34.429 1.00 74.25 321 ARG A O 1
ATOM 2615 N N . ILE A 1 322 ? -7.496 15.575 -32.376 1.00 74.69 322 ILE A N 1
ATOM 2616 C CA . ILE A 1 322 ? -6.062 15.906 -32.490 1.00 74.69 322 ILE A CA 1
ATOM 2617 C C . ILE A 1 322 ? -5.141 14.890 -31.796 1.00 74.69 322 ILE A C 1
ATOM 2619 O O . ILE A 1 322 ? -3.942 15.142 -31.646 1.00 74.69 322 ILE A O 1
ATOM 2623 N N . ALA A 1 323 ? -5.685 13.752 -31.352 1.00 76.62 323 ALA A N 1
ATOM 2624 C CA . ALA A 1 323 ? -4.935 12.745 -30.612 1.00 76.62 323 ALA A CA 1
ATOM 2625 C C . ALA A 1 323 ? -3.734 12.236 -31.426 1.00 76.62 323 ALA A C 1
ATOM 2627 O O . ALA A 1 323 ? -3.876 11.639 -32.496 1.00 76.62 323 ALA A O 1
ATOM 2628 N N . LYS A 1 324 ? -2.528 12.473 -30.897 1.00 76.25 324 LYS A N 1
ATOM 2629 C CA . LYS A 1 324 ? -1.275 12.031 -31.512 1.00 76.25 324 LYS A CA 1
ATOM 2630 C C . LYS A 1 324 ? -0.960 10.606 -31.085 1.00 76.25 324 LYS A C 1
ATOM 2632 O O . LYS A 1 324 ? -0.856 10.287 -29.904 1.00 76.25 324 LYS A O 1
ATOM 2637 N N . HIS A 1 325 ? -0.733 9.761 -32.068 1.00 71.12 325 HIS A N 1
ATOM 2638 C CA . HIS A 1 325 ? -0.333 8.383 -31.905 1.00 71.12 325 HIS A CA 1
ATOM 2639 C C . HIS A 1 325 ? 1.185 8.265 -32.033 1.00 71.12 325 HIS A C 1
ATOM 2641 O O . HIS A 1 325 ? 1.785 8.654 -33.036 1.00 71.12 325 HIS A O 1
ATOM 2647 N N . THR A 1 326 ? 1.812 7.728 -30.988 1.00 63.56 326 THR A N 1
ATOM 2648 C CA . THR A 1 326 ? 3.272 7.692 -30.818 1.00 63.56 326 THR A CA 1
ATOM 2649 C C . THR A 1 326 ? 3.971 6.774 -31.824 1.00 63.56 326 THR A C 1
ATOM 2651 O O . THR A 1 326 ? 5.155 6.953 -32.095 1.00 63.56 326 THR A O 1
ATOM 2654 N N . THR A 1 327 ? 3.262 5.789 -32.390 1.00 63.59 327 THR A N 1
ATOM 2655 C CA . THR A 1 327 ? 3.814 4.850 -33.380 1.00 63.59 327 THR A CA 1
ATOM 2656 C C . THR A 1 327 ? 2.830 4.553 -34.522 1.00 63.59 327 THR A C 1
ATOM 2658 O O . THR A 1 327 ? 1.618 4.507 -34.284 1.00 63.59 327 THR A O 1
ATOM 2661 N N . PRO A 1 328 ? 3.308 4.261 -35.748 1.00 60.97 328 PRO A N 1
ATOM 2662 C CA . PRO A 1 328 ? 2.450 3.864 -36.875 1.00 60.97 328 PRO A CA 1
ATOM 2663 C C . PRO A 1 328 ? 1.550 2.646 -36.586 1.00 60.97 328 PRO A C 1
ATOM 2665 O O . PRO A 1 328 ? 0.407 2.580 -37.041 1.00 60.97 328 PRO A O 1
ATOM 2668 N N . ASP A 1 329 ? 2.015 1.708 -35.760 1.00 62.94 329 ASP A N 1
ATOM 2669 C CA . ASP A 1 329 ? 1.233 0.526 -35.368 1.00 62.94 329 ASP A CA 1
ATOM 2670 C C . ASP A 1 329 ? 0.077 0.870 -34.422 1.00 62.94 329 ASP A C 1
ATOM 2672 O O . ASP A 1 329 ? -0.938 0.172 -34.379 1.00 62.94 329 ASP A O 1
ATOM 2676 N N . SER A 1 330 ? 0.213 1.948 -33.643 1.00 70.56 330 SER A N 1
ATOM 2677 C CA . SER A 1 330 ? -0.859 2.436 -32.772 1.00 70.56 330 SER A CA 1
ATOM 2678 C C . SER A 1 330 ? -1.967 3.141 -33.561 1.00 70.56 330 SER A C 1
ATOM 2680 O O . SER A 1 330 ? -3.137 2.945 -33.237 1.00 70.56 330 SER A O 1
ATOM 2682 N N . LEU A 1 331 ? -1.623 3.841 -34.651 1.00 68.56 331 LEU A N 1
ATOM 2683 C CA . LEU A 1 331 ? -2.597 4.356 -35.626 1.00 68.56 331 LEU A CA 1
ATOM 2684 C C . LEU A 1 331 ? -3.347 3.224 -36.314 1.00 68.56 331 LEU A C 1
ATOM 2686 O O . LEU A 1 331 ? -4.567 3.259 -36.416 1.00 68.56 331 LEU A O 1
ATOM 2690 N N . THR A 1 332 ? -2.615 2.194 -36.737 1.00 66.88 332 THR A N 1
ATOM 2691 C CA . THR A 1 332 ? -3.192 1.032 -37.420 1.00 66.88 332 THR A CA 1
ATOM 2692 C C . THR A 1 332 ? -4.187 0.300 -36.514 1.00 66.88 332 THR A C 1
ATOM 2694 O O . THR A 1 332 ? -5.302 -0.004 -36.932 1.00 66.88 332 THR A O 1
ATOM 2697 N N . ARG A 1 333 ? -3.842 0.086 -35.236 1.00 72.75 333 ARG A N 1
ATOM 2698 C CA . ARG A 1 333 ? -4.765 -0.499 -34.245 1.00 72.75 333 ARG A CA 1
ATOM 2699 C C . ARG A 1 333 ? -5.964 0.396 -3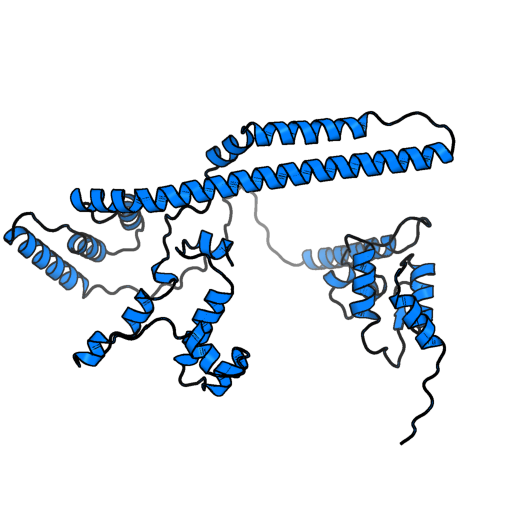3.942 1.00 72.75 333 ARG A C 1
ATOM 2701 O O . ARG A 1 333 ? -7.071 -0.118 -33.799 1.00 72.75 333 ARG A O 1
ATOM 2708 N N . HIS A 1 334 ? -5.758 1.708 -33.838 1.00 76.94 334 HIS A N 1
ATOM 2709 C CA . HIS A 1 334 ? -6.839 2.669 -33.628 1.00 76.94 334 HIS A CA 1
ATOM 2710 C C . HIS A 1 334 ? -7.834 2.647 -34.793 1.00 76.94 334 HIS A C 1
ATOM 2712 O O . HIS A 1 334 ? -9.037 2.517 -34.570 1.00 76.94 334 HIS A O 1
ATOM 2718 N N . PHE A 1 335 ? -7.323 2.674 -36.023 1.00 69.44 335 PHE A N 1
ATOM 2719 C CA . PHE A 1 335 ? -8.117 2.585 -37.239 1.00 69.44 335 PHE A CA 1
ATOM 2720 C C . PHE A 1 335 ? -8.947 1.300 -37.293 1.00 69.44 335 PHE A C 1
ATOM 2722 O O . PHE A 1 335 ? -10.169 1.361 -37.430 1.00 69.44 335 PHE A O 1
ATOM 2729 N N . LEU A 1 336 ? -8.307 0.143 -37.093 1.00 68.62 336 LEU A N 1
ATOM 2730 C CA . LEU A 1 336 ? -9.004 -1.141 -37.118 1.00 68.62 336 LEU A CA 1
ATOM 2731 C C . LEU A 1 336 ? -10.113 -1.199 -36.059 1.00 68.62 336 LEU A C 1
ATOM 2733 O O . LEU A 1 336 ? -11.243 -1.569 -36.359 1.00 68.62 336 LEU A O 1
ATOM 2737 N N . ARG A 1 337 ? -9.827 -0.763 -34.829 1.00 72.50 337 ARG A N 1
ATOM 2738 C CA . ARG A 1 337 ? -10.775 -0.855 -33.711 1.00 72.50 337 ARG A CA 1
ATOM 2739 C C . ARG A 1 337 ? -11.940 0.134 -33.810 1.00 72.50 337 ARG A C 1
ATOM 2741 O O . ARG A 1 337 ? -13.057 -0.233 -33.460 1.00 72.50 337 ARG A O 1
ATOM 2748 N N . LYS A 1 338 ? -11.682 1.382 -34.215 1.00 70.00 338 LYS A N 1
ATOM 2749 C CA . LYS A 1 338 ? -12.675 2.472 -34.171 1.00 70.00 338 LYS A CA 1
ATOM 2750 C C . LYS A 1 338 ? -13.449 2.620 -35.486 1.00 70.00 338 LYS A C 1
ATOM 2752 O O . LYS A 1 338 ? -14.606 3.022 -35.432 1.00 70.00 338 LYS A O 1
ATOM 2757 N N . HIS A 1 339 ? -12.848 2.254 -36.624 1.00 68.69 339 HIS A N 1
ATOM 2758 C CA . HIS A 1 339 ? -13.406 2.534 -37.955 1.00 68.69 339 HIS A CA 1
ATOM 2759 C C . HIS A 1 339 ? -13.637 1.299 -38.844 1.00 68.69 339 HIS A C 1
ATOM 2761 O O . HIS A 1 339 ? -14.454 1.384 -39.753 1.00 68.69 339 HIS A O 1
ATOM 2767 N N . VAL A 1 340 ? -12.977 0.155 -38.603 1.00 65.12 340 VAL A N 1
ATOM 2768 C CA . VAL A 1 340 ? -13.130 -1.050 -39.458 1.00 65.12 340 VAL A CA 1
ATOM 2769 C C . VAL A 1 340 ? -13.941 -2.167 -38.798 1.00 65.12 340 VAL A C 1
ATOM 2771 O O . VAL A 1 340 ? -14.777 -2.782 -39.461 1.00 65.12 340 VAL A O 1
ATOM 2774 N N . ASN A 1 341 ? -13.708 -2.423 -37.507 1.00 63.97 341 ASN A N 1
ATOM 2775 C CA . ASN A 1 341 ? -14.341 -3.511 -36.749 1.00 63.97 341 ASN A CA 1
ATOM 2776 C C . ASN A 1 341 ? -15.755 -3.170 -36.247 1.00 63.97 341 ASN A C 1
ATOM 2778 O O . ASN A 1 341 ? -16.416 -4.026 -35.668 1.00 63.97 341 ASN A O 1
ATOM 2782 N N . ARG A 1 342 ? -16.214 -1.925 -36.423 1.00 65.25 342 ARG A N 1
ATOM 2783 C CA . ARG A 1 342 ? -17.619 -1.557 -36.203 1.00 65.25 342 ARG A CA 1
ATOM 2784 C C . ARG A 1 342 ? -18.445 -1.887 -37.456 1.00 65.25 342 ARG A C 1
ATOM 2786 O O . ARG A 1 342 ? -17.873 -1.897 -38.551 1.00 65.25 342 ARG A O 1
ATOM 2793 N N . PRO A 1 343 ? -19.760 -2.142 -37.320 1.00 62.25 343 PRO A N 1
ATOM 2794 C CA . PRO A 1 343 ? -20.654 -2.276 -38.467 1.00 62.25 343 PRO A CA 1
ATOM 2795 C C . PRO A 1 343 ? -20.478 -1.085 -39.412 1.00 62.25 343 PRO A C 1
ATOM 2797 O O . PRO A 1 343 ? -20.404 0.058 -38.954 1.00 62.25 343 PRO A O 1
ATOM 2800 N N . TRP A 1 344 ? -20.339 -1.358 -40.710 1.00 66.25 344 TRP A N 1
ATOM 2801 C CA . TRP A 1 344 ? -20.158 -0.297 -41.696 1.00 66.25 344 TRP A CA 1
ATOM 2802 C C . TRP A 1 344 ? -21.470 0.480 -41.838 1.00 66.25 344 TRP A C 1
ATOM 2804 O O . TRP A 1 344 ? -22.519 -0.154 -41.969 1.00 66.25 344 TRP A O 1
ATOM 2814 N N . PRO A 1 345 ? -21.451 1.820 -41.773 1.00 66.94 345 PRO A N 1
ATOM 2815 C CA . PRO A 1 345 ? -22.671 2.603 -41.904 1.00 66.94 345 PRO A CA 1
ATOM 2816 C C . PRO A 1 345 ? -23.275 2.414 -43.300 1.00 66.94 345 PRO A C 1
ATOM 2818 O O . PRO A 1 345 ? -22.564 2.482 -44.301 1.00 66.94 345 PRO A O 1
ATOM 2821 N N . ALA A 1 346 ? -24.594 2.211 -43.365 1.00 62.53 346 ALA A N 1
ATOM 2822 C CA . ALA A 1 346 ? -25.322 2.033 -44.626 1.00 62.53 346 ALA A CA 1
ATOM 2823 C C . ALA A 1 346 ? -25.207 3.253 -45.562 1.00 62.53 346 ALA A C 1
ATOM 2825 O O . ALA A 1 346 ? -25.308 3.104 -46.772 1.00 62.53 346 ALA A O 1
ATOM 2826 N N . GLY A 1 347 ? -24.949 4.441 -45.002 1.00 65.50 347 GLY A N 1
ATOM 2827 C CA . GLY A 1 347 ? -24.711 5.679 -45.749 1.00 65.50 347 GLY A CA 1
ATOM 2828 C C . GLY A 1 347 ? -23.260 5.914 -46.177 1.00 65.50 347 GLY A C 1
ATOM 2829 O O . GLY A 1 347 ? -22.965 7.004 -46.644 1.00 65.50 347 GLY A O 1
ATOM 2830 N N . GLY A 1 348 ? -22.349 4.949 -45.999 1.00 71.12 348 GLY A N 1
ATOM 2831 C CA . GLY A 1 348 ? -20.926 5.119 -46.314 1.00 71.12 348 GLY A CA 1
ATOM 2832 C C . GLY A 1 348 ? -20.170 6.010 -45.319 1.00 71.12 348 GLY A C 1
ATOM 2833 O O . GLY A 1 348 ? -20.715 6.484 -44.321 1.00 71.12 348 GLY A O 1
ATOM 2834 N N . VAL A 1 349 ? -18.869 6.191 -45.552 1.00 73.94 349 VAL A N 1
ATOM 2835 C CA . VAL A 1 349 ? -17.995 7.048 -44.729 1.00 73.94 349 VAL A CA 1
ATOM 2836 C C . VAL A 1 349 ? -17.379 8.120 -45.611 1.00 73.94 349 VAL A C 1
ATOM 2838 O O . VAL A 1 349 ? -16.805 7.796 -46.641 1.00 73.94 349 VAL A O 1
ATOM 2841 N N . GLU A 1 350 ? -17.440 9.379 -45.193 1.00 75.88 350 GLU A N 1
ATOM 2842 C CA . GLU A 1 350 ? -16.865 10.510 -45.925 1.00 75.88 350 GLU A CA 1
ATOM 2843 C C . GLU A 1 350 ? -15.511 10.963 -45.357 1.00 75.88 350 GLU A C 1
ATOM 2845 O O . GLU A 1 350 ? -15.250 10.886 -44.149 1.00 75.88 350 GLU A O 1
ATOM 2850 N N . CYS A 1 351 ? -14.627 11.461 -46.228 1.00 75.94 351 CYS A N 1
ATOM 2851 C CA . CYS A 1 351 ? -13.411 12.151 -45.800 1.00 75.94 351 CYS A CA 1
ATOM 2852 C C . CYS A 1 351 ? -13.596 13.674 -45.788 1.00 75.94 351 CYS A C 1
ATOM 2854 O O . CYS A 1 351 ? -13.406 14.368 -46.790 1.00 75.94 351 CYS A O 1
ATOM 2856 N N . ASN A 1 352 ? -13.828 14.216 -44.595 1.00 71.12 352 ASN A N 1
ATOM 2857 C CA . ASN A 1 352 ? -14.004 15.658 -44.380 1.00 71.12 352 ASN A CA 1
ATOM 2858 C C . ASN A 1 352 ? -12.694 16.466 -44.429 1.00 71.12 352 ASN A C 1
ATOM 2860 O O . ASN A 1 352 ? -12.704 17.685 -44.289 1.00 71.12 352 ASN A O 1
ATOM 2864 N N . VAL A 1 353 ? -11.550 15.802 -44.631 1.00 70.38 353 VAL A N 1
ATOM 2865 C CA . VAL A 1 353 ? -10.235 16.448 -44.787 1.00 70.38 353 VAL A CA 1
ATOM 2866 C C . VAL A 1 353 ? -9.902 16.700 -46.264 1.00 70.38 353 VAL A C 1
ATOM 2868 O O . VAL A 1 353 ? -9.202 17.664 -46.574 1.00 70.38 353 VAL A O 1
ATOM 2871 N N . CYS A 1 354 ? -10.404 15.853 -47.169 1.00 68.25 354 CYS A N 1
ATOM 2872 C CA . CYS A 1 354 ? -10.155 15.928 -48.613 1.00 68.25 354 CYS A CA 1
ATOM 2873 C C . CYS A 1 354 ? -11.333 16.473 -49.430 1.00 68.25 354 CYS A C 1
ATOM 2875 O O . CYS A 1 354 ? -11.178 16.642 -50.633 1.00 68.25 354 CYS A O 1
ATOM 2877 N N . GLY A 1 355 ? -12.459 16.799 -48.789 1.00 60.44 355 GLY A N 1
ATOM 2878 C CA . GLY A 1 355 ? -13.605 17.421 -49.453 1.00 60.44 355 GLY A CA 1
ATOM 2879 C C . GLY A 1 355 ? -14.623 16.422 -50.005 1.00 60.44 355 GLY A C 1
ATOM 2880 O O . GLY A 1 355 ? -14.890 16.431 -51.198 1.00 60.44 355 GLY A O 1
ATOM 2881 N N . MET A 1 356 ? -15.234 15.631 -49.112 1.00 57.56 356 MET A N 1
ATOM 2882 C CA . MET A 1 356 ? -16.486 14.884 -49.344 1.00 57.56 356 MET A CA 1
ATOM 2883 C C . MET A 1 356 ? -16.426 13.772 -50.410 1.00 57.56 356 MET A C 1
ATOM 2885 O O . MET A 1 356 ? -17.375 13.574 -51.163 1.00 57.56 356 MET A O 1
ATOM 2889 N N . GLU A 1 357 ? -15.345 12.989 -50.458 1.00 60.84 357 GLU A N 1
ATOM 2890 C CA . GLU A 1 357 ? -15.408 11.672 -51.113 1.00 60.84 357 GLU A CA 1
ATOM 2891 C C . GLU A 1 357 ? -16.165 10.698 -50.198 1.00 60.84 357 GLU A C 1
ATOM 2893 O O . GLU A 1 357 ? -15.712 10.428 -49.080 1.00 60.84 357 GLU A O 1
ATOM 2898 N N . LEU A 1 358 ? -17.321 10.206 -50.658 1.00 70.38 358 LEU A N 1
ATOM 2899 C CA . LEU A 1 358 ? -18.132 9.210 -49.961 1.00 70.38 358 LEU A CA 1
ATOM 2900 C C . LEU A 1 358 ? -17.649 7.800 -50.317 1.00 70.38 358 LEU A C 1
ATOM 2902 O O . LEU A 1 358 ? -17.668 7.400 -51.479 1.00 70.38 358 LEU A O 1
ATOM 2906 N N . PHE A 1 359 ? -17.236 7.031 -49.314 1.00 75.00 359 PHE A N 1
ATOM 2907 C CA . PHE A 1 359 ? -16.792 5.653 -49.491 1.00 75.00 359 PHE A CA 1
ATOM 2908 C C . PHE A 1 359 ? -17.908 4.687 -49.111 1.00 75.00 359 PHE A C 1
ATOM 2910 O O . PHE A 1 359 ? -18.146 4.417 -47.929 1.00 75.00 359 PHE A O 1
ATOM 2917 N N . GLU A 1 360 ? -18.564 4.127 -50.124 1.00 68.69 360 GLU A N 1
ATOM 2918 C CA . GLU A 1 360 ? -19.549 3.057 -49.948 1.00 68.69 360 GLU A CA 1
ATOM 2919 C C . GLU A 1 360 ? -18.882 1.760 -49.479 1.00 68.69 360 GLU A C 1
ATOM 2921 O O . GLU A 1 360 ? -19.440 1.029 -48.659 1.00 68.69 360 GLU A O 1
ATOM 2926 N N . ARG A 1 361 ? -17.647 1.491 -49.931 1.00 69.62 361 ARG A N 1
ATOM 2927 C CA . ARG A 1 361 ? -16.900 0.270 -49.601 1.00 69.62 361 ARG A CA 1
ATOM 2928 C C . ARG A 1 361 ? -15.654 0.560 -48.768 1.00 69.62 361 ARG A C 1
ATOM 2930 O O . ARG A 1 361 ? -14.925 1.529 -48.975 1.00 69.62 361 ARG A O 1
ATOM 2937 N N . LYS A 1 362 ? -15.343 -0.374 -47.863 1.00 70.88 362 LYS A N 1
ATOM 2938 C CA . LYS A 1 362 ? -14.153 -0.342 -46.990 1.00 70.88 362 LYS A CA 1
ATOM 2939 C C . LYS A 1 362 ? -12.834 -0.231 -47.763 1.00 70.88 362 LYS A C 1
ATOM 2941 O O . LYS A 1 362 ? -11.902 0.421 -47.294 1.00 70.88 362 LYS A O 1
ATOM 2946 N N . ALA A 1 363 ? -12.748 -0.869 -48.930 1.00 69.25 363 ALA A N 1
ATOM 2947 C CA . ALA A 1 363 ? -11.547 -0.869 -49.762 1.00 69.25 363 ALA A CA 1
ATOM 2948 C C . ALA A 1 363 ? -11.212 0.525 -50.318 1.00 69.25 363 ALA A C 1
ATOM 2950 O O . ALA A 1 363 ? -10.040 0.904 -50.364 1.00 69.25 363 ALA A O 1
ATOM 2951 N N . ASP A 1 364 ? -12.230 1.312 -50.661 1.00 73.19 364 ASP A N 1
ATOM 2952 C CA . ASP A 1 364 ? -12.049 2.640 -51.249 1.00 73.19 364 ASP A CA 1
ATOM 2953 C C . ASP A 1 364 ? -11.503 3.623 -50.209 1.00 73.19 364 ASP A C 1
ATOM 2955 O O . ASP A 1 364 ? -10.535 4.340 -50.473 1.00 73.19 364 ASP A O 1
ATOM 2959 N N . LEU A 1 365 ? -11.995 3.529 -48.967 1.00 75.75 365 LEU A N 1
ATOM 2960 C CA . LEU A 1 365 ? -11.443 4.270 -47.832 1.00 75.75 365 LEU A CA 1
ATOM 2961 C C . LEU A 1 365 ? -9.964 3.923 -47.580 1.00 75.75 365 LEU A C 1
ATOM 2963 O O . LEU A 1 365 ? -9.162 4.806 -47.273 1.00 75.75 365 LEU A O 1
ATOM 2967 N N . LEU A 1 366 ? -9.575 2.647 -47.699 1.00 71.62 366 LEU A N 1
ATOM 2968 C CA . LEU A 1 366 ? -8.186 2.208 -47.497 1.00 71.62 366 LEU A CA 1
ATOM 2969 C C . LEU A 1 366 ? -7.247 2.754 -48.578 1.00 71.62 366 LEU A C 1
ATOM 2971 O O . LEU A 1 366 ? -6.131 3.194 -48.275 1.00 71.62 366 LEU A O 1
ATOM 2975 N N . ASN A 1 367 ? -7.699 2.747 -49.829 1.00 71.38 367 ASN A N 1
ATOM 2976 C CA . ASN A 1 367 ? -6.944 3.291 -50.951 1.00 71.38 367 ASN A CA 1
ATOM 2977 C C . ASN A 1 367 ? -6.793 4.813 -50.831 1.00 71.38 367 ASN A C 1
ATOM 2979 O O . ASN A 1 367 ? -5.681 5.327 -50.988 1.00 71.38 367 ASN A O 1
ATOM 2983 N N . HIS A 1 368 ? -7.862 5.516 -50.451 1.00 77.56 368 HIS A N 1
ATOM 2984 C CA . HIS A 1 368 ? -7.836 6.948 -50.163 1.00 77.56 368 HIS A CA 1
ATOM 2985 C C . HIS A 1 368 ? -6.894 7.281 -48.994 1.00 77.56 368 HIS A C 1
ATOM 2987 O O . HIS A 1 368 ? -6.016 8.135 -49.119 1.00 77.56 368 HIS A O 1
ATOM 2993 N N . ALA A 1 369 ? -6.983 6.547 -47.879 1.00 73.25 369 ALA A N 1
ATOM 2994 C CA . ALA A 1 369 ? -6.118 6.723 -46.710 1.00 73.25 369 ALA A CA 1
ATOM 2995 C C . ALA A 1 369 ? -4.624 6.625 -47.060 1.00 73.25 369 ALA A C 1
ATOM 2997 O O . ALA A 1 369 ? -3.803 7.406 -46.565 1.00 73.25 369 ALA A O 1
ATOM 2998 N N . LYS A 1 370 ? -4.271 5.677 -47.936 1.00 73.00 370 LYS A N 1
ATOM 2999 C CA . LYS A 1 370 ? -2.900 5.465 -48.409 1.00 73.00 370 LYS A CA 1
ATOM 3000 C C . LYS A 1 370 ? -2.451 6.559 -49.377 1.00 73.00 370 LYS A C 1
ATOM 3002 O O . LYS A 1 370 ? -1.327 7.042 -49.252 1.00 73.00 370 LYS A O 1
ATOM 3007 N N . ARG A 1 371 ? -3.304 6.936 -50.334 1.00 70.38 371 ARG A N 1
ATOM 3008 C CA . ARG A 1 371 ? -2.977 7.875 -51.418 1.00 70.38 371 ARG A CA 1
ATOM 3009 C C . ARG A 1 371 ? -2.967 9.332 -50.956 1.00 70.38 371 ARG A C 1
ATOM 3011 O O . ARG A 1 371 ? -2.028 10.051 -51.281 1.00 70.38 371 ARG A O 1
ATOM 3018 N N . CYS A 1 372 ? -3.976 9.749 -50.197 1.00 69.50 372 CYS A N 1
ATOM 3019 C CA . CYS A 1 372 ? -4.208 11.149 -49.837 1.00 69.50 372 CYS A CA 1
ATOM 3020 C C . CYS A 1 372 ? -3.591 11.524 -48.483 1.00 69.50 372 CYS A C 1
ATOM 3022 O O . CYS A 1 372 ? -3.130 12.650 -48.304 1.00 69.50 372 CYS A O 1
ATOM 3024 N N . HIS A 1 373 ? -3.518 10.571 -47.546 1.00 70.44 373 HIS A N 1
ATOM 3025 C CA . HIS A 1 373 ? -3.050 10.824 -46.177 1.00 70.44 373 HIS A CA 1
ATOM 3026 C C . HIS A 1 373 ? -1.810 10.018 -45.773 1.00 70.44 373 HIS A C 1
ATOM 3028 O O . HIS A 1 373 ? -1.362 10.119 -44.634 1.00 70.44 373 HIS A O 1
ATOM 3034 N N . GLY A 1 374 ? -1.248 9.189 -46.661 1.00 65.31 374 GLY A N 1
ATOM 3035 C CA . GLY A 1 374 ? -0.042 8.402 -46.375 1.00 65.31 374 GLY A CA 1
ATOM 3036 C C . GLY A 1 374 ? -0.207 7.381 -45.238 1.00 65.31 374 GLY A C 1
ATOM 3037 O O . GLY A 1 374 ? 0.785 6.902 -44.683 1.00 65.31 374 GLY A O 1
ATOM 3038 N N . THR A 1 375 ? -1.448 7.045 -44.867 1.00 68.31 375 THR A N 1
ATOM 3039 C CA . THR A 1 375 ? -1.743 6.064 -43.819 1.00 68.31 375 THR A CA 1
ATOM 3040 C C . THR A 1 375 ? -1.657 4.664 -44.415 1.00 68.31 375 THR A C 1
ATOM 3042 O O . THR A 1 375 ? -2.472 4.279 -45.248 1.00 68.31 375 THR A O 1
ATOM 3045 N N . VAL A 1 376 ? -0.655 3.888 -43.997 1.00 62.44 376 VAL A N 1
ATOM 3046 C CA . VAL A 1 376 ? -0.436 2.521 -44.488 1.00 62.44 376 VAL A CA 1
ATOM 3047 C C . VAL A 1 376 ? -0.782 1.530 -43.386 1.00 62.44 376 VAL A C 1
ATOM 3049 O O . VAL A 1 376 ? -0.040 1.387 -42.418 1.00 62.44 376 VAL A O 1
ATOM 3052 N N . VAL A 1 377 ? -1.891 0.820 -43.559 1.00 59.47 377 VAL A N 1
ATOM 3053 C CA . VAL A 1 377 ? -2.240 -0.351 -42.747 1.00 59.47 377 VAL A CA 1
ATOM 3054 C C . VAL A 1 377 ? -1.387 -1.517 -43.269 1.00 59.47 377 VAL A C 1
ATOM 3056 O O . VAL A 1 377 ? -1.307 -1.719 -44.481 1.00 59.47 377 VAL A O 1
ATOM 3059 N N . ARG A 1 378 ? -0.711 -2.278 -42.399 1.00 58.47 378 ARG A N 1
ATOM 3060 C CA . ARG A 1 378 ? 0.021 -3.511 -42.767 1.00 58.47 378 ARG A CA 1
ATOM 3061 C C . ARG A 1 378 ? -0.424 -4.670 -41.871 1.00 58.47 378 ARG A C 1
ATOM 3063 O O . ARG A 1 378 ? -0.593 -4.464 -40.674 1.00 58.47 378 ARG A O 1
ATOM 3070 N N . GLY A 1 379 ? -0.580 -5.873 -42.434 1.00 56.44 379 GLY A N 1
ATOM 3071 C CA . GLY A 1 379 ? -0.845 -7.109 -41.680 1.00 56.44 379 GLY A CA 1
ATOM 3072 C C . GLY A 1 379 ? -1.805 -8.092 -42.368 1.00 56.44 379 GLY A C 1
ATOM 3073 O O . GLY A 1 379 ? -2.500 -7.732 -43.315 1.00 56.44 379 GLY A O 1
ATOM 3074 N N . ALA A 1 380 ? -1.865 -9.327 -41.851 1.00 50.50 380 ALA A N 1
ATOM 3075 C CA . ALA A 1 380 ? -2.697 -10.434 -42.355 1.00 50.50 380 ALA A CA 1
ATOM 3076 C C . ALA A 1 380 ? -4.216 -10.137 -42.359 1.00 50.50 380 ALA A C 1
ATOM 3078 O O . ALA A 1 380 ? -4.975 -10.750 -43.103 1.00 50.50 380 ALA A O 1
ATOM 3079 N N . THR A 1 381 ? -4.665 -9.151 -41.580 1.00 51.28 381 THR A N 1
ATOM 3080 C CA . THR A 1 381 ? -6.063 -8.693 -41.523 1.00 51.28 381 THR A CA 1
ATOM 3081 C C . THR A 1 381 ? -6.523 -8.005 -42.815 1.00 51.28 381 THR A C 1
ATOM 3083 O O . THR A 1 381 ? -7.705 -8.038 -43.136 1.00 51.28 381 THR A O 1
ATOM 3086 N N . ILE A 1 382 ? -5.601 -7.421 -43.592 1.00 53.00 382 ILE A N 1
ATOM 3087 C CA . ILE A 1 382 ? -5.916 -6.798 -44.890 1.00 53.00 382 ILE A CA 1
ATOM 3088 C C . ILE A 1 382 ? -6.226 -7.864 -45.938 1.00 53.00 382 ILE A C 1
ATOM 3090 O O . ILE A 1 382 ? -7.133 -7.668 -46.732 1.00 53.00 382 ILE A O 1
ATOM 3094 N N . ALA A 1 383 ? -5.538 -9.009 -45.904 1.00 50.38 383 ALA A N 1
ATOM 3095 C CA . ALA A 1 383 ? -5.831 -10.118 -46.811 1.00 50.38 383 ALA A CA 1
ATOM 3096 C C . ALA A 1 383 ? -7.264 -10.643 -46.610 1.00 50.38 383 ALA A C 1
ATOM 3098 O O . ALA A 1 383 ? -7.956 -10.900 -47.586 1.00 50.38 383 ALA A O 1
ATOM 3099 N N . LYS A 1 384 ? -7.751 -10.694 -45.358 1.00 54.91 384 LYS A N 1
ATOM 3100 C CA . LYS A 1 384 ? -9.152 -11.034 -45.048 1.00 54.91 384 LYS A CA 1
ATOM 3101 C C . LYS A 1 384 ? -10.157 -9.986 -45.538 1.00 54.91 384 LYS A C 1
ATOM 3103 O O . LYS A 1 384 ? -11.163 -10.359 -46.122 1.00 54.91 384 LYS A O 1
ATOM 3108 N N . LEU A 1 385 ? -9.869 -8.696 -45.356 1.00 53.62 385 LEU A N 1
ATOM 3109 C CA . LEU A 1 385 ? -10.741 -7.607 -45.828 1.00 53.62 385 LEU A CA 1
ATOM 3110 C C . LEU A 1 385 ? -10.763 -7.482 -47.363 1.00 53.62 385 LEU A C 1
ATOM 3112 O O . LEU A 1 385 ? -11.757 -7.042 -47.924 1.00 53.62 385 LEU A O 1
ATOM 3116 N N . VAL A 1 386 ? -9.681 -7.875 -48.044 1.00 47.75 386 VAL A N 1
ATOM 3117 C CA . VAL A 1 386 ? -9.624 -7.979 -49.513 1.00 47.75 386 VAL A CA 1
ATOM 3118 C C . VAL A 1 386 ? -10.400 -9.206 -50.014 1.00 47.75 386 VAL A C 1
ATOM 3120 O O . VAL A 1 386 ? -11.025 -9.122 -51.066 1.00 47.75 386 VAL A O 1
ATOM 3123 N N . LEU A 1 387 ? -10.425 -10.308 -49.251 1.00 47.09 387 LEU A N 1
ATOM 3124 C CA . LEU A 1 387 ? -11.236 -11.499 -49.552 1.00 47.09 387 LEU A CA 1
ATOM 3125 C C . LEU A 1 387 ? -12.743 -11.279 -49.328 1.00 47.09 387 LEU A C 1
ATOM 3127 O O . LEU A 1 387 ? -13.544 -11.757 -50.125 1.00 47.09 387 LEU A O 1
ATOM 3131 N N . GLU A 1 388 ? -13.145 -10.514 -48.307 1.00 49.56 388 GLU A N 1
ATOM 3132 C CA . GLU A 1 388 ? -14.555 -10.119 -48.104 1.00 49.56 388 GLU A CA 1
ATOM 3133 C C . GLU A 1 388 ? -15.106 -9.280 -49.274 1.00 49.56 388 GLU A C 1
ATOM 3135 O O . GLU A 1 388 ? -16.305 -9.293 -49.530 1.00 49.56 388 GLU A O 1
ATOM 3140 N N . CYS A 1 389 ? -14.243 -8.600 -50.037 1.00 45.59 389 CYS A N 1
ATOM 3141 C CA . CYS A 1 389 ? -14.629 -7.868 -51.246 1.00 45.59 389 CYS A CA 1
ATOM 3142 C C . CYS A 1 389 ? -14.842 -8.760 -52.486 1.00 45.59 389 CYS A C 1
ATOM 3144 O O . CYS A 1 389 ? -15.287 -8.244 -53.509 1.00 45.59 389 CYS A O 1
ATOM 3146 N N . GLN A 1 390 ? -14.511 -10.059 -52.437 1.00 39.88 390 GLN A N 1
ATOM 3147 C CA . GLN A 1 390 ? -14.656 -10.981 -53.577 1.00 39.88 390 GLN A CA 1
ATOM 3148 C C . GLN A 1 390 ? -15.934 -11.831 -53.537 1.00 39.88 390 GLN A C 1
ATOM 3150 O O . GLN A 1 390 ? -16.270 -12.450 -54.544 1.00 39.88 390 GLN A O 1
ATOM 3155 N N . HIS A 1 391 ? -16.685 -11.817 -52.432 1.00 36.00 391 HIS A N 1
ATOM 3156 C CA . HIS A 1 391 ? -17.982 -12.487 -52.347 1.00 36.00 391 HIS A CA 1
ATOM 3157 C C . HIS A 1 391 ? -19.089 -11.485 -52.009 1.00 36.00 391 HIS A C 1
ATOM 3159 O O . HIS A 1 391 ? -19.195 -11.064 -50.855 1.00 36.00 391 HIS A O 1
ATOM 3165 N N . PRO A 1 392 ? -19.945 -11.100 -52.976 1.00 32.94 392 PRO A N 1
ATOM 3166 C CA . PRO A 1 392 ? -21.198 -10.458 -52.631 1.00 32.94 392 PRO A CA 1
ATOM 3167 C C . PRO A 1 392 ? -22.043 -11.480 -51.867 1.00 32.94 392 PRO A C 1
ATOM 3169 O O . PRO A 1 392 ? -22.254 -12.602 -52.328 1.00 32.94 392 PRO A O 1
ATOM 3172 N N . ALA A 1 393 ? -22.483 -11.102 -50.669 1.00 38.03 393 ALA A N 1
ATOM 3173 C CA . ALA A 1 393 ? -23.440 -11.875 -49.899 1.00 38.03 393 ALA A CA 1
ATOM 3174 C C . ALA A 1 393 ? -24.680 -12.142 -50.762 1.00 38.03 393 ALA A C 1
ATOM 3176 O O . ALA A 1 393 ? -25.383 -11.218 -51.165 1.00 38.03 393 ALA A O 1
ATOM 3177 N N . GLY A 1 394 ? -24.924 -13.414 -51.050 1.00 37.31 394 GLY A N 1
ATOM 3178 C CA . GLY A 1 394 ? -26.064 -13.852 -51.830 1.00 37.31 394 GLY A CA 1
ATOM 3179 C C . GLY A 1 394 ? -26.161 -15.363 -51.793 1.00 37.31 394 GLY A C 1
ATOM 3180 O O . GLY A 1 394 ? -25.702 -16.014 -52.719 1.00 37.31 394 GLY A O 1
ATOM 3181 N N . LEU A 1 395 ? -26.707 -15.898 -50.699 1.00 29.08 395 LEU A N 1
ATOM 3182 C CA . LEU A 1 395 ? -27.617 -17.047 -50.697 1.00 29.08 395 LEU A CA 1
ATOM 3183 C C . LEU A 1 395 ? -28.078 -17.308 -49.261 1.00 29.08 395 LEU A C 1
ATOM 3185 O O . LEU A 1 395 ? -27.397 -17.930 -48.450 1.00 29.08 395 LEU A O 1
ATOM 3189 N N . VAL A 1 396 ? -29.261 -16.772 -48.972 1.00 36.03 396 VAL A N 1
ATOM 3190 C CA . VAL A 1 396 ? -30.179 -17.327 -47.982 1.00 36.03 396 VAL A CA 1
ATOM 3191 C C . VAL A 1 396 ? -30.626 -18.679 -48.528 1.00 36.03 396 VAL A C 1
ATOM 3193 O O . VAL A 1 396 ? -31.178 -18.729 -49.626 1.00 36.03 396 VAL A O 1
ATOM 3196 N N . VAL A 1 397 ? -30.407 -19.753 -47.778 1.00 31.05 397 VAL A N 1
ATOM 3197 C CA . VAL A 1 397 ? -31.194 -20.981 -47.911 1.00 31.05 397 VAL A CA 1
ATOM 3198 C C . VAL A 1 397 ? -31.578 -21.413 -46.499 1.00 31.05 397 VAL A C 1
ATOM 3200 O O . VAL A 1 397 ? -30.750 -21.351 -45.591 1.00 31.05 397 VAL A O 1
ATOM 3203 N N . LEU A 1 398 ? -32.872 -21.706 -46.378 1.00 36.44 398 LEU A N 1
ATOM 3204 C CA . LEU A 1 398 ? -33.680 -21.978 -45.187 1.00 36.44 398 LEU A CA 1
ATOM 3205 C C . LEU A 1 398 ? -33.099 -23.019 -44.229 1.00 36.44 398 LEU A C 1
ATOM 3207 O O . LEU A 1 398 ? -32.522 -24.016 -44.720 1.00 36.44 398 LEU A O 1
#

Secondary structure (DSSP, 8-state):
-HHHHHHHT-SS---HHHHHHHHHHHHHH-SSS-HHHHHHHHT-SSHHHHHHHH--S--S-HHHHHTTS---HHHHHHHTSGGGG--TTS--S--HHHHHHGGGSHHHHHHHHHHHHHHHHHHS-------HHHHHHHHHHHHHHHHHHHHHHHHHHHHHHHHHHHHHHHHHHHHHHHHHHHHHHHHHTT--S-HHHHHHHHH-TTS-HHHHHHHHHHHPPPPSSHHHHHHHHHHHHHHHHHHTT--PPP-PPPP-----PPPP--------SSSHHHHHHHHHHHHHHHHHHHHS-SSTTPPPSS-HHHHH-TTS-HHHHTPPPSSHHHHHHHHIIIIISSPPPTT-EEETTTT-EEESSHHHHHHHHHHHH-----SHHHHHHHHHTT--------

Mean predicted aligned error: 20.1 Å

InterPro domains:
  IPR021842 Protein of unknown function DUF3435 [PF11917] (1-242)

Foldseek 3Di:
DQLVCLQQQQPDRDDPLVVVLVVLVVLVPDPVRDLVNSCVVVVHPDCVVCCVRRVPDDLWQPVCVVVVVDIPSVVSNVCPDSNVSGDNPQQRADDPVRLVVLCVDPVLVVLVVQLVVLVVVLVPPDDDDDDPVVVVVSVVVNVVSVVSNVVSVVVSVVSSVVSRVVVSVVSNVCCVVVVVVVCVVCVVVQNNDDVVVVVVVVPPPLDDPLVVQLVCLVSGHADPDPVSNVVSVVSNVVSVVVCVVPDPDDPDPPPPPPPDDDDDDDDDDDDDDDPVVVVVVVVLVVLLVVLLVQQADPDLPRARQFQQLLLQDPPDDSCSNNPGHPDLVSNLVCCCVPPNVDPADCQAGFRNSVPGDGHNAPVVVQVCCCPGRVRDRDDPVVVVSVVVVVDDDDDDDD